Protein AF-A0A7M5WWV6-F1 (afdb_monomer)

Solvent-accessible surface area (backbone atoms only — not comparable to full-atom values): 35021 Å² total; per-residue (Å²): 128,92,24,83,86,43,61,49,23,25,84,90,34,73,85,38,80,78,62,91,88,61,49,51,35,57,64,75,38,77,75,55,74,52,78,69,98,72,77,63,69,67,46,69,34,88,59,62,87,47,38,65,58,56,29,60,53,27,50,18,64,27,61,27,50,45,48,45,69,26,86,64,45,69,59,34,36,75,70,65,75,43,84,78,70,82,45,93,48,58,76,64,16,57,69,39,68,42,97,92,35,59,23,42,70,40,80,43,74,41,77,43,94,49,60,39,51,60,46,72,49,77,67,52,50,73,77,46,86,39,37,16,84,92,80,40,65,66,82,78,92,77,79,84,71,99,66,71,35,81,83,40,74,50,75,51,75,47,76,51,44,71,88,89,57,65,74,83,44,38,54,89,35,33,36,46,87,99,79,42,76,35,75,56,72,47,17,65,76,72,75,40,54,64,70,56,15,57,75,29,27,49,55,52,37,67,44,32,55,28,38,89,44,93,43,65,61,88,94,42,55,51,16,82,72,45,67,44,70,46,96,40,60,35,81,74,44,42,69,39,66,48,79,48,75,47,78,49,64,43,70,80,77,60,86,92,52,62,90,86,60,56,68,46,68,40,34,64,47,60,41,71,19,48,67,79,73,30,51,94,59,41,49,55,36,41,36,61,38,69,40,77,48,31,54,73,27,29,41,29,48,36,42,70,44,40,76,79,45,62,66,86,41,50,79,55,50,53,74,20,42,41,62,77,38,46,37,42,18,24,61,73,91,64,87,74,85,79,74,86,83,75,72,87,71,63,59,69,35,30,24,86,94,40,91,48,65,37,58,75,93,73,51,70,58,60,54,55,55,72,66,58,54,48,23,37,53,62,37,49,88,34,44,69,86,57,62,66,93,48,46,60,41,38,52,41,58,47,72,75,54,74,42,76,30,42,80,74,22,46,21,38,41,21,32,28,19,78,47,49,42,83,37,102,89,43,66,21,44,33,35,40,37,28,34,88,49,56,63,38,75,45,80,37,28,39,71,27,49,76,50,66,68,49,99,52,31,34,39,38,39,50,65,67,57,31,91,54,76,38,70,39,33,38,30,54,48,65,65,91,81,51,73,73,94,68,61,77,47,80,36,35,68,38,38,34,30,40,52,55,40,69,75,33,92,97,40,64,29,42,38,34,37,50,34,75,60,85,86,51,47,38,33,38,18,57,78,61,72,60,75,42,77,60,75,81,68,47,76,53,95,56,25,37,38,35,72,37,43,47,37,20,42,34,38,32,18,32,57,62,66,65,54,51,51,52,51,51,51,52,52,51,52,51,51,50,51,52,50,52,52,49,50,51,56,47,41,72,74,36,66,69,59,49,57,56,53,50,54,53,54,54,50,51,59,57,61,66,71,76,71,129

Foldseek 3Di:
DPQVPDQQRDLQRNVSDDDDPDRNNVQLDPPDQADDPDQAAEAADQPLVCLVVNQCSGLQNDKHKFKAADPCPVVCVVVVVDPDDGDRDDVVSQVDDDPNDGIDIDIDHRPHPHGHHYYHHADADALQQQLHPPRDRDDDDGDDDPPFFQWDKDKDKDWRADPLFDQPQAPVQFDDPPPRARVGCQQVSVVHDPVVCVVQQSGHHAFTWGQPDCDDDPNDRVSVVDIDTDHDDRSNDHTDMDMDMDTGGRHDADPPADPPAAEAEKEKFFAFADPVQRPVTDHIAIVVLEAEEEAQHKYKYKYFWFQQAQQPGDFDDDGSTDDFAKFFFQADPDDDDDPDDDDPFPDATHDPLGLHGDDLVPHDALVDDSVLNVCRLQVPPQADPDDRPQSRRGHRIGTSDMDGRHPSRAGKTKIFTNRQCPDVPTTRIGIYHYDHWQKWKDWAAQCWAKTDSDPQWIKTGHHRQHHGTDIKMKIFDDCVLADDPDADDFFFTKIFIPPLFFPHDPDKIKTKGFGNDPPWWKWFDSPRPDIDTAPDWDDDDRMIIGIDRGTGIMTTHHHVPVVVVVVVVVVVVVVVVVVVVVVVVVCVVPVVVVVVVVVVVVVVVVVVVPDD

Nearest PDB structures (foldseek):
  3kbu-assembly2_C  TM=8.086E-01  e=2.634E-07  Homo sapiens
  3f59-assembly4_D  TM=7.974E-01  e=5.494E-07  Homo sapiens
  3kbu-assembly1_D  TM=8.178E-01  e=7.713E-07  Homo sapiens
  3f59-assembly1_A  TM=7.851E-01  e=4.637E-07  Homo sapiens
  3f59-assembly3_C  TM=7.942E-01  e=1.609E-06  Homo sapiens

pLDDT: mean 85.05, std 11.2, range [40.97, 97.81]

Sequence (612 aa):
MNNRNTAINTRQNPQGTRRGYECPEERDYYPYWSPSPWKDIAIMTNNISRCDYLKTESENVKSRFYCKPPPGYLRARQANAVRNNLPLDEEDCEKIVFAGSKAEWVEAPPLGGGAPECLETPKSRDNHNGNGPGGFPNTFNWTIPNDINDNCALRLRYNISTGEFPAETDSSMNANNNNNPTQLDIASLVGLSEAEAKQRGYVFEGNPTVQPLKATVGNVNIGAKLQLQLAINTAQYGRTFEDRSHSFQIRQKPENIPANAKIHNLNVRGKRGNIVQVYPAVEYDFVPNRLEMNVDDYIHIQWTGSNTNPENNDGQGLRGTDRSNIAVTREQNYPEGTPGMAVPIGEKFGHWGNNYPEHLNAANFLGLPRQDRLNLALVSPGQFKGELSELDDAGTYFDLGPRKITSNGTGTFHYMCTRNNNFSNRSQKGRIVVNSTPKVEKDVGFMGGEVTLNDMERITIPKGMLTERTKIEIAQCHKQDYEIGAGDSTESKYMCVKPFREFADGKKATIQMKVKSSGTEIYRSTDTEHWQKIEDVEYDDGVVKFQSEKGGVFVARSNYRTRNIIIGCVVALVVIAVLVGGVFAYCRRNPESWMSAKRNIDQIKLSTKNQI

InterPro domains:
  IPR053320 Protein DD3-3 O-glycosylation [PTHR35170] (3-605)

Mean predicted aligned error: 11.56 Å

Structure (mmCIF, N/CA/C/O backbone):
data_AF-A0A7M5WWV6-F1
#
_entry.id   AF-A0A7M5WWV6-F1
#
loop_
_atom_site.group_PDB
_atom_site.id
_atom_site.type_symbol
_atom_site.label_atom_id
_atom_site.label_alt_id
_atom_site.label_comp_id
_atom_site.label_asym_id
_atom_site.label_entity_id
_atom_site.label_seq_id
_atom_site.pdbx_PDB_ins_code
_atom_site.Cartn_x
_atom_site.Cartn_y
_atom_site.Cartn_z
_atom_site.occupancy
_atom_site.B_iso_or_equiv
_atom_site.auth_seq_id
_atom_site.auth_comp_id
_atom_site.auth_asym_id
_atom_site.auth_atom_id
_atom_site.pdbx_PDB_model_num
ATOM 1 N N . MET A 1 1 ? 12.511 13.374 -30.736 1.00 46.91 1 MET A N 1
ATOM 2 C CA . MET A 1 1 ? 13.221 12.488 -29.785 1.00 46.91 1 MET A CA 1
ATOM 3 C C . MET A 1 1 ? 14.034 11.478 -30.573 1.00 46.91 1 MET A C 1
ATOM 5 O O . MET A 1 1 ? 13.545 10.990 -31.578 1.00 46.91 1 MET A O 1
ATOM 9 N N . ASN A 1 2 ? 15.260 11.163 -30.156 1.00 49.81 2 ASN A N 1
ATOM 10 C CA . ASN A 1 2 ? 16.130 10.214 -30.865 1.00 49.81 2 ASN A CA 1
ATOM 11 C C . ASN A 1 2 ? 15.775 8.744 -30.507 1.00 49.81 2 ASN A C 1
ATOM 13 O O . ASN A 1 2 ? 16.650 7.938 -30.206 1.00 49.81 2 ASN A O 1
ATOM 17 N N . ASN A 1 3 ? 14.477 8.399 -30.488 1.00 56.84 3 ASN A N 1
ATOM 18 C CA . ASN A 1 3 ? 13.936 7.072 -30.125 1.00 56.84 3 ASN A CA 1
ATOM 19 C C . ASN A 1 3 ? 13.994 6.059 -31.288 1.00 56.84 3 ASN A C 1
ATOM 21 O O . ASN A 1 3 ? 13.383 4.991 -31.235 1.00 56.84 3 ASN A O 1
ATOM 25 N N . ARG A 1 4 ? 14.691 6.414 -32.378 1.00 63.16 4 ARG A N 1
ATOM 26 C CA . ARG A 1 4 ? 14.776 5.635 -33.625 1.00 63.16 4 ARG A CA 1
ATOM 27 C C . ARG A 1 4 ? 13.401 5.227 -34.185 1.00 63.16 4 ARG A C 1
ATOM 29 O O . ARG A 1 4 ? 13.320 4.254 -34.930 1.00 63.16 4 ARG A O 1
ATOM 36 N N . ASN A 1 5 ? 12.335 5.952 -33.827 1.00 67.88 5 ASN A N 1
ATOM 37 C CA . ASN A 1 5 ? 10.940 5.630 -34.135 1.00 67.88 5 ASN A CA 1
ATOM 38 C C . ASN A 1 5 ? 10.540 4.196 -33.723 1.00 67.88 5 ASN A C 1
ATOM 40 O O . ASN A 1 5 ? 9.864 3.501 -34.482 1.00 67.88 5 ASN A O 1
ATOM 44 N N . THR A 1 6 ? 10.991 3.723 -32.553 1.00 73.62 6 THR A N 1
ATOM 45 C CA . THR A 1 6 ? 10.613 2.414 -31.984 1.00 73.62 6 THR A CA 1
ATOM 46 C C . THR A 1 6 ? 10.197 2.537 -30.518 1.00 73.62 6 THR A C 1
ATOM 48 O O . THR A 1 6 ? 10.747 3.363 -29.799 1.00 73.62 6 THR A O 1
ATOM 51 N N . ALA A 1 7 ? 9.341 1.623 -30.044 1.00 76.94 7 ALA A N 1
ATOM 52 C CA . ALA A 1 7 ? 8.987 1.492 -28.622 1.00 76.94 7 ALA A CA 1
ATOM 53 C C . ALA A 1 7 ? 10.101 0.861 -27.751 1.00 76.94 7 ALA A C 1
ATOM 55 O O . ALA A 1 7 ? 9.980 0.736 -26.530 1.00 76.94 7 ALA A O 1
ATOM 56 N N . ILE A 1 8 ? 11.184 0.403 -28.387 1.00 77.81 8 ILE A N 1
ATOM 57 C CA . ILE A 1 8 ? 12.302 -0.290 -27.736 1.00 77.81 8 ILE A CA 1
ATOM 58 C C . ILE A 1 8 ? 13.327 0.725 -27.232 1.00 77.81 8 ILE A C 1
ATOM 60 O O . ILE A 1 8 ? 13.923 0.543 -26.173 1.00 77.81 8 ILE A O 1
ATOM 64 N N . ASN A 1 9 ? 13.547 1.793 -27.993 1.00 76.50 9 ASN A N 1
ATOM 65 C CA . ASN A 1 9 ? 14.513 2.816 -27.645 1.00 76.50 9 ASN A CA 1
ATOM 66 C C . ASN A 1 9 ? 13.798 4.001 -27.017 1.00 76.50 9 ASN A C 1
ATOM 68 O O . ASN A 1 9 ? 12.943 4.621 -27.633 1.00 76.50 9 ASN A O 1
ATOM 72 N N . THR A 1 10 ? 14.216 4.374 -25.818 1.00 74.50 10 THR A N 1
ATOM 73 C CA . THR A 1 10 ? 13.846 5.663 -25.233 1.00 74.50 10 THR A CA 1
ATOM 74 C C . THR A 1 10 ? 15.087 6.514 -25.051 1.00 74.50 10 THR A C 1
ATOM 76 O O . THR A 1 10 ? 16.212 6.034 -25.216 1.00 74.50 10 THR A O 1
ATOM 79 N N . ARG A 1 11 ? 14.896 7.781 -24.667 1.00 67.50 11 ARG A N 1
ATOM 80 C CA . ARG A 1 11 ? 15.998 8.664 -24.257 1.00 67.50 11 ARG A CA 1
ATOM 81 C C . ARG A 1 11 ? 16.914 7.980 -23.234 1.00 67.50 11 ARG A C 1
ATOM 83 O O . ARG A 1 11 ? 18.127 8.120 -23.307 1.00 67.50 11 ARG A O 1
ATOM 90 N N . GLN A 1 12 ? 16.327 7.232 -22.303 1.00 67.12 12 GLN A N 1
ATOM 91 C CA . GLN A 1 12 ? 17.033 6.616 -21.178 1.00 67.12 12 GLN A CA 1
ATOM 92 C C . GLN A 1 12 ? 17.543 5.212 -21.472 1.00 67.12 12 GLN A C 1
ATOM 94 O O . GLN A 1 12 ? 18.427 4.709 -20.786 1.00 67.12 12 GLN A O 1
ATOM 99 N N . ASN A 1 13 ? 16.989 4.579 -22.502 1.00 73.50 13 ASN A N 1
ATOM 100 C CA . ASN A 1 13 ? 17.409 3.274 -22.974 1.00 73.50 13 ASN A CA 1
ATOM 101 C C . ASN A 1 13 ? 17.789 3.333 -24.464 1.00 73.50 13 ASN A C 1
ATOM 103 O O . ASN A 1 13 ? 17.151 2.682 -25.300 1.00 73.50 13 ASN A O 1
ATOM 107 N N . PRO A 1 14 ? 18.834 4.102 -24.833 1.00 71.75 14 PRO A N 1
ATOM 108 C CA . PRO A 1 14 ? 19.222 4.281 -26.232 1.00 71.75 14 PRO A CA 1
ATOM 109 C C . PRO A 1 14 ? 19.728 2.981 -26.874 1.00 71.75 14 PRO A C 1
ATOM 111 O O . PRO A 1 14 ? 19.719 2.850 -28.097 1.00 71.75 14 PRO A O 1
ATOM 114 N N . GLN A 1 15 ? 20.155 2.008 -26.060 1.00 76.50 15 GLN A N 1
ATOM 115 C CA . GLN A 1 15 ? 20.567 0.675 -26.511 1.00 76.50 15 GLN A CA 1
ATOM 116 C C . GLN A 1 15 ? 19.387 -0.290 -26.681 1.00 76.50 15 GLN A C 1
ATOM 118 O O . GLN A 1 15 ? 19.542 -1.320 -27.331 1.00 76.50 15 GLN A O 1
ATOM 123 N N . GLY A 1 16 ? 18.207 0.042 -26.148 1.00 75.31 16 GLY A N 1
ATOM 124 C CA . GLY A 1 16 ? 17.016 -0.792 -26.289 1.00 75.31 16 GLY A CA 1
ATOM 125 C C . GLY A 1 16 ? 17.049 -2.076 -25.465 1.00 75.31 16 GLY A C 1
ATOM 126 O O . GLY A 1 16 ? 16.373 -3.050 -25.792 1.00 75.31 16 GLY A O 1
ATOM 127 N N . THR A 1 17 ? 17.865 -2.104 -24.413 1.00 80.19 17 THR A N 1
ATOM 128 C CA . THR A 1 17 ? 18.032 -3.272 -23.551 1.00 80.19 17 THR A CA 1
ATOM 129 C C . THR A 1 17 ? 16.738 -3.531 -22.794 1.00 80.19 17 THR A C 1
ATOM 131 O O . THR A 1 17 ? 16.293 -2.669 -22.046 1.00 80.19 17 THR A O 1
ATOM 134 N N . ARG A 1 18 ? 16.146 -4.714 -22.952 1.00 75.31 18 ARG A N 1
ATOM 135 C CA . ARG A 1 18 ? 14.913 -5.095 -22.253 1.00 75.31 18 ARG A CA 1
ATOM 136 C C . ARG A 1 18 ? 15.216 -5.955 -21.026 1.00 75.31 18 ARG A C 1
ATOM 138 O O . ARG A 1 18 ? 15.990 -6.909 -21.110 1.00 75.31 18 ARG A O 1
ATOM 145 N N . ARG A 1 19 ? 14.579 -5.654 -19.895 1.00 76.25 19 ARG A N 1
ATOM 146 C CA . ARG A 1 19 ? 14.648 -6.404 -18.634 1.00 76.25 19 ARG A CA 1
ATOM 147 C C . ARG A 1 19 ? 13.266 -6.942 -18.255 1.00 76.25 19 ARG A C 1
ATOM 149 O O . ARG A 1 19 ? 12.323 -6.188 -18.034 1.00 76.25 19 ARG A O 1
ATOM 156 N N . GLY A 1 20 ? 13.145 -8.265 -18.145 1.00 77.62 20 GLY A N 1
ATOM 157 C CA . GLY A 1 20 ? 11.888 -8.916 -17.765 1.00 77.62 20 GLY A CA 1
ATOM 158 C C . GLY A 1 20 ? 10.739 -8.581 -18.724 1.00 77.62 20 GLY A C 1
ATOM 159 O O . GLY A 1 20 ? 10.885 -8.706 -19.940 1.00 77.62 20 GLY A O 1
ATOM 160 N N . TYR A 1 21 ? 9.604 -8.149 -18.172 1.00 77.19 21 TYR A N 1
ATOM 161 C CA . TYR A 1 21 ? 8.395 -7.816 -18.932 1.00 77.19 21 TYR A CA 1
ATOM 162 C C . TYR A 1 21 ? 8.282 -6.330 -19.311 1.00 77.19 21 TYR A C 1
ATOM 164 O O . TYR A 1 21 ? 7.237 -5.921 -19.813 1.00 77.19 21 TYR A O 1
ATOM 172 N N . GLU A 1 22 ? 9.322 -5.515 -19.099 1.00 78.25 22 GLU A N 1
ATOM 173 C CA . GLU A 1 22 ? 9.246 -4.078 -19.388 1.00 78.25 22 GLU A CA 1
ATOM 174 C C . GLU A 1 22 ? 9.046 -3.799 -20.891 1.00 78.25 22 GLU A C 1
ATOM 176 O O . GLU A 1 22 ? 9.584 -4.506 -21.752 1.00 78.25 22 GLU A O 1
ATOM 181 N N . CYS A 1 23 ? 8.282 -2.751 -21.197 1.00 82.94 23 CYS A N 1
ATOM 182 C CA . CYS A 1 23 ? 8.293 -2.065 -22.484 1.00 82.94 23 CYS A CA 1
ATOM 183 C C . CYS A 1 23 ? 8.911 -0.679 -22.228 1.00 82.94 23 CYS A C 1
ATOM 185 O O . CYS A 1 23 ? 8.315 0.091 -21.471 1.00 82.94 23 CYS A O 1
ATOM 187 N N . PRO A 1 24 ? 10.107 -0.365 -22.768 1.00 82.69 24 PRO A N 1
ATOM 188 C CA . PRO A 1 24 ? 10.827 0.863 -22.425 1.00 82.69 24 PRO A CA 1
ATOM 189 C C . PRO A 1 24 ? 10.012 2.141 -22.637 1.00 82.69 24 PRO A C 1
ATOM 191 O O . PRO A 1 24 ? 10.017 3.023 -21.785 1.00 82.69 24 PRO A O 1
ATOM 194 N N . GLU A 1 25 ? 9.276 2.236 -23.742 1.00 82.06 25 GLU A N 1
ATOM 195 C CA . GLU A 1 25 ? 8.448 3.408 -24.022 1.00 82.06 25 GLU A CA 1
ATOM 196 C C . GLU A 1 25 ? 7.243 3.506 -23.086 1.00 82.06 25 GLU A C 1
ATOM 198 O O . GLU A 1 25 ? 7.017 4.552 -22.486 1.00 82.06 25 GLU A O 1
ATOM 203 N N . GLU A 1 26 ? 6.532 2.401 -22.864 1.00 86.12 26 GLU A N 1
ATOM 204 C CA . GLU A 1 26 ? 5.453 2.356 -21.875 1.00 86.12 26 GLU A CA 1
ATOM 205 C C . GLU A 1 26 ? 5.957 2.785 -20.488 1.00 86.12 26 GLU A C 1
ATOM 207 O O . GLU A 1 26 ? 5.223 3.418 -19.735 1.00 86.12 26 GLU A O 1
ATOM 212 N N . ARG A 1 27 ? 7.209 2.448 -20.143 1.00 84.44 27 ARG A N 1
ATOM 213 C CA . ARG A 1 27 ? 7.866 2.838 -18.890 1.00 84.44 27 ARG A CA 1
ATOM 214 C C . ARG A 1 27 ? 8.060 4.334 -18.752 1.00 84.44 27 ARG A C 1
ATOM 216 O O . ARG A 1 27 ? 7.705 4.894 -17.715 1.00 84.44 27 ARG A O 1
ATOM 223 N N . ASP A 1 28 ? 8.591 4.967 -19.781 1.00 79.69 28 ASP A N 1
ATOM 224 C CA . ASP A 1 28 ? 8.929 6.385 -19.716 1.00 79.69 28 ASP A CA 1
ATOM 225 C C . ASP A 1 28 ? 7.690 7.276 -19.946 1.00 79.69 28 ASP A C 1
ATOM 227 O O . ASP A 1 28 ? 7.637 8.407 -19.449 1.00 79.69 28 ASP A O 1
ATOM 231 N N . TYR A 1 29 ? 6.660 6.749 -20.623 1.00 81.00 29 TYR A N 1
ATOM 232 C CA . TYR A 1 29 ? 5.446 7.473 -20.995 1.00 81.00 29 TYR A CA 1
ATOM 233 C C . TYR A 1 29 ? 4.183 6.780 -20.473 1.00 81.00 29 TYR A C 1
ATOM 235 O O . TYR A 1 29 ? 3.714 5.780 -21.010 1.00 81.00 29 TYR A O 1
ATOM 243 N N . TYR A 1 30 ? 3.595 7.377 -19.436 1.00 85.12 30 TYR A N 1
ATOM 244 C CA . TYR A 1 30 ? 2.280 7.010 -18.921 1.00 85.12 30 TYR A CA 1
ATOM 245 C C . TYR A 1 30 ? 1.372 8.254 -18.862 1.00 85.12 30 TYR A C 1
ATOM 247 O O . TYR A 1 30 ? 1.825 9.289 -18.344 1.00 85.12 30 TYR A O 1
ATOM 255 N N . PRO A 1 31 ? 0.105 8.180 -19.313 1.00 89.75 31 PRO A N 1
ATOM 256 C CA . PRO A 1 31 ? -0.582 7.020 -19.907 1.00 89.75 31 PRO A CA 1
ATOM 257 C C . PRO A 1 31 ? 0.016 6.592 -21.256 1.00 89.75 31 PRO A C 1
ATOM 259 O O . PRO A 1 31 ? 0.439 7.443 -22.037 1.00 89.75 31 PRO A O 1
ATOM 262 N N . TYR A 1 32 ? 0.071 5.283 -21.519 1.00 89.12 32 TYR A N 1
ATOM 263 C CA . TYR A 1 32 ? 0.597 4.757 -22.783 1.00 89.12 32 TYR A CA 1
ATOM 264 C C . TYR A 1 32 ? -0.496 4.745 -23.859 1.00 89.12 32 TYR A C 1
ATOM 266 O O . TYR A 1 32 ? -1.654 4.444 -23.565 1.00 89.12 32 TYR A O 1
ATOM 274 N N . TRP A 1 33 ? -0.142 5.113 -25.092 1.00 86.81 33 TRP A N 1
ATOM 275 C CA . TRP A 1 33 ? -1.087 5.327 -26.201 1.00 86.81 33 TRP A CA 1
ATOM 276 C C . TRP A 1 33 ? -1.362 4.081 -27.050 1.00 86.81 33 TRP A C 1
ATOM 278 O O . TRP A 1 33 ? -2.306 4.089 -27.833 1.00 86.81 33 TRP A O 1
ATOM 288 N N . SER A 1 34 ? -0.551 3.029 -26.923 1.00 88.25 34 SER A N 1
ATOM 289 C CA . SER A 1 34 ? -0.790 1.736 -27.582 1.00 88.25 34 SER A CA 1
ATOM 290 C C . SER A 1 34 ? -1.348 0.726 -26.577 1.00 88.25 34 SER A C 1
ATOM 292 O O . SER A 1 34 ? -1.122 0.909 -25.379 1.00 88.25 34 SER A O 1
ATOM 294 N N . PRO A 1 35 ? -2.031 -0.340 -27.038 1.00 91.06 35 PRO A N 1
ATOM 295 C CA . PRO A 1 35 ? -2.584 -1.344 -26.146 1.00 91.06 35 PRO A CA 1
ATOM 296 C C . PRO A 1 35 ? -1.523 -1.999 -25.263 1.00 91.06 35 PRO A C 1
ATOM 298 O O . PRO A 1 35 ? -0.428 -2.345 -25.726 1.00 91.06 35 PRO A O 1
ATOM 301 N N . SER A 1 36 ? -1.874 -2.207 -24.003 1.00 88.44 36 SER A N 1
ATOM 302 C CA . SER A 1 36 ? -1.020 -2.766 -22.967 1.00 88.44 36 SER A CA 1
ATOM 303 C C . SER A 1 36 ? -1.696 -3.961 -22.289 1.00 88.44 36 SER A C 1
ATOM 305 O O . SER A 1 36 ? -2.903 -3.953 -22.063 1.00 88.44 36 SER A O 1
ATOM 307 N N . PRO A 1 37 ? -0.950 -5.016 -21.904 1.00 87.31 37 PRO A N 1
ATOM 308 C CA . PRO A 1 37 ? -1.523 -6.123 -21.138 1.00 87.31 37 PRO A CA 1
ATOM 309 C C . PRO A 1 37 ? -1.755 -5.772 -19.655 1.00 87.31 37 PRO A C 1
ATOM 311 O O . PRO A 1 37 ? -2.224 -6.619 -18.893 1.00 87.31 37 PRO A O 1
ATOM 314 N N . TRP A 1 38 ? -1.369 -4.571 -19.212 1.00 90.44 38 TRP A N 1
ATOM 315 C CA . TRP A 1 38 ? -1.362 -4.186 -17.805 1.00 90.44 38 TRP A CA 1
ATOM 316 C C . TRP A 1 38 ? -2.656 -3.468 -17.415 1.00 90.44 38 TRP A C 1
ATOM 318 O O . TRP A 1 38 ? -2.933 -2.374 -17.894 1.00 90.44 38 TRP A O 1
ATOM 328 N N . LYS A 1 39 ? -3.417 -4.062 -16.487 1.00 91.94 39 LYS A N 1
ATOM 329 C CA . LYS A 1 39 ? -4.541 -3.393 -15.816 1.00 91.94 39 LYS A CA 1
ATOM 330 C C . LYS A 1 39 ? -4.003 -2.459 -14.732 1.00 91.94 39 LYS A C 1
ATOM 332 O O . LYS A 1 39 ? -3.261 -2.898 -13.848 1.00 91.94 39 LYS A O 1
ATOM 337 N N . ASP A 1 40 ? -4.390 -1.190 -14.773 1.00 94.00 40 ASP A N 1
ATOM 338 C CA . ASP A 1 40 ? -3.936 -0.199 -13.801 1.00 94.00 40 ASP A CA 1
ATOM 339 C C . ASP A 1 40 ? -4.618 -0.426 -12.444 1.00 94.00 40 ASP A C 1
ATOM 341 O O . ASP A 1 40 ? -5.843 -0.407 -12.342 1.00 94.00 40 ASP A O 1
ATOM 345 N N . ILE A 1 41 ? -3.827 -0.627 -11.386 1.00 93.94 41 ILE A N 1
ATOM 346 C CA . ILE A 1 41 ? -4.337 -0.791 -10.013 1.00 93.94 41 ILE A CA 1
ATOM 347 C C . ILE A 1 41 ? -4.461 0.576 -9.334 1.00 93.94 41 ILE A C 1
ATOM 349 O O . ILE A 1 41 ? -5.531 0.970 -8.872 1.00 93.94 41 ILE A O 1
ATOM 353 N N . ALA A 1 42 ? -3.345 1.300 -9.268 1.00 94.12 42 ALA A N 1
ATOM 354 C CA . ALA A 1 42 ? -3.259 2.591 -8.612 1.00 94.12 42 ALA A CA 1
ATOM 355 C C . ALA A 1 42 ? -2.152 3.446 -9.228 1.00 94.12 42 ALA A C 1
ATOM 357 O O . ALA A 1 42 ? -1.121 2.939 -9.674 1.00 94.12 42 ALA A O 1
ATOM 358 N N . ILE A 1 43 ? -2.362 4.757 -9.193 1.00 93.75 43 ILE A N 1
ATOM 359 C CA . ILE A 1 43 ? -1.442 5.775 -9.675 1.00 93.75 43 ILE A CA 1
ATOM 360 C C . ILE A 1 43 ? -1.125 6.699 -8.507 1.00 93.75 43 ILE A C 1
ATOM 362 O O . ILE A 1 43 ? -1.997 7.374 -7.963 1.00 93.75 43 ILE A O 1
ATOM 366 N N . MET A 1 44 ? 0.146 6.733 -8.125 1.00 91.00 44 MET A N 1
ATOM 367 C CA . MET A 1 44 ? 0.638 7.629 -7.085 1.00 91.00 44 MET A CA 1
ATOM 368 C C . MET A 1 44 ? 1.395 8.770 -7.740 1.00 91.00 44 MET A C 1
ATOM 370 O O . MET A 1 44 ? 2.407 8.539 -8.408 1.00 91.00 44 MET A O 1
ATOM 374 N N . THR A 1 45 ? 0.907 9.997 -7.574 1.00 88.56 45 THR A N 1
ATOM 375 C CA . THR A 1 45 ? 1.542 11.181 -8.159 1.00 88.56 45 THR A CA 1
ATOM 376 C C . THR A 1 45 ? 1.736 12.296 -7.138 1.00 88.56 45 THR A C 1
ATOM 378 O O . THR A 1 45 ? 0.930 12.488 -6.233 1.00 88.56 45 THR A O 1
ATOM 381 N N . ASN A 1 46 ? 2.816 13.059 -7.305 1.00 85.50 46 ASN A N 1
ATOM 382 C CA . ASN A 1 46 ? 3.032 14.325 -6.611 1.00 85.50 46 ASN A CA 1
ATOM 383 C C . ASN A 1 46 ? 2.198 15.469 -7.219 1.00 85.50 46 ASN A C 1
ATOM 385 O O . ASN A 1 46 ? 1.976 16.476 -6.558 1.00 85.50 46 ASN A O 1
ATOM 389 N N . ASN A 1 47 ? 1.727 15.328 -8.464 1.00 86.50 47 ASN A N 1
ATOM 390 C CA . ASN A 1 47 ? 0.892 16.322 -9.130 1.00 86.50 47 ASN A CA 1
ATOM 391 C C . ASN A 1 47 ? -0.564 15.845 -9.213 1.00 86.50 47 ASN A C 1
ATOM 393 O O . ASN A 1 47 ? -1.020 15.327 -10.234 1.00 86.50 47 ASN A O 1
ATOM 397 N N . ILE A 1 48 ? -1.300 16.063 -8.125 1.00 88.00 48 ILE A N 1
ATOM 398 C CA . ILE A 1 48 ? -2.688 15.609 -7.956 1.00 88.00 48 ILE A CA 1
ATOM 399 C C . ILE A 1 48 ? -3.654 16.224 -8.970 1.00 88.00 48 ILE A C 1
ATOM 401 O O . ILE A 1 48 ? -4.656 15.600 -9.311 1.00 88.00 48 ILE A O 1
ATOM 405 N N . SER A 1 49 ? -3.340 17.401 -9.523 1.00 88.56 49 SER A N 1
ATOM 406 C CA . SER A 1 49 ? -4.159 18.010 -10.582 1.00 88.56 49 SER A CA 1
ATOM 407 C C . SER A 1 49 ? -4.270 17.118 -11.826 1.00 88.56 49 SER A C 1
ATOM 409 O O . SER A 1 49 ? -5.247 17.199 -12.565 1.00 88.56 49 SER A O 1
ATOM 411 N N . ARG A 1 50 ? -3.310 16.204 -12.028 1.00 89.75 50 ARG A N 1
ATOM 412 C CA . ARG A 1 50 ? -3.327 15.240 -13.130 1.00 89.75 50 ARG A CA 1
ATOM 413 C C . ARG A 1 50 ? -4.200 14.022 -12.863 1.00 89.75 50 ARG A C 1
ATOM 415 O O . ARG A 1 50 ? -4.401 13.253 -13.793 1.00 89.75 50 ARG A O 1
ATOM 422 N N . CYS A 1 51 ? -4.701 13.807 -11.645 1.00 91.62 51 CYS A N 1
ATOM 423 C CA . CYS A 1 51 ? -5.427 12.580 -11.323 1.00 91.62 51 CYS A CA 1
ATOM 424 C C . CYS A 1 51 ? -6.665 12.368 -12.192 1.00 91.62 51 CYS A C 1
ATOM 426 O O . CYS A 1 51 ? -6.896 11.244 -12.626 1.00 91.62 51 CYS A O 1
ATOM 428 N N . ASP A 1 52 ? -7.427 13.424 -12.485 1.00 92.19 52 ASP A N 1
ATOM 429 C CA . ASP A 1 52 ? -8.621 13.298 -13.324 1.00 92.19 52 ASP A CA 1
ATOM 430 C C . ASP A 1 52 ? -8.222 12.843 -14.742 1.00 92.19 52 ASP A C 1
ATOM 432 O O . ASP A 1 52 ? -8.724 11.826 -15.214 1.00 92.19 52 ASP A O 1
ATOM 436 N N . TYR A 1 53 ? -7.210 13.483 -15.343 1.00 94.81 53 TYR A N 1
ATOM 437 C CA . TYR A 1 53 ? -6.618 13.071 -16.624 1.00 94.81 53 TYR A CA 1
ATOM 438 C C . TYR A 1 53 ? -6.077 11.632 -16.597 1.00 94.81 53 TYR A C 1
ATOM 440 O O . TYR A 1 53 ? -6.391 10.829 -17.466 1.00 94.81 53 TYR A O 1
ATOM 448 N N . LEU A 1 54 ? -5.275 11.275 -15.592 1.00 94.69 54 LEU A N 1
ATOM 449 C CA . LEU A 1 54 ? -4.640 9.957 -15.487 1.00 94.69 54 LEU A CA 1
ATOM 450 C C . LEU A 1 54 ? -5.676 8.833 -15.363 1.00 94.69 54 LEU A C 1
ATOM 452 O O . LEU A 1 54 ? -5.496 7.760 -15.930 1.00 94.69 54 LEU A O 1
ATOM 456 N N . LYS A 1 55 ? -6.778 9.091 -14.654 1.00 94.88 55 LYS A N 1
ATOM 457 C CA . LYS A 1 55 ? -7.885 8.145 -14.508 1.00 94.88 55 LYS A CA 1
ATOM 458 C C . LYS A 1 55 ? -8.683 7.986 -15.796 1.00 94.88 55 LYS A C 1
ATOM 460 O O . LYS A 1 55 ? -9.011 6.858 -16.144 1.00 94.88 55 LYS A O 1
ATOM 465 N N . THR A 1 56 ? -8.997 9.082 -16.491 1.00 95.81 56 THR A N 1
ATOM 466 C CA . THR A 1 56 ? -9.767 9.034 -17.748 1.00 95.81 56 THR A CA 1
ATOM 467 C C . THR A 1 56 ? -8.959 8.475 -18.907 1.00 95.81 56 THR A C 1
ATOM 469 O O . THR A 1 56 ? -9.520 7.875 -19.815 1.00 95.81 56 THR A O 1
ATOM 472 N N . GLU A 1 57 ? -7.643 8.662 -18.882 1.00 95.75 57 GLU A N 1
ATOM 473 C CA . GLU A 1 57 ? -6.741 8.148 -19.904 1.00 95.75 57 GLU A CA 1
ATOM 474 C C . GLU A 1 57 ? -6.231 6.738 -19.605 1.00 95.75 57 GLU A C 1
ATOM 476 O O . GLU A 1 57 ? -5.527 6.183 -20.438 1.00 95.75 57 GLU A O 1
ATOM 481 N N . SER A 1 58 ? -6.558 6.126 -18.467 1.00 95.44 58 SER A N 1
ATOM 482 C CA . SER A 1 58 ? -6.186 4.732 -18.200 1.00 95.44 58 SER A CA 1
ATOM 483 C C . SER A 1 58 ? -6.822 3.785 -19.224 1.00 95.44 58 SER A C 1
ATOM 485 O O . SER A 1 58 ? -7.989 3.932 -19.598 1.00 95.44 58 SER A O 1
ATOM 487 N N . GLU A 1 59 ? -6.069 2.773 -19.653 1.00 95.06 59 GLU A N 1
ATOM 488 C CA . GLU A 1 59 ? -6.567 1.739 -20.570 1.00 95.06 59 GLU A CA 1
ATOM 489 C C . GLU A 1 59 ? -7.661 0.863 -19.936 1.00 95.06 59 GLU A C 1
ATOM 491 O O . GLU A 1 59 ? -8.437 0.215 -20.635 1.00 95.06 59 GLU A O 1
ATOM 496 N N . ASN A 1 60 ? -7.820 0.910 -18.609 1.00 94.88 60 ASN A N 1
ATOM 497 C CA . ASN A 1 60 ? -8.949 0.272 -17.935 1.00 94.88 60 ASN A CA 1
ATOM 498 C C . ASN A 1 60 ? -10.308 0.819 -18.410 1.00 94.88 60 ASN A C 1
ATOM 500 O O . ASN A 1 60 ? -11.301 0.091 -18.394 1.00 94.88 60 ASN A O 1
ATOM 504 N N . VAL A 1 61 ? -10.372 2.101 -18.796 1.00 96.12 61 VAL A N 1
ATOM 505 C CA . VAL A 1 61 ? -11.631 2.801 -19.123 1.00 96.12 61 VAL A CA 1
ATOM 506 C C . VAL A 1 61 ? -11.658 3.431 -20.510 1.00 96.12 61 VAL A C 1
ATOM 508 O O . VAL A 1 61 ? -12.735 3.779 -20.988 1.00 96.12 61 VAL A O 1
ATOM 511 N N . LYS A 1 62 ? -10.506 3.567 -21.170 1.00 96.38 62 LYS A N 1
ATOM 512 C CA . LYS A 1 62 ? -10.388 4.177 -22.494 1.00 96.38 62 LYS A CA 1
ATOM 513 C C . LYS A 1 62 ? -9.741 3.204 -23.472 1.00 96.38 62 LYS A C 1
ATOM 515 O O . LYS A 1 62 ? -8.686 2.656 -23.166 1.00 96.38 62 LYS A O 1
ATOM 520 N N . SER A 1 63 ? -10.353 3.019 -24.642 1.00 96.00 63 SER A N 1
ATOM 521 C CA . SER A 1 63 ? -9.827 2.139 -25.686 1.00 96.00 63 SER A CA 1
ATOM 522 C C . SER A 1 63 ? -8.483 2.630 -26.222 1.00 96.00 63 SER A C 1
ATOM 524 O O . SER A 1 63 ? -8.047 3.764 -25.973 1.00 96.00 63 SER A O 1
ATOM 526 N N . ARG A 1 64 ? -7.799 1.737 -26.933 1.00 95.06 64 ARG A N 1
ATOM 527 C CA . ARG A 1 64 ? -6.543 1.998 -27.637 1.00 95.06 64 ARG A CA 1
ATOM 528 C C . ARG A 1 64 ? -6.657 1.564 -29.076 1.00 95.06 64 ARG A C 1
ATOM 530 O O . ARG A 1 64 ? -7.516 0.765 -29.418 1.00 95.06 64 ARG A O 1
ATOM 537 N N . PHE A 1 65 ? -5.764 2.068 -29.910 1.00 94.81 65 PHE A N 1
ATOM 538 C CA . PHE A 1 65 ? -5.700 1.678 -31.307 1.00 94.81 65 PHE A CA 1
ATOM 539 C C . PHE A 1 65 ? -4.301 1.192 -31.640 1.00 94.81 65 PHE A C 1
ATOM 541 O O . PHE A 1 65 ? -3.315 1.643 -31.052 1.00 94.81 65 PHE A O 1
ATOM 548 N N . TYR A 1 66 ? -4.217 0.236 -32.556 1.00 93.50 66 TYR A N 1
ATOM 549 C CA . TYR A 1 66 ? -2.944 -0.270 -33.038 1.00 93.50 66 TYR A CA 1
ATOM 550 C C . TYR A 1 66 ? -3.048 -0.765 -34.473 1.00 93.50 66 TYR A C 1
ATOM 552 O O . TYR A 1 66 ? -4.093 -1.231 -34.927 1.00 93.50 66 TYR A O 1
ATOM 560 N N . CYS A 1 67 ? -1.913 -0.723 -35.169 1.00 93.50 67 CYS A N 1
ATOM 561 C CA . CYS A 1 67 ? -1.801 -1.314 -36.486 1.00 93.50 67 CYS A CA 1
ATOM 562 C C . CYS A 1 67 ? -1.591 -2.827 -36.371 1.00 93.50 67 CYS A C 1
ATOM 564 O O . CYS A 1 67 ? -0.533 -3.284 -35.924 1.00 93.50 67 CYS A O 1
ATOM 566 N N . LYS A 1 68 ? -2.582 -3.614 -36.789 1.00 95.00 68 LYS A N 1
ATOM 567 C CA . LYS A 1 68 ? -2.498 -5.072 -36.895 1.00 95.00 68 LYS A CA 1
ATOM 568 C C . LYS A 1 68 ? -1.932 -5.433 -38.270 1.00 95.00 68 LYS A C 1
ATOM 570 O O . LYS A 1 68 ? -2.629 -5.310 -39.278 1.00 95.00 68 LYS A O 1
ATOM 575 N N . PRO A 1 69 ? -0.673 -5.891 -38.354 1.00 93.75 69 PRO A N 1
ATOM 576 C CA . PRO A 1 69 ? -0.071 -6.159 -39.646 1.00 93.75 69 PRO A CA 1
ATOM 577 C C . PRO A 1 69 ? -0.574 -7.475 -40.259 1.00 93.75 69 PRO A C 1
ATOM 579 O O . PRO A 1 69 ? -1.034 -8.362 -39.530 1.00 93.75 69 PRO A O 1
ATOM 582 N N . PRO A 1 70 ? -0.403 -7.663 -41.580 1.00 94.88 70 PRO A N 1
ATOM 583 C CA . PRO A 1 70 ? -0.775 -8.901 -42.247 1.00 94.88 70 PRO A CA 1
ATOM 584 C C . PRO A 1 70 ? -0.032 -10.123 -41.683 1.00 94.88 70 PRO A C 1
ATOM 586 O O . PRO A 1 70 ? 1.097 -9.997 -41.183 1.00 94.88 70 PRO A O 1
ATOM 589 N N . PRO A 1 71 ? -0.600 -11.336 -41.818 1.00 93.75 71 PRO A N 1
ATOM 590 C CA . PRO A 1 71 ? 0.071 -12.568 -41.422 1.00 93.75 71 PRO A CA 1
ATOM 591 C C . PRO A 1 71 ? 1.485 -12.675 -42.009 1.00 93.75 71 PRO A C 1
ATOM 593 O O . PRO A 1 71 ? 1.719 -12.424 -43.187 1.00 93.75 71 PRO A O 1
ATOM 596 N N . GLY A 1 72 ? 2.454 -13.048 -41.173 1.00 91.75 72 GLY A N 1
ATOM 597 C CA . GLY A 1 72 ? 3.854 -13.196 -41.584 1.00 91.75 72 GLY A CA 1
ATOM 598 C C . GLY A 1 72 ? 4.675 -11.901 -41.601 1.00 91.75 72 GLY A C 1
ATOM 599 O O . GLY A 1 72 ? 5.898 -11.999 -41.536 1.00 91.75 72 GLY A O 1
ATOM 600 N N . TYR A 1 73 ? 4.058 -10.712 -41.564 1.00 92.75 73 TYR A N 1
ATOM 601 C CA . TYR A 1 73 ? 4.780 -9.430 -41.557 1.00 92.75 73 TYR A CA 1
ATOM 602 C C . TYR A 1 73 ? 5.750 -9.309 -40.373 1.00 92.75 73 TYR A C 1
ATOM 604 O O . TYR A 1 73 ? 6.917 -8.970 -40.551 1.00 92.75 73 TYR A O 1
ATOM 612 N N . LEU A 1 74 ? 5.303 -9.649 -39.156 1.00 89.62 74 LEU A N 1
ATOM 613 C CA . LEU A 1 74 ? 6.154 -9.601 -37.957 1.00 89.62 74 LEU A CA 1
ATOM 614 C C . LEU A 1 74 ? 7.320 -10.598 -38.018 1.00 89.62 74 LEU A C 1
ATOM 616 O O . LEU A 1 74 ? 8.419 -10.277 -37.571 1.00 89.62 74 LEU A O 1
ATOM 620 N N . ARG A 1 75 ? 7.114 -11.782 -38.610 1.00 90.50 75 ARG A N 1
ATOM 621 C CA . ARG A 1 75 ? 8.198 -12.754 -38.833 1.00 90.50 75 ARG A CA 1
ATOM 622 C C . ARG A 1 75 ? 9.187 -12.240 -39.877 1.00 90.50 75 ARG A C 1
ATOM 624 O O . ARG A 1 75 ? 10.390 -12.327 -39.664 1.00 90.50 75 ARG A O 1
ATOM 631 N N . ALA A 1 76 ? 8.693 -11.649 -40.965 1.00 90.19 76 ALA A N 1
ATOM 632 C CA . ALA A 1 76 ? 9.526 -11.028 -41.992 1.00 90.19 76 ALA A CA 1
ATOM 633 C C . ALA A 1 76 ? 10.339 -9.850 -41.430 1.00 90.19 76 ALA A C 1
ATOM 635 O O . ALA A 1 76 ? 11.513 -9.701 -41.756 1.00 90.19 76 ALA A O 1
ATOM 636 N N . ARG A 1 77 ? 9.753 -9.061 -40.524 1.00 87.38 77 ARG A N 1
ATOM 637 C CA . ARG A 1 77 ? 10.445 -8.016 -39.756 1.00 87.38 77 ARG A CA 1
ATOM 638 C C . ARG A 1 77 ? 11.556 -8.577 -38.878 1.00 87.38 77 ARG A C 1
ATOM 640 O O . ARG A 1 77 ? 12.674 -8.085 -38.944 1.00 87.38 77 ARG A O 1
ATOM 647 N N . GLN A 1 78 ? 11.274 -9.621 -38.095 1.00 85.00 78 GLN A N 1
ATOM 648 C CA . GLN A 1 78 ? 12.282 -10.290 -37.261 1.00 85.00 78 GLN A CA 1
ATOM 649 C C . GLN A 1 78 ? 13.430 -10.875 -38.096 1.00 85.00 78 GLN A C 1
ATOM 651 O O . GLN A 1 78 ? 14.583 -10.819 -37.681 1.00 85.00 78 GLN A O 1
ATOM 656 N N . ALA A 1 79 ? 13.127 -11.379 -39.293 1.00 89.38 79 ALA A N 1
ATOM 657 C CA . ALA A 1 79 ? 14.112 -11.862 -40.258 1.00 89.38 79 ALA A CA 1
ATOM 658 C C . ALA A 1 79 ? 14.800 -10.739 -41.065 1.00 89.38 79 ALA A C 1
ATOM 660 O O . ALA A 1 79 ? 15.565 -11.032 -41.980 1.00 89.38 79 ALA A O 1
ATOM 661 N N . ASN A 1 80 ? 14.531 -9.463 -40.763 1.00 84.88 80 ASN A N 1
ATOM 662 C CA . ASN A 1 80 ? 15.021 -8.284 -41.491 1.00 84.88 80 ASN A CA 1
ATOM 663 C C . ASN A 1 80 ? 14.637 -8.222 -42.988 1.00 84.88 80 ASN A C 1
ATOM 665 O O . ASN A 1 80 ? 15.216 -7.438 -43.740 1.00 84.88 80 ASN A O 1
ATOM 669 N N . ALA A 1 81 ? 13.642 -8.999 -43.426 1.00 87.44 81 ALA A N 1
ATOM 670 C CA . ALA A 1 81 ? 13.099 -8.971 -44.786 1.00 87.44 81 ALA A CA 1
ATOM 671 C C . ALA A 1 81 ? 12.171 -7.765 -45.036 1.00 87.44 81 ALA A C 1
ATOM 673 O O . ALA A 1 81 ? 11.942 -7.383 -46.180 1.00 87.44 81 ALA A O 1
ATOM 674 N N . VAL A 1 82 ? 11.662 -7.137 -43.971 1.00 85.62 82 VAL A N 1
ATOM 675 C CA . VAL A 1 82 ? 10.922 -5.867 -44.015 1.00 85.62 82 VAL A CA 1
ATOM 676 C C . VAL A 1 82 ? 11.511 -4.917 -42.976 1.00 85.62 82 VAL A C 1
ATOM 678 O O . VAL A 1 82 ? 11.699 -5.303 -41.824 1.00 85.62 82 VAL A O 1
ATOM 681 N N . ARG A 1 83 ? 11.786 -3.666 -43.367 1.00 80.19 83 ARG A N 1
ATOM 682 C CA . ARG A 1 83 ? 12.433 -2.667 -42.493 1.00 80.19 83 ARG A CA 1
ATOM 683 C C . ARG A 1 83 ? 11.455 -1.717 -41.790 1.00 80.19 83 ARG A C 1
ATOM 685 O O . ARG A 1 83 ? 11.801 -1.173 -40.747 1.00 80.19 83 ARG A O 1
ATOM 692 N N . ASN A 1 84 ? 10.231 -1.563 -42.292 1.00 83.12 84 ASN A N 1
ATOM 693 C CA . ASN A 1 84 ? 9.289 -0.541 -41.815 1.00 83.12 84 ASN A CA 1
ATOM 694 C C . ASN A 1 84 ? 8.671 -0.889 -40.458 1.00 83.12 84 ASN A C 1
ATOM 696 O O . ASN A 1 84 ? 8.153 -1.995 -40.281 1.00 83.12 84 ASN A O 1
ATOM 700 N N . ASN A 1 85 ? 8.712 0.053 -39.509 1.00 82.69 85 ASN A N 1
ATOM 701 C CA . ASN A 1 85 ? 8.021 -0.090 -38.226 1.00 82.69 85 ASN A CA 1
ATOM 702 C C . ASN A 1 85 ? 6.507 -0.136 -38.397 1.00 82.69 85 ASN A C 1
ATOM 704 O O . ASN A 1 85 ? 5.987 0.286 -39.425 1.00 82.69 85 ASN A O 1
ATOM 708 N N . LEU A 1 86 ? 5.820 -0.712 -37.407 1.00 87.31 86 LEU A N 1
ATOM 709 C CA . LEU A 1 86 ? 4.374 -0.552 -37.349 1.00 87.31 86 LEU A CA 1
ATOM 710 C C . LEU A 1 86 ? 4.085 0.913 -36.995 1.00 87.31 86 LEU A C 1
ATOM 712 O O . LEU A 1 86 ? 4.679 1.398 -36.027 1.00 87.31 86 LEU A O 1
ATOM 716 N N . PRO A 1 87 ? 3.251 1.607 -37.780 1.00 88.31 87 PRO A N 1
ATOM 717 C CA . PRO A 1 87 ? 2.876 2.988 -37.522 1.00 88.31 87 PRO A CA 1
ATOM 718 C C . PRO A 1 87 ? 1.908 3.090 -36.339 1.00 88.31 87 PRO A C 1
ATOM 720 O O . PRO A 1 87 ? 1.313 2.095 -35.909 1.00 88.31 87 PRO A O 1
ATOM 723 N N . LEU A 1 88 ? 1.787 4.309 -35.812 1.00 86.50 88 LEU A N 1
ATOM 724 C CA . LEU A 1 88 ? 0.926 4.664 -34.677 1.00 86.50 88 LEU A CA 1
ATOM 725 C C . LEU A 1 88 ? -0.316 5.457 -35.108 1.00 86.50 88 LEU A C 1
ATOM 727 O O . LEU A 1 88 ? -1.052 5.954 -34.259 1.00 86.50 88 LEU A O 1
ATOM 731 N N . ASP A 1 89 ? -0.538 5.572 -36.410 1.00 91.56 89 ASP A N 1
ATOM 732 C CA . ASP A 1 89 ? -1.672 6.236 -37.028 1.00 91.56 89 ASP A CA 1
ATOM 733 C C . ASP A 1 89 ? -2.315 5.323 -38.079 1.00 91.56 89 ASP A C 1
ATOM 735 O O . ASP A 1 89 ? -1.689 4.413 -38.636 1.00 91.56 89 ASP A O 1
ATOM 739 N N . GLU A 1 90 ? -3.600 5.566 -38.308 1.00 93.94 90 GLU A N 1
ATOM 740 C CA . GLU A 1 90 ? -4.439 4.804 -39.227 1.00 93.94 90 GLU A CA 1
ATOM 741 C C . GLU A 1 90 ? -3.951 4.923 -40.673 1.00 93.94 90 GLU A C 1
ATOM 743 O O . GLU A 1 90 ? -3.807 3.914 -41.363 1.00 93.94 90 GLU A O 1
ATOM 748 N N . GLU A 1 91 ? -3.614 6.141 -41.103 1.00 94.56 91 GLU A N 1
ATOM 749 C CA . GLU A 1 91 ? -3.256 6.441 -42.488 1.00 94.56 91 GLU A CA 1
ATOM 750 C C . GLU A 1 91 ? -2.038 5.631 -42.948 1.00 94.56 91 GLU A C 1
ATOM 752 O O . GLU A 1 91 ? -2.056 5.006 -44.013 1.00 94.56 91 GLU A O 1
ATOM 757 N N . ASP A 1 92 ? -0.974 5.604 -42.147 1.00 92.88 92 ASP A N 1
ATOM 758 C CA . ASP A 1 92 ? 0.218 4.832 -42.467 1.00 92.88 92 ASP A CA 1
ATOM 759 C C . ASP A 1 92 ? 0.014 3.332 -42.249 1.00 92.88 92 ASP A C 1
ATOM 761 O O . ASP A 1 92 ? 0.641 2.524 -42.945 1.00 92.88 92 ASP A O 1
ATOM 765 N N . CYS A 1 93 ? -0.871 2.931 -41.329 1.00 93.38 93 CYS A N 1
ATOM 766 C CA . CYS A 1 93 ? -1.194 1.521 -41.134 1.00 93.38 93 CYS A CA 1
ATOM 767 C C . CYS A 1 93 ? -1.820 0.927 -42.393 1.00 93.38 93 CYS A C 1
ATOM 769 O O . CYS A 1 93 ? -1.346 -0.086 -42.908 1.00 93.38 93 CYS A O 1
ATOM 771 N N . GLU A 1 94 ? -2.835 1.588 -42.942 1.00 93.06 94 GLU A N 1
ATOM 772 C CA . GLU A 1 94 ? -3.598 1.095 -44.089 1.00 93.06 94 GLU A CA 1
ATOM 773 C C . GLU A 1 94 ? -2.783 1.038 -45.394 1.00 93.06 94 GLU A C 1
ATOM 775 O O . GLU A 1 94 ? -3.147 0.321 -46.335 1.00 93.06 94 GLU A O 1
ATOM 780 N N . LYS A 1 95 ? -1.635 1.729 -45.449 1.00 93.88 95 LYS A N 1
ATOM 781 C CA . LYS A 1 95 ? -0.666 1.642 -46.556 1.00 93.88 95 LYS A CA 1
ATOM 782 C C . LYS A 1 95 ? 0.159 0.349 -46.531 1.00 93.88 95 LYS A C 1
ATOM 784 O O . LYS A 1 95 ? 0.773 0.003 -47.544 1.00 93.88 95 LYS A O 1
ATOM 789 N N . ILE A 1 96 ? 0.202 -0.383 -45.415 1.00 93.44 96 ILE A N 1
ATOM 790 C CA . ILE A 1 96 ? 0.974 -1.627 -45.312 1.00 93.44 96 ILE A CA 1
ATOM 791 C C . ILE A 1 96 ? 0.269 -2.751 -46.078 1.00 93.44 96 ILE A C 1
ATOM 793 O O . ILE A 1 96 ? -0.826 -3.188 -45.726 1.00 93.44 96 ILE A O 1
ATOM 797 N N . VAL A 1 97 ? 0.963 -3.293 -47.083 1.00 92.56 97 VAL A N 1
ATOM 798 C CA . VAL A 1 97 ? 0.562 -4.496 -47.822 1.00 92.56 97 VAL A CA 1
ATOM 799 C C . VAL A 1 97 ? 1.686 -5.522 -47.759 1.00 92.56 97 VAL A C 1
ATOM 801 O O . VAL A 1 97 ? 2.835 -5.220 -48.081 1.00 92.56 97 VAL A O 1
ATOM 804 N N . PHE A 1 98 ? 1.370 -6.751 -47.359 1.00 93.62 98 PHE A N 1
ATOM 805 C CA . PHE A 1 98 ? 2.336 -7.843 -47.287 1.00 93.62 98 PHE A CA 1
ATOM 806 C C . PHE A 1 98 ? 1.701 -9.158 -47.728 1.00 93.62 98 PHE A C 1
ATOM 808 O O . PHE A 1 98 ? 0.625 -9.524 -47.260 1.00 93.62 98 PHE A O 1
ATOM 815 N N . ALA A 1 99 ? 2.372 -9.853 -48.652 1.00 90.81 99 ALA A N 1
ATOM 816 C CA . ALA A 1 99 ? 1.895 -11.103 -49.250 1.00 90.81 99 ALA A CA 1
ATOM 817 C C . ALA A 1 99 ? 0.448 -11.024 -49.796 1.00 90.81 99 ALA A C 1
ATOM 819 O O . ALA A 1 99 ? -0.312 -11.980 -49.692 1.00 90.81 99 ALA A O 1
ATOM 820 N N . GLY A 1 100 ? 0.067 -9.874 -50.369 1.00 90.62 100 GLY A N 1
ATOM 821 C CA . GLY A 1 100 ? -1.267 -9.642 -50.942 1.00 90.62 100 GLY A CA 1
ATOM 822 C C . GLY A 1 100 ? -2.349 -9.216 -49.941 1.00 90.62 100 GLY A C 1
ATOM 823 O O . GLY A 1 100 ? -3.439 -8.849 -50.369 1.00 90.62 100 GLY A O 1
ATOM 824 N N . SER A 1 101 ? -2.048 -9.194 -48.640 1.00 93.75 101 SER A N 1
ATOM 825 C CA . SER A 1 101 ? -2.979 -8.783 -47.582 1.00 93.75 101 SER A CA 1
ATOM 826 C C . SER A 1 101 ? -2.634 -7.397 -47.036 1.00 93.75 101 SER A C 1
ATOM 828 O O . SER A 1 101 ? -1.456 -7.055 -46.907 1.00 93.75 101 SER A O 1
ATOM 830 N N . LYS A 1 102 ? -3.657 -6.602 -46.702 1.00 94.31 102 LYS A N 1
ATOM 831 C CA . LYS A 1 102 ? -3.511 -5.274 -46.083 1.00 94.31 102 LYS A CA 1
ATOM 832 C C . LYS A 1 102 ? -3.455 -5.369 -44.559 1.00 94.31 102 LYS A C 1
ATOM 834 O O . LYS A 1 102 ? -4.008 -6.308 -43.988 1.00 94.31 102 LYS A O 1
ATOM 839 N N . ALA A 1 103 ? -2.755 -4.435 -43.918 1.00 95.56 103 ALA A N 1
ATOM 840 C CA . ALA A 1 103 ? -2.858 -4.250 -42.474 1.00 95.56 103 ALA A CA 1
ATOM 841 C C . ALA A 1 103 ? -4.228 -3.664 -42.101 1.00 95.56 103 ALA A C 1
ATOM 843 O O . ALA A 1 103 ? -4.903 -3.065 -42.936 1.00 95.56 103 ALA A O 1
ATOM 844 N N . GLU A 1 104 ? -4.612 -3.839 -40.841 1.00 95.75 104 GLU A N 1
ATOM 845 C CA . GLU A 1 104 ? -5.873 -3.355 -40.282 1.00 95.75 104 GLU A CA 1
ATOM 846 C C . GLU A 1 104 ? -5.574 -2.380 -39.140 1.00 95.75 104 GLU A C 1
ATOM 848 O O . GLU A 1 104 ? -4.767 -2.690 -38.257 1.00 95.75 104 GLU A O 1
ATOM 853 N N . TRP A 1 105 ? -6.233 -1.222 -39.124 1.00 96.44 105 TRP A N 1
ATOM 854 C CA . TRP A 1 105 ? -6.257 -0.355 -37.951 1.00 96.44 105 TRP A CA 1
ATOM 855 C C . TRP A 1 105 ? -7.320 -0.868 -36.980 1.00 96.44 105 TRP A C 1
ATOM 857 O O . TRP A 1 105 ? -8.498 -0.955 -37.323 1.00 96.44 105 TRP A O 1
ATOM 867 N N . VAL A 1 106 ? -6.899 -1.302 -35.792 1.00 96.75 106 VAL A N 1
ATOM 868 C CA . VAL A 1 106 ? -7.763 -2.056 -34.876 1.00 96.75 106 VAL A CA 1
ATOM 869 C C . VAL A 1 106 ? -7.922 -1.317 -33.559 1.00 96.75 106 VAL A C 1
ATOM 871 O O . VAL A 1 106 ? -6.936 -0.969 -32.909 1.00 96.75 106 VAL A O 1
ATOM 874 N N . GLU A 1 107 ? -9.175 -1.153 -33.136 1.00 96.50 107 GLU A N 1
ATOM 875 C CA . GLU A 1 107 ? -9.516 -0.742 -31.777 1.00 96.50 107 GLU A CA 1
ATOM 876 C C . GLU A 1 107 ? -9.357 -1.926 -30.810 1.00 96.50 107 GLU A C 1
ATOM 878 O O . GLU A 1 107 ? -9.982 -2.979 -30.959 1.00 96.50 107 GLU A O 1
ATOM 883 N N . ALA A 1 108 ? -8.517 -1.749 -29.797 1.00 96.38 108 ALA A N 1
ATOM 884 C CA . ALA A 1 108 ? -8.491 -2.569 -28.600 1.00 96.38 108 ALA A CA 1
ATOM 885 C C . ALA A 1 108 ? -9.454 -1.952 -27.565 1.00 96.38 108 ALA A C 1
ATOM 887 O O . ALA A 1 108 ? -9.250 -0.801 -27.159 1.00 96.38 108 ALA A O 1
ATOM 888 N N . PRO A 1 109 ? -10.503 -2.677 -27.133 1.00 96.12 109 PRO A N 1
ATOM 889 C CA . PRO A 1 109 ? -11.449 -2.157 -26.151 1.00 96.12 109 PRO A CA 1
ATOM 890 C C . PRO A 1 109 ? -10.763 -1.910 -24.797 1.00 96.12 109 PRO A C 1
ATOM 892 O O . PRO A 1 109 ? -9.717 -2.507 -24.528 1.00 96.12 109 PRO A O 1
ATOM 895 N N . PRO A 1 110 ? -11.350 -1.077 -23.915 1.00 95.88 110 PRO A N 1
ATOM 896 C CA . PRO A 1 110 ? -10.832 -0.899 -22.563 1.00 95.88 110 PRO A CA 1
ATOM 897 C C . PRO A 1 110 ? -10.719 -2.237 -21.820 1.00 95.88 110 PRO A C 1
ATOM 899 O O . PRO A 1 110 ? -11.584 -3.105 -21.961 1.00 95.88 110 PRO A O 1
ATOM 902 N N . LEU A 1 111 ? -9.702 -2.384 -20.967 1.00 92.81 111 LEU A N 1
ATOM 903 C CA . LEU A 1 111 ? -9.468 -3.624 -20.208 1.00 92.81 111 LEU A CA 1
ATOM 904 C C . LEU A 1 111 ? -10.549 -3.910 -19.148 1.00 92.81 111 LEU A C 1
ATOM 906 O O . LEU A 1 111 ? -10.621 -5.024 -18.620 1.00 92.81 111 LEU A O 1
ATOM 910 N N . GLY A 1 112 ? -11.382 -2.918 -18.823 1.00 89.69 112 GLY A N 1
ATOM 911 C CA . GLY A 1 112 ? -12.396 -3.001 -17.780 1.00 89.69 112 GLY A CA 1
ATOM 912 C C . GLY A 1 112 ? -11.809 -2.863 -16.372 1.00 89.69 112 GLY A C 1
ATOM 913 O O . GLY A 1 112 ? -10.659 -2.478 -16.181 1.00 89.69 112 GLY A O 1
ATOM 914 N N . GLY A 1 113 ? -12.623 -3.149 -15.352 1.00 84.25 113 GLY A N 1
ATOM 915 C CA . GLY A 1 113 ? -12.222 -3.034 -13.940 1.00 84.25 113 GLY A CA 1
ATOM 916 C C . GLY A 1 113 ? -12.363 -1.631 -13.335 1.00 84.25 113 GLY A C 1
ATOM 917 O O . GLY A 1 113 ? -12.175 -1.469 -12.133 1.00 84.25 113 GLY A O 1
ATOM 918 N N . GLY A 1 114 ? -12.768 -0.641 -14.137 1.00 91.69 114 GLY A N 1
ATOM 919 C CA . GLY A 1 114 ? -12.968 0.738 -13.697 1.00 91.69 114 GLY A CA 1
ATOM 920 C C . GLY A 1 114 ? -11.674 1.553 -13.655 1.00 91.69 114 GLY A C 1
ATOM 921 O O . GLY A 1 114 ? -10.569 1.037 -13.825 1.00 91.69 114 GLY A O 1
ATOM 922 N N . ALA A 1 115 ? -11.817 2.864 -13.464 1.00 94.38 115 ALA A N 1
ATOM 923 C CA . ALA A 1 115 ? -10.666 3.757 -13.410 1.00 94.38 115 ALA A CA 1
ATOM 924 C C . ALA A 1 115 ? -9.783 3.425 -12.192 1.00 94.38 115 ALA A C 1
ATOM 926 O O . ALA A 1 115 ? -10.328 3.181 -11.111 1.00 94.38 115 ALA A O 1
ATOM 927 N N . PRO A 1 116 ? -8.446 3.472 -12.330 1.00 94.12 116 PRO A N 1
ATOM 928 C CA . PRO A 1 116 ? -7.539 3.190 -11.224 1.00 94.12 116 PRO A CA 1
ATOM 929 C C . PRO A 1 116 ? -7.715 4.192 -10.078 1.00 94.12 116 PRO A C 1
ATOM 931 O O . PRO A 1 116 ? -8.183 5.324 -10.266 1.00 94.12 116 PRO A O 1
ATOM 934 N N . GLU A 1 117 ? -7.293 3.805 -8.874 1.00 92.06 117 GLU A N 1
ATOM 935 C CA . GLU A 1 117 ? -7.166 4.771 -7.783 1.00 92.06 117 GLU A CA 1
ATOM 936 C C . GLU A 1 117 ? -6.059 5.772 -8.137 1.00 92.06 117 GLU A C 1
ATOM 938 O O . GLU A 1 117 ? -4.988 5.378 -8.590 1.00 92.06 117 GLU A O 1
ATOM 943 N N . CYS A 1 118 ? -6.297 7.069 -7.946 1.00 91.94 118 CYS A N 1
ATOM 944 C CA . CYS A 1 118 ? -5.249 8.077 -8.077 1.00 91.94 118 CYS A CA 1
ATOM 945 C C . CYS A 1 118 ? -5.118 8.832 -6.766 1.00 91.94 118 CYS A C 1
ATOM 947 O O . CYS A 1 118 ? -6.090 9.419 -6.286 1.00 91.94 118 CYS A O 1
ATOM 949 N N . LEU A 1 119 ? -3.925 8.775 -6.186 1.00 89.06 119 LEU A N 1
ATOM 950 C CA . LEU A 1 119 ? -3.644 9.291 -4.857 1.00 89.06 119 LEU A CA 1
ATOM 951 C C . LEU A 1 119 ? -2.290 9.994 -4.801 1.00 89.06 119 LEU A C 1
ATOM 953 O O . LEU A 1 119 ? -1.439 9.870 -5.684 1.00 89.06 119 LEU A O 1
ATOM 957 N N . GLU A 1 120 ? -2.110 10.750 -3.728 1.00 88.44 120 GLU A N 1
ATOM 958 C CA . GLU A 1 120 ? -0.867 11.451 -3.456 1.00 88.44 120 GLU A CA 1
ATOM 959 C C . GLU A 1 120 ? 0.245 10.491 -3.057 1.00 88.44 120 GLU A C 1
ATOM 961 O O . GLU A 1 120 ? 0.069 9.652 -2.168 1.00 88.44 120 GLU A O 1
ATOM 966 N N . THR A 1 121 ? 1.398 10.624 -3.716 1.00 86.94 121 THR A N 1
ATOM 967 C CA . THR A 1 121 ? 2.563 9.789 -3.427 1.00 86.94 121 THR A CA 1
ATOM 968 C C . THR A 1 121 ? 3.042 10.011 -1.990 1.00 86.94 121 THR A C 1
ATOM 970 O O . THR A 1 121 ? 3.250 11.156 -1.578 1.00 86.94 121 THR A O 1
ATOM 973 N N . PRO A 1 122 ? 3.282 8.941 -1.211 1.00 84.94 122 PRO A N 1
ATOM 974 C CA . PRO A 1 122 ? 3.945 9.066 0.078 1.00 84.94 122 PRO A CA 1
ATOM 975 C C . PRO A 1 122 ? 5.359 9.643 -0.077 1.00 84.94 122 PRO A C 1
ATOM 977 O O . PRO A 1 122 ? 6.074 9.317 -1.024 1.00 84.94 122 PRO A O 1
ATOM 980 N N . LYS A 1 123 ? 5.801 10.467 0.879 1.00 84.00 123 LYS A N 1
ATOM 981 C CA . LYS A 1 123 ? 7.177 10.986 0.887 1.00 84.00 123 LYS A CA 1
ATOM 982 C C . LYS A 1 123 ? 8.169 9.819 1.000 1.00 84.00 123 LYS A C 1
ATOM 984 O O . LYS A 1 123 ? 7.950 8.896 1.779 1.00 84.00 123 LYS A O 1
ATOM 989 N N . SER A 1 124 ? 9.268 9.861 0.256 1.00 84.00 124 SER A N 1
ATOM 990 C CA . SER A 1 124 ? 10.404 8.940 0.404 1.00 84.00 124 SER A CA 1
ATOM 991 C C . SER A 1 124 ? 11.702 9.633 0.053 1.00 84.00 124 SER A C 1
ATOM 993 O O . SER A 1 124 ? 11.696 10.628 -0.664 1.00 84.00 124 SER A O 1
ATOM 995 N N . ARG A 1 125 ? 12.818 9.062 0.504 1.00 82.19 125 ARG A N 1
ATOM 996 C CA . ARG A 1 125 ? 14.138 9.425 -0.006 1.00 82.19 125 ARG A CA 1
ATOM 997 C C . ARG A 1 125 ? 14.305 8.934 -1.450 1.00 82.19 125 ARG A C 1
ATOM 999 O O . ARG A 1 125 ? 14.087 7.750 -1.723 1.00 82.19 125 ARG A O 1
ATOM 1006 N N . ASP A 1 126 ? 14.743 9.826 -2.333 1.00 78.25 126 ASP A N 1
ATOM 1007 C CA . ASP A 1 126 ? 15.016 9.533 -3.746 1.00 78.25 126 ASP A CA 1
ATOM 1008 C C . ASP A 1 126 ? 15.992 8.362 -3.883 1.00 78.25 126 ASP A C 1
ATOM 1010 O O . ASP A 1 126 ? 16.985 8.309 -3.165 1.00 78.25 126 ASP A O 1
ATOM 1014 N N . ASN A 1 127 ? 15.715 7.415 -4.784 1.00 76.06 127 ASN A N 1
ATOM 1015 C CA . ASN A 1 127 ? 16.562 6.246 -5.067 1.00 76.06 127 ASN A CA 1
ATOM 1016 C C . ASN A 1 127 ? 16.887 5.332 -3.858 1.00 76.06 127 ASN A C 1
ATOM 1018 O O . ASN A 1 127 ? 17.974 4.766 -3.753 1.00 76.06 127 ASN A O 1
ATOM 1022 N N . HIS A 1 128 ? 15.955 5.178 -2.911 1.00 80.06 128 HIS A N 1
ATOM 1023 C CA . HIS A 1 128 ? 16.165 4.313 -1.740 1.00 80.06 128 HIS A CA 1
ATOM 1024 C C . HIS A 1 128 ? 14.978 3.401 -1.433 1.00 80.06 128 HIS A C 1
ATOM 1026 O O . HIS A 1 128 ? 14.542 3.302 -0.286 1.00 80.06 128 HIS A O 1
ATOM 1032 N N . ASN A 1 129 ? 14.464 2.725 -2.467 1.00 77.62 129 ASN A N 1
ATOM 1033 C CA . ASN A 1 129 ? 13.480 1.639 -2.357 1.00 77.62 129 ASN A CA 1
ATOM 1034 C C . ASN A 1 129 ? 12.258 1.982 -1.487 1.00 77.62 129 ASN A C 1
ATOM 1036 O O . ASN A 1 129 ? 11.777 1.160 -0.707 1.00 77.62 129 ASN A O 1
ATOM 1040 N N . GLY A 1 130 ? 11.776 3.223 -1.605 1.00 78.69 130 GLY A N 1
ATOM 1041 C CA . GLY A 1 130 ? 10.606 3.699 -0.876 1.00 78.69 130 GLY A CA 1
ATOM 1042 C C . GLY A 1 130 ? 10.837 3.923 0.617 1.00 78.69 130 GLY A C 1
ATOM 1043 O O . GLY A 1 130 ? 9.868 3.868 1.359 1.00 78.69 130 GLY A O 1
ATOM 1044 N N . ASN A 1 131 ? 12.069 4.162 1.081 1.00 81.94 131 ASN A N 1
ATOM 1045 C CA . ASN A 1 131 ? 12.333 4.539 2.474 1.00 81.94 131 ASN A CA 1
ATOM 1046 C C . ASN A 1 131 ? 11.606 5.851 2.822 1.00 81.94 131 ASN A C 1
ATOM 1048 O O . ASN A 1 131 ? 12.031 6.936 2.410 1.00 81.94 131 ASN A O 1
ATOM 1052 N N . GLY A 1 132 ? 10.483 5.718 3.521 1.00 84.12 132 GLY A N 1
ATOM 1053 C CA . GLY A 1 132 ? 9.602 6.797 3.928 1.00 84.12 132 GLY A CA 1
ATOM 1054 C C . GLY A 1 132 ? 9.922 7.337 5.325 1.00 84.12 132 GLY A C 1
ATOM 1055 O O . GLY A 1 132 ? 10.814 6.844 6.025 1.00 84.12 132 GLY A O 1
ATOM 1056 N N . PRO A 1 133 ? 9.189 8.374 5.764 1.00 78.12 133 PRO A N 1
ATOM 1057 C CA . PRO A 1 133 ? 9.312 8.921 7.108 1.00 78.12 133 PRO A C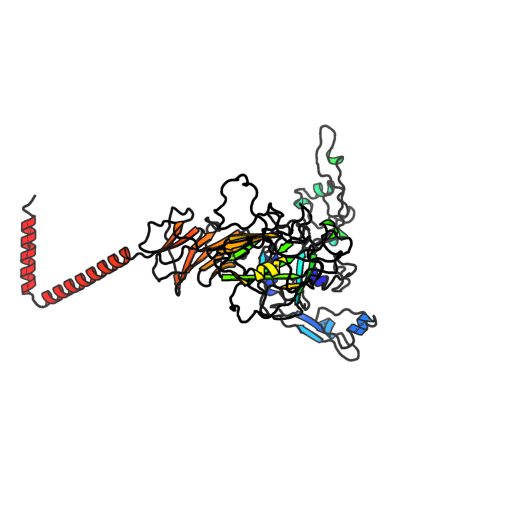A 1
ATOM 1058 C C . PRO A 1 133 ? 9.194 7.838 8.191 1.00 78.12 133 PRO A C 1
ATOM 1060 O O . PRO A 1 133 ? 8.326 6.970 8.136 1.00 78.12 133 PRO A O 1
ATOM 1063 N N . GLY A 1 134 ? 10.073 7.893 9.194 1.00 76.50 134 GLY A N 1
ATOM 1064 C CA . GLY A 1 134 ? 10.105 6.918 10.291 1.00 76.50 134 GLY A CA 1
ATOM 1065 C C . GLY A 1 134 ? 10.897 5.638 10.003 1.00 76.50 134 GLY A C 1
ATOM 1066 O O . GLY A 1 134 ? 10.922 4.758 10.859 1.00 76.50 134 GLY A O 1
ATOM 1067 N N . GLY A 1 135 ? 11.559 5.535 8.842 1.00 76.69 135 GLY A N 1
ATOM 1068 C CA . GLY A 1 135 ? 12.426 4.402 8.494 1.00 76.69 135 GLY A CA 1
ATOM 1069 C C . GLY A 1 135 ? 11.673 3.176 7.976 1.00 76.69 135 GLY A C 1
ATOM 1070 O O . GLY A 1 135 ? 12.241 2.086 7.918 1.00 76.69 135 GLY A O 1
ATOM 1071 N N . PHE A 1 136 ? 10.398 3.342 7.611 1.00 77.81 136 PHE A N 1
ATOM 1072 C CA . PHE A 1 136 ? 9.575 2.281 7.041 1.00 77.81 136 PHE A CA 1
ATOM 1073 C C . PHE A 1 136 ? 9.447 2.442 5.527 1.00 77.81 136 PHE A C 1
ATOM 1075 O O . PHE A 1 136 ? 9.437 3.564 5.021 1.00 77.81 136 PHE A O 1
ATOM 1082 N N . PRO A 1 137 ? 9.315 1.338 4.785 1.00 81.12 137 PRO A N 1
ATOM 1083 C CA . PRO A 1 137 ? 8.997 1.396 3.369 1.00 81.12 137 PRO A CA 1
ATOM 1084 C C . PRO A 1 137 ? 7.598 1.966 3.154 1.00 81.12 137 PRO A C 1
ATOM 1086 O O . PRO A 1 137 ? 6.658 1.625 3.874 1.00 81.12 137 PRO A O 1
ATOM 1089 N N . ASN A 1 138 ? 7.447 2.757 2.103 1.00 86.06 138 ASN A N 1
ATOM 1090 C CA . ASN A 1 138 ? 6.150 3.159 1.595 1.00 86.06 138 ASN A CA 1
ATOM 1091 C C . ASN A 1 138 ? 5.384 1.931 1.103 1.00 86.06 138 ASN A C 1
ATOM 1093 O O . ASN A 1 138 ? 5.937 1.050 0.443 1.00 86.06 138 ASN A O 1
ATOM 1097 N N . THR A 1 139 ? 4.100 1.879 1.437 1.00 85.69 139 THR A N 1
ATOM 1098 C CA . THR A 1 139 ? 3.219 0.755 1.119 1.00 85.69 139 THR A CA 1
ATOM 1099 C C . THR A 1 139 ? 1.920 1.252 0.505 1.00 85.69 139 THR A C 1
ATOM 1101 O O . THR A 1 139 ? 1.523 2.405 0.678 1.00 85.69 139 THR A O 1
ATOM 1104 N N . PHE A 1 140 ? 1.263 0.356 -0.224 1.00 87.88 140 PHE A N 1
ATOM 1105 C CA . PHE A 1 140 ? -0.075 0.547 -0.754 1.00 87.88 140 PHE A CA 1
ATOM 1106 C C . PHE A 1 140 ? -0.922 -0.661 -0.389 1.00 87.88 140 PHE A C 1
ATOM 1108 O O . PHE A 1 140 ? -0.534 -1.796 -0.672 1.00 87.88 140 PHE A O 1
ATOM 1115 N N . ASN A 1 141 ? -2.078 -0.415 0.218 1.00 87.75 141 ASN A N 1
ATOM 1116 C CA . ASN A 1 141 ? -3.019 -1.475 0.545 1.00 87.75 141 ASN A CA 1
ATOM 1117 C C . ASN A 1 141 ? -3.888 -1.764 -0.675 1.00 87.75 141 ASN A C 1
ATOM 1119 O O . ASN A 1 141 ? -4.888 -1.094 -0.918 1.00 87.75 141 ASN A O 1
ATOM 1123 N N . TRP A 1 142 ? -3.497 -2.782 -1.434 1.00 90.12 142 TRP A N 1
ATOM 1124 C CA . TRP A 1 142 ? -4.270 -3.263 -2.566 1.00 90.12 142 TRP A CA 1
ATOM 1125 C C . TRP A 1 142 ? -5.271 -4.335 -2.123 1.00 90.12 142 TRP A C 1
ATOM 1127 O O . TRP A 1 142 ? -4.894 -5.352 -1.540 1.00 90.12 142 TRP A O 1
ATOM 1137 N N . THR A 1 143 ? -6.554 -4.117 -2.419 1.00 89.19 143 THR A N 1
ATOM 1138 C CA . THR A 1 143 ? -7.575 -5.165 -2.294 1.00 89.19 143 THR A CA 1
ATOM 1139 C C . THR A 1 143 ? -7.540 -6.036 -3.542 1.00 89.19 143 THR A C 1
ATOM 1141 O O . THR A 1 143 ? -7.810 -5.550 -4.640 1.00 89.19 143 THR A O 1
ATOM 1144 N N . ILE A 1 144 ? -7.203 -7.316 -3.371 1.00 89.50 144 ILE A N 1
ATOM 1145 C CA . ILE A 1 144 ? -7.112 -8.274 -4.477 1.00 89.50 144 ILE A CA 1
ATOM 1146 C C . ILE A 1 144 ? -8.485 -8.399 -5.162 1.00 89.50 144 ILE A C 1
ATOM 1148 O O . ILE A 1 144 ? -9.474 -8.671 -4.472 1.00 89.50 144 ILE A O 1
ATOM 1152 N N . PRO A 1 145 ? -8.576 -8.189 -6.489 1.00 86.50 145 PRO A N 1
ATOM 1153 C CA . PRO A 1 145 ? -9.835 -8.303 -7.213 1.00 86.50 145 PRO A CA 1
ATOM 1154 C C . PRO A 1 145 ? -10.292 -9.763 -7.294 1.00 86.50 145 PRO A C 1
ATOM 1156 O O . PRO A 1 145 ? -9.481 -10.687 -7.252 1.00 86.50 145 PRO A O 1
ATOM 1159 N N . ASN A 1 146 ? -11.595 -9.973 -7.484 1.00 86.12 146 ASN A N 1
ATOM 1160 C CA . ASN A 1 146 ? -12.158 -11.295 -7.767 1.00 86.12 146 ASN A CA 1
ATOM 1161 C C . ASN A 1 146 ? -11.949 -11.688 -9.247 1.00 86.12 146 ASN A C 1
ATOM 1163 O O . ASN A 1 146 ? -12.909 -11.929 -9.972 1.00 86.12 146 ASN A O 1
ATOM 1167 N N . ASP A 1 147 ? -10.691 -11.678 -9.695 1.00 87.19 147 ASP A N 1
ATOM 1168 C CA . ASP A 1 147 ? -10.240 -12.029 -11.050 1.00 87.19 147 ASP A CA 1
ATOM 1169 C C . ASP A 1 147 ? -9.305 -13.245 -10.944 1.00 87.19 147 ASP A C 1
ATOM 1171 O O . ASP A 1 147 ? -8.081 -13.122 -10.945 1.00 87.19 147 ASP A O 1
ATOM 1175 N N . ILE A 1 148 ? -9.902 -14.415 -10.695 1.00 92.50 148 ILE A N 1
ATOM 1176 C CA . ILE A 1 148 ? -9.187 -15.654 -10.354 1.00 92.50 148 ILE A CA 1
ATOM 1177 C C . ILE A 1 148 ? -8.350 -16.111 -11.542 1.00 92.50 148 ILE A C 1
ATOM 1179 O O . ILE A 1 148 ? -8.877 -16.378 -12.622 1.00 92.50 148 ILE A O 1
ATOM 1183 N N . ASN A 1 149 ? -7.040 -16.216 -11.329 1.00 93.06 149 ASN A N 1
ATOM 1184 C CA . ASN A 1 149 ? -6.088 -16.560 -12.370 1.00 93.06 149 ASN A CA 1
ATOM 1185 C C . ASN A 1 149 ? -4.765 -17.047 -11.759 1.00 93.06 149 ASN A C 1
ATOM 1187 O O . ASN A 1 149 ? -4.202 -16.419 -10.860 1.00 93.06 149 ASN A O 1
ATOM 1191 N N . ASP A 1 150 ? -4.242 -18.152 -12.286 1.00 92.75 150 ASP A N 1
ATOM 1192 C CA . ASP A 1 150 ? -2.980 -18.751 -11.841 1.00 92.75 150 ASP A CA 1
ATOM 1193 C C . ASP A 1 150 ? -1.734 -18.124 -12.492 1.00 92.75 150 ASP A C 1
ATOM 1195 O O . ASP A 1 150 ? -0.609 -18.470 -12.131 1.00 92.75 150 ASP A O 1
ATOM 1199 N N . ASN A 1 151 ? -1.917 -17.211 -13.449 1.00 92.50 151 ASN A N 1
ATOM 1200 C CA . ASN A 1 151 ? -0.859 -16.593 -14.244 1.00 92.50 151 ASN A CA 1
ATOM 1201 C C . ASN A 1 151 ? -0.937 -15.062 -14.170 1.00 92.50 151 ASN A C 1
ATOM 1203 O O . ASN A 1 151 ? -1.101 -14.384 -15.187 1.00 92.50 151 ASN A O 1
ATOM 1207 N N . CYS A 1 152 ? -0.826 -14.500 -12.966 1.00 92.62 152 CYS A N 1
ATOM 1208 C CA . CYS A 1 152 ? -0.796 -13.053 -12.784 1.00 92.62 152 CYS A CA 1
ATOM 1209 C C . CYS A 1 152 ? 0.639 -12.521 -12.737 1.00 92.62 152 CYS A C 1
ATOM 1211 O O . CYS A 1 152 ? 1.539 -13.124 -12.146 1.00 92.62 152 CYS A O 1
ATOM 1213 N N . ALA A 1 153 ? 0.834 -11.329 -13.299 1.00 92.44 153 ALA A N 1
ATOM 1214 C CA . ALA A 1 153 ? 2.029 -10.525 -13.099 1.00 92.44 153 ALA A CA 1
ATOM 1215 C C . ALA A 1 153 ? 1.630 -9.186 -12.476 1.00 92.44 153 ALA A C 1
ATOM 1217 O O . ALA A 1 153 ? 0.754 -8.489 -12.981 1.00 92.44 153 ALA A O 1
ATOM 1218 N N . LEU A 1 154 ? 2.284 -8.820 -11.380 1.00 91.88 154 LEU A N 1
ATOM 1219 C CA . LEU A 1 154 ? 2.218 -7.489 -10.794 1.00 91.88 154 LEU A CA 1
ATOM 1220 C C . LEU A 1 154 ? 3.432 -6.705 -11.275 1.00 91.88 154 LEU A C 1
ATOM 1222 O O . LEU A 1 154 ? 4.550 -7.218 -11.223 1.00 91.88 154 LEU A O 1
ATOM 1226 N N . ARG A 1 155 ? 3.226 -5.458 -11.698 1.00 91.12 155 ARG A N 1
ATOM 1227 C CA . ARG A 1 155 ? 4.302 -4.529 -12.042 1.00 91.12 155 ARG A CA 1
ATOM 1228 C C . ARG A 1 155 ? 4.175 -3.258 -11.220 1.00 91.12 155 ARG A C 1
ATOM 1230 O O . ARG A 1 155 ? 3.128 -2.622 -11.220 1.00 91.12 155 ARG A O 1
ATOM 1237 N N . LEU A 1 156 ? 5.263 -2.881 -10.562 1.00 89.69 156 LEU A N 1
ATOM 1238 C CA . LEU A 1 156 ? 5.426 -1.579 -9.937 1.00 89.69 156 LEU A CA 1
ATOM 1239 C C . LEU A 1 156 ? 6.378 -0.762 -10.795 1.00 89.69 156 LEU A C 1
ATOM 1241 O O . LEU A 1 156 ? 7.482 -1.217 -11.089 1.00 89.69 156 LEU A O 1
ATOM 1245 N N . ARG A 1 157 ? 5.943 0.440 -11.152 1.00 88.81 157 ARG A N 1
ATOM 1246 C CA . ARG A 1 157 ? 6.727 1.427 -11.883 1.00 88.81 157 ARG A CA 1
ATOM 1247 C C . ARG A 1 157 ? 6.882 2.661 -11.028 1.00 88.81 157 ARG A C 1
ATOM 1249 O O . ARG A 1 157 ? 5.881 3.230 -10.595 1.00 88.81 157 ARG A O 1
ATOM 1256 N N . TYR A 1 158 ? 8.111 3.091 -10.798 1.00 85.38 158 TYR A N 1
ATOM 1257 C CA . TYR A 1 158 ? 8.369 4.261 -9.967 1.00 85.38 158 TYR A CA 1
ATOM 1258 C C . TYR A 1 158 ? 9.459 5.141 -10.564 1.00 85.38 158 TYR A C 1
ATOM 1260 O O . TYR A 1 158 ? 10.407 4.668 -11.185 1.00 85.38 158 TYR A O 1
ATOM 1268 N N . ASN A 1 159 ? 9.276 6.449 -10.391 1.00 82.94 159 ASN A N 1
ATOM 1269 C CA . ASN A 1 159 ? 10.228 7.471 -10.798 1.00 82.94 159 ASN A CA 1
ATOM 1270 C C . ASN A 1 159 ? 11.352 7.546 -9.754 1.00 82.94 159 ASN A C 1
ATOM 1272 O O . ASN A 1 159 ? 11.068 7.740 -8.574 1.00 82.94 159 ASN A O 1
ATOM 1276 N N . ILE A 1 160 ? 12.601 7.396 -10.186 1.00 81.25 160 ILE A N 1
ATOM 1277 C CA . ILE A 1 160 ? 13.807 7.495 -9.347 1.00 81.25 160 ILE A CA 1
ATOM 1278 C C . ILE A 1 160 ? 14.603 8.782 -9.599 1.00 81.25 160 ILE A C 1
ATOM 1280 O O . ILE A 1 160 ? 15.740 8.905 -9.153 1.00 81.25 160 ILE A O 1
ATOM 1284 N N . SER A 1 161 ? 14.028 9.728 -10.340 1.00 77.88 161 SER A N 1
ATOM 1285 C CA . SER A 1 161 ? 14.655 11.030 -10.601 1.00 77.88 161 SER A CA 1
ATOM 1286 C C . SER A 1 161 ? 14.613 11.918 -9.375 1.00 77.88 161 SER A C 1
ATOM 1288 O O . SER A 1 161 ? 13.666 11.843 -8.592 1.00 77.88 161 SER A O 1
ATOM 1290 N N . THR A 1 162 ? 15.582 12.822 -9.278 1.00 76.69 162 THR A N 1
ATOM 1291 C CA . THR A 1 162 ? 15.529 13.915 -8.311 1.00 76.69 162 THR A CA 1
ATOM 1292 C C . THR A 1 162 ? 14.454 14.927 -8.711 1.00 76.69 162 THR A C 1
ATOM 1294 O O . THR A 1 162 ? 14.132 15.095 -9.891 1.00 76.69 162 THR A O 1
ATOM 1297 N N . GLY A 1 163 ? 13.881 15.610 -7.720 1.00 75.38 163 GLY A N 1
ATOM 1298 C CA . GLY A 1 163 ? 12.921 16.703 -7.927 1.00 75.38 163 GLY A CA 1
ATOM 1299 C C . GLY A 1 163 ? 13.560 18.046 -8.300 1.00 75.38 163 GLY A C 1
ATOM 1300 O O . GLY A 1 163 ? 12.888 19.068 -8.221 1.00 75.38 163 GLY A O 1
ATOM 1301 N N . GLU A 1 164 ? 14.851 18.062 -8.645 1.00 75.62 164 GLU A N 1
ATOM 1302 C CA . GLU A 1 164 ? 15.629 19.284 -8.904 1.00 75.62 164 GLU A CA 1
ATOM 1303 C C . GLU A 1 164 ? 15.279 19.944 -10.243 1.00 75.62 164 GLU A C 1
ATOM 1305 O O . GLU A 1 164 ? 15.511 21.139 -10.419 1.00 75.62 164 GLU A O 1
ATOM 1310 N N . PHE A 1 165 ? 14.712 19.177 -11.179 1.00 77.06 165 PHE A N 1
ATOM 1311 C CA . PHE A 1 165 ? 14.418 19.629 -12.534 1.00 77.06 165 PHE A CA 1
ATOM 1312 C C . PHE A 1 165 ? 12.985 19.285 -12.955 1.00 77.06 165 PHE A C 1
ATOM 1314 O O . PHE A 1 165 ? 12.419 18.297 -12.471 1.00 77.06 165 PHE A O 1
ATOM 1321 N N . PRO A 1 166 ? 12.391 20.064 -13.878 1.00 75.50 166 PRO A N 1
ATOM 1322 C CA . PRO A 1 166 ? 11.131 19.707 -14.516 1.00 75.50 166 PRO A CA 1
ATOM 1323 C C . PRO A 1 166 ? 11.147 18.299 -15.136 1.00 75.50 166 PRO A C 1
ATOM 1325 O O . PRO A 1 166 ? 12.184 17.765 -15.534 1.00 75.50 166 PRO A O 1
ATOM 1328 N N . ALA A 1 167 ? 9.974 17.673 -15.243 1.00 73.62 167 ALA A N 1
ATOM 1329 C CA . ALA A 1 167 ? 9.852 16.284 -15.702 1.00 73.62 167 ALA A CA 1
ATOM 1330 C C . ALA A 1 167 ? 10.293 16.089 -17.168 1.00 73.62 167 ALA A C 1
ATOM 1332 O O . ALA A 1 167 ? 10.685 14.991 -17.573 1.00 73.62 167 ALA A O 1
ATOM 1333 N N . GLU A 1 168 ? 10.209 17.156 -17.952 1.00 75.00 168 GLU A N 1
ATOM 1334 C CA . GLU A 1 168 ? 10.565 17.266 -19.359 1.00 75.00 168 GLU A CA 1
ATOM 1335 C C . GLU A 1 168 ? 12.062 17.503 -19.600 1.00 75.00 168 GLU A C 1
ATOM 1337 O O . GLU A 1 168 ? 12.498 17.436 -20.746 1.00 75.00 168 GLU A O 1
ATOM 1342 N N . THR A 1 169 ? 12.865 17.734 -18.555 1.00 77.88 169 THR A N 1
ATOM 1343 C CA . THR A 1 169 ? 14.299 18.008 -18.705 1.00 77.88 169 THR A CA 1
ATOM 1344 C C . THR A 1 169 ? 15.032 16.860 -19.401 1.00 77.88 169 THR A C 1
ATOM 1346 O O . THR A 1 169 ? 14.871 15.685 -19.052 1.00 77.88 169 THR A O 1
ATOM 1349 N N . ASP A 1 170 ? 15.856 17.214 -20.389 1.00 74.12 170 ASP A N 1
ATOM 1350 C CA . ASP A 1 170 ? 16.769 16.314 -21.083 1.00 74.12 170 ASP A CA 1
ATOM 1351 C C . ASP A 1 170 ? 17.981 17.026 -21.683 1.00 74.12 170 ASP A C 1
ATOM 1353 O O . ASP A 1 170 ? 18.152 18.235 -21.544 1.00 74.12 170 ASP A O 1
ATOM 1357 N N . SER A 1 171 ? 18.818 16.254 -22.377 1.00 72.62 171 SER A N 1
ATOM 1358 C CA . SER A 1 171 ? 20.029 16.737 -23.029 1.00 72.62 171 SER A CA 1
ATOM 1359 C C . SER A 1 171 ? 19.800 17.777 -24.128 1.00 72.62 171 SER A C 1
ATOM 1361 O O . SER A 1 171 ? 20.753 18.459 -24.499 1.00 72.62 171 SER A O 1
ATOM 1363 N N . SER A 1 172 ? 18.580 17.940 -24.656 1.00 75.88 172 SER A N 1
ATOM 1364 C CA . SER A 1 172 ? 18.278 19.030 -25.597 1.00 75.88 172 SER A CA 1
ATOM 1365 C C . SER A 1 172 ? 18.234 20.397 -24.911 1.00 75.88 172 SER A C 1
ATOM 1367 O O . SER A 1 172 ? 18.428 21.416 -25.571 1.00 75.88 172 SER A O 1
ATOM 1369 N N . MET A 1 173 ? 18.068 20.410 -23.585 1.00 80.50 173 MET A N 1
ATOM 1370 C CA . MET A 1 173 ? 18.060 21.616 -22.757 1.00 80.50 173 MET A CA 1
ATOM 1371 C C . MET A 1 173 ? 19.471 22.064 -22.346 1.00 80.50 173 MET A C 1
ATOM 1373 O O . MET A 1 173 ? 19.606 23.093 -21.684 1.00 80.50 173 MET A O 1
ATOM 1377 N N . ASN A 1 174 ? 20.512 21.307 -22.713 1.00 78.00 174 ASN A N 1
ATOM 1378 C CA . ASN A 1 174 ? 21.899 21.578 -22.342 1.00 78.00 174 ASN A CA 1
ATOM 1379 C C . ASN A 1 174 ? 22.382 22.944 -22.828 1.00 78.00 174 ASN A C 1
ATOM 1381 O O . ASN A 1 174 ? 22.063 23.376 -23.938 1.00 78.00 174 ASN A O 1
ATOM 1385 N N . ALA A 1 175 ? 23.257 23.573 -22.044 1.00 73.62 175 ALA A N 1
ATOM 1386 C CA . ALA A 1 175 ? 24.117 24.612 -22.588 1.00 73.62 175 ALA A CA 1
ATOM 1387 C C . ALA A 1 175 ? 25.055 23.978 -23.634 1.00 73.62 175 ALA A C 1
ATOM 1389 O O . ALA A 1 175 ? 25.706 22.965 -23.374 1.00 73.62 175 ALA A O 1
ATOM 1390 N N . ASN A 1 176 ? 25.109 24.560 -24.834 1.00 65.50 176 ASN A N 1
ATOM 1391 C CA . ASN A 1 176 ? 26.130 24.212 -25.823 1.00 65.50 176 ASN A CA 1
ATOM 1392 C C . ASN A 1 176 ? 27.311 25.169 -25.634 1.00 65.50 176 ASN A C 1
ATOM 1394 O O . ASN A 1 176 ? 27.075 26.372 -25.511 1.00 65.50 176 ASN A O 1
ATOM 1398 N N . ASN A 1 177 ? 28.547 24.648 -25.664 1.00 60.06 177 ASN A N 1
ATOM 1399 C CA . ASN A 1 177 ? 29.819 25.382 -25.518 1.00 60.06 177 ASN A CA 1
ATOM 1400 C C . ASN A 1 177 ? 29.704 26.902 -25.734 1.00 60.06 177 ASN A C 1
ATOM 1402 O O . ASN A 1 177 ? 29.543 27.330 -26.876 1.00 60.06 177 ASN A O 1
ATOM 1406 N N . ASN A 1 178 ? 29.822 27.678 -24.647 1.00 54.28 178 ASN A N 1
ATOM 1407 C CA . ASN A 1 178 ? 29.966 29.143 -24.510 1.00 54.28 178 ASN A CA 1
ATOM 1408 C C . ASN A 1 178 ? 29.082 30.099 -25.346 1.00 54.28 178 ASN A C 1
ATOM 1410 O O . ASN A 1 178 ? 29.081 31.292 -25.051 1.00 54.28 178 ASN A O 1
ATOM 1414 N N . ASN A 1 179 ? 28.311 29.633 -26.329 1.00 57.34 179 ASN A N 1
ATOM 1415 C CA . ASN A 1 179 ? 27.575 30.481 -27.268 1.00 57.34 179 ASN A CA 1
ATOM 1416 C C . ASN A 1 179 ? 26.058 30.289 -27.215 1.00 57.34 179 ASN A C 1
ATOM 1418 O O . ASN A 1 179 ? 25.354 31.150 -27.732 1.00 57.34 179 ASN A O 1
ATOM 1422 N N . ASN A 1 180 ? 25.537 29.231 -26.580 1.00 64.88 180 ASN A N 1
ATOM 1423 C CA . ASN A 1 180 ? 24.096 29.093 -26.356 1.00 64.88 180 ASN A CA 1
ATOM 1424 C C . ASN A 1 180 ? 23.806 28.758 -24.888 1.00 64.88 180 ASN A C 1
ATOM 1426 O O . ASN A 1 180 ? 24.342 27.770 -24.377 1.00 64.88 180 ASN A O 1
ATOM 1430 N N . PRO A 1 181 ? 22.966 29.552 -24.200 1.00 65.38 181 PRO A N 1
ATOM 1431 C CA . PRO A 1 181 ? 22.574 29.248 -22.833 1.00 65.38 181 PRO A CA 1
ATOM 1432 C C . PRO A 1 181 ? 21.781 27.938 -22.774 1.00 65.38 181 PRO A C 1
ATOM 1434 O O . PRO A 1 181 ? 21.085 27.579 -23.722 1.00 65.38 181 PRO A O 1
ATOM 1437 N N . THR A 1 182 ? 21.870 27.254 -21.633 1.00 76.69 182 THR A N 1
ATOM 1438 C CA . THR A 1 182 ? 20.904 26.211 -21.261 1.00 76.69 182 THR A CA 1
ATOM 1439 C C . THR A 1 182 ? 19.480 26.757 -21.394 1.00 76.69 182 THR A C 1
ATOM 1441 O O . THR A 1 182 ? 19.226 27.905 -21.029 1.00 76.69 182 THR A O 1
ATOM 1444 N N . GLN A 1 183 ? 18.550 25.940 -21.894 1.00 78.75 183 GLN A N 1
ATOM 1445 C CA . GLN A 1 183 ? 17.119 26.283 -21.906 1.00 78.75 183 GLN A CA 1
ATOM 1446 C C . GLN A 1 183 ? 16.467 26.077 -20.534 1.00 78.75 183 GLN A C 1
ATOM 1448 O O . GLN A 1 183 ? 15.366 26.555 -20.278 1.00 78.75 183 GLN A O 1
ATOM 1453 N N . LEU A 1 184 ? 17.150 25.356 -19.647 1.00 84.25 184 LEU A N 1
ATOM 1454 C CA . LEU A 1 184 ? 16.744 25.170 -18.268 1.00 84.25 184 LEU A CA 1
ATOM 1455 C C . LEU A 1 184 ? 17.200 26.363 -17.414 1.00 84.25 184 LEU A C 1
ATOM 1457 O O . LEU A 1 184 ? 18.394 26.677 -17.373 1.00 84.25 184 LEU A O 1
ATOM 1461 N N . ASP A 1 185 ? 16.252 26.989 -16.714 1.00 85.12 185 ASP A N 1
ATOM 1462 C CA . ASP A 1 185 ? 16.488 28.131 -15.824 1.00 85.12 185 ASP A CA 1
ATOM 1463 C C . ASP A 1 185 ? 17.132 27.697 -14.496 1.00 85.12 185 ASP A C 1
ATOM 1465 O O . ASP A 1 185 ? 16.501 27.620 -13.442 1.00 85.12 185 ASP A O 1
ATOM 1469 N N . ILE A 1 186 ? 18.430 27.394 -14.555 1.00 86.50 186 ILE A N 1
ATOM 1470 C CA . ILE A 1 186 ? 19.232 27.090 -13.365 1.00 86.50 186 ILE A CA 1
ATOM 1471 C C . ILE A 1 186 ? 19.374 28.320 -12.462 1.00 86.50 186 ILE A C 1
ATOM 1473 O O . ILE A 1 186 ? 19.436 28.177 -11.244 1.00 86.50 186 ILE A O 1
ATOM 1477 N N . ALA A 1 187 ? 19.421 29.524 -13.039 1.00 88.06 187 ALA A N 1
ATOM 1478 C CA . ALA A 1 187 ? 19.701 30.755 -12.311 1.00 88.06 187 ALA A CA 1
ATOM 1479 C C . ALA A 1 187 ? 18.639 31.030 -11.238 1.00 88.06 187 ALA A C 1
ATOM 1481 O O . ALA A 1 187 ? 18.987 31.202 -10.067 1.00 88.06 187 ALA A O 1
ATOM 1482 N N . SER A 1 188 ? 17.356 30.969 -11.607 1.00 88.31 188 SER A N 1
ATOM 1483 C CA . SER A 1 188 ? 16.254 31.153 -10.658 1.00 88.31 188 SER A CA 1
ATOM 1484 C C . SER A 1 188 ? 16.214 30.061 -9.588 1.00 88.31 188 SER A C 1
ATOM 1486 O O . SER A 1 188 ? 15.948 30.366 -8.426 1.00 88.31 188 SER A O 1
ATOM 1488 N N . LEU A 1 189 ? 16.539 28.807 -9.940 1.00 85.38 189 LEU A N 1
ATOM 1489 C CA . LEU A 1 189 ? 16.556 27.683 -8.989 1.00 85.38 189 LEU A CA 1
ATOM 1490 C C . LEU A 1 189 ? 17.544 27.898 -7.838 1.00 85.38 189 LEU A C 1
ATOM 1492 O O . LEU A 1 189 ? 17.290 27.459 -6.718 1.00 85.38 189 LEU A O 1
ATOM 1496 N N . VAL A 1 190 ? 18.655 28.591 -8.096 1.00 87.00 190 VAL A N 1
ATOM 1497 C CA . VAL A 1 190 ? 19.674 28.898 -7.080 1.00 87.00 190 VAL A CA 1
ATOM 1498 C C . VAL A 1 190 ? 19.632 30.349 -6.591 1.00 87.00 190 VAL A C 1
ATOM 1500 O O . VAL A 1 190 ? 20.535 30.780 -5.873 1.00 87.00 190 VAL A O 1
ATOM 1503 N N . GLY A 1 191 ? 18.597 31.112 -6.958 1.00 90.06 191 GLY A N 1
ATOM 1504 C CA . GLY A 1 191 ? 18.415 32.500 -6.527 1.00 90.06 191 GLY A CA 1
ATOM 1505 C C . GLY A 1 191 ? 19.461 33.476 -7.079 1.00 90.06 191 GLY A C 1
ATOM 1506 O O . GLY A 1 191 ? 19.828 34.432 -6.395 1.00 90.06 191 GLY A O 1
ATOM 1507 N N . LEU A 1 192 ? 19.969 33.238 -8.292 1.00 90.69 192 LEU A N 1
ATOM 1508 C CA . LEU A 1 192 ? 20.947 34.088 -8.978 1.00 90.69 192 LEU A CA 1
ATOM 1509 C C . LEU A 1 192 ? 20.332 34.756 -10.213 1.00 90.69 192 LEU A C 1
ATOM 1511 O O . LEU A 1 192 ? 19.393 34.247 -10.816 1.00 90.69 192 LEU A O 1
ATOM 1515 N N . SER A 1 193 ? 20.905 35.885 -10.639 1.00 91.38 193 SER A N 1
ATOM 1516 C CA . SER A 1 193 ? 20.626 36.414 -11.981 1.00 91.38 193 SER A CA 1
ATOM 1517 C C . SER A 1 193 ? 21.258 35.515 -13.046 1.00 91.38 193 SER A C 1
ATOM 1519 O O . SER A 1 193 ? 22.298 34.908 -12.790 1.00 91.38 193 SER A O 1
ATOM 1521 N N . GLU A 1 194 ? 20.702 35.466 -14.260 1.00 87.12 194 GLU A N 1
ATOM 1522 C CA . GLU A 1 194 ? 21.287 34.667 -15.350 1.00 87.12 194 GLU A CA 1
ATOM 1523 C C . GLU A 1 194 ? 22.765 34.987 -15.609 1.00 87.12 194 GLU A C 1
ATOM 1525 O O . GLU A 1 194 ? 23.572 34.087 -15.843 1.00 87.12 194 GLU A O 1
ATOM 1530 N N . ALA A 1 195 ? 23.124 36.274 -15.575 1.00 87.56 195 ALA A N 1
ATOM 1531 C CA . ALA A 1 195 ? 24.495 36.721 -15.789 1.00 87.56 195 ALA A CA 1
ATOM 1532 C C . ALA A 1 195 ? 25.426 36.206 -14.684 1.00 87.56 195 ALA A C 1
ATOM 1534 O O . ALA A 1 195 ? 26.513 35.702 -14.969 1.00 87.56 195 ALA A O 1
ATOM 1535 N N . GLU A 1 196 ? 24.980 36.284 -13.428 1.00 88.88 196 GLU A N 1
ATOM 1536 C CA . GLU A 1 196 ? 25.742 35.777 -12.290 1.00 88.88 196 GLU A CA 1
ATOM 1537 C C . GLU A 1 196 ? 25.839 34.244 -12.303 1.00 88.88 196 GLU A C 1
ATOM 1539 O O . GLU A 1 196 ? 26.916 33.703 -12.055 1.00 88.88 196 GLU A O 1
ATOM 1544 N N . ALA A 1 197 ? 24.758 33.540 -12.641 1.00 89.50 197 ALA A N 1
ATOM 1545 C CA . ALA A 1 197 ? 24.739 32.085 -12.749 1.00 89.50 197 ALA A CA 1
ATOM 1546 C C . ALA A 1 197 ? 25.730 31.588 -13.811 1.00 89.50 197 ALA A C 1
ATOM 1548 O O . ALA A 1 197 ? 26.570 30.742 -13.508 1.00 89.50 197 ALA A O 1
ATOM 1549 N N . LYS A 1 198 ? 25.712 32.178 -15.016 1.00 86.75 198 LYS A N 1
ATOM 1550 C CA . LYS A 1 198 ? 26.664 31.863 -16.097 1.00 86.75 198 LYS A CA 1
ATOM 1551 C C . LYS A 1 198 ? 28.107 32.140 -15.679 1.00 86.75 198 LYS A C 1
ATOM 1553 O O . LYS A 1 198 ? 28.963 31.279 -15.848 1.00 86.75 198 LYS A O 1
ATOM 1558 N N . GLN A 1 199 ? 28.374 33.304 -15.080 1.00 87.00 199 GLN A N 1
ATOM 1559 C CA . GLN A 1 199 ? 29.717 33.660 -14.605 1.00 87.00 199 GLN A CA 1
ATOM 1560 C C . GLN A 1 199 ? 30.245 32.669 -13.560 1.00 87.00 199 GLN A C 1
ATOM 1562 O O . GLN A 1 199 ? 31.439 32.381 -13.521 1.00 87.00 199 GLN A O 1
ATOM 1567 N N . ARG A 1 200 ? 29.356 32.160 -12.707 1.00 88.12 200 ARG A N 1
ATOM 1568 C CA . ARG A 1 200 ? 29.684 31.251 -11.607 1.00 88.12 200 ARG A CA 1
ATOM 1569 C C . ARG A 1 200 ? 29.488 29.777 -11.974 1.00 88.12 200 ARG A C 1
ATOM 1571 O O . ARG A 1 200 ? 29.518 28.944 -11.074 1.00 88.12 200 ARG A O 1
ATOM 1578 N N . GLY A 1 201 ? 29.269 29.457 -13.251 1.00 88.06 201 GLY A N 1
ATOM 1579 C CA . GLY A 1 201 ? 29.139 28.090 -13.763 1.00 88.06 201 GLY A CA 1
ATOM 1580 C C . GLY A 1 201 ? 27.887 27.327 -13.325 1.00 88.06 201 GLY A C 1
ATOM 1581 O O . GLY A 1 201 ? 27.835 26.111 -13.469 1.00 88.06 201 GLY A O 1
ATOM 1582 N N . TYR A 1 202 ? 26.862 28.017 -12.817 1.00 89.00 202 TYR A N 1
ATOM 1583 C CA . TYR A 1 202 ? 25.535 27.452 -12.551 1.00 89.00 202 TYR A CA 1
ATOM 1584 C C . TYR A 1 202 ? 24.761 27.295 -13.866 1.00 89.00 202 TYR A C 1
ATOM 1586 O O . TYR A 1 202 ? 23.801 28.013 -14.146 1.00 89.00 202 TYR A O 1
ATOM 1594 N N . VAL A 1 203 ? 25.228 26.368 -14.699 1.00 86.56 203 VAL A N 1
ATOM 1595 C CA . VAL A 1 203 ? 24.670 26.034 -16.011 1.00 86.56 203 VAL A CA 1
ATOM 1596 C C . VAL A 1 203 ? 24.414 24.532 -16.100 1.00 86.56 203 VAL A C 1
ATOM 1598 O O . VAL A 1 203 ? 25.092 23.730 -15.459 1.00 86.56 203 VAL A O 1
ATOM 1601 N N . PHE A 1 204 ? 23.417 24.140 -16.890 1.00 84.75 204 PHE A N 1
ATOM 1602 C CA . PHE A 1 204 ? 23.100 22.735 -17.115 1.00 84.75 204 PHE A CA 1
ATOM 1603 C C . PHE A 1 204 ? 23.920 22.191 -18.289 1.00 84.75 204 PHE A C 1
ATOM 1605 O O . PHE A 1 204 ? 23.515 22.273 -19.448 1.00 84.75 204 PHE A O 1
ATOM 1612 N N . GLU A 1 205 ? 25.106 21.667 -17.994 1.00 84.56 205 GLU A N 1
ATOM 1613 C CA . GLU A 1 205 ? 25.991 21.027 -18.973 1.00 84.56 205 GLU A CA 1
ATOM 1614 C C . GLU A 1 205 ? 26.737 19.839 -18.359 1.00 84.56 205 GLU A C 1
ATOM 1616 O O . GLU A 1 205 ? 26.572 19.520 -17.182 1.00 84.56 205 GLU A O 1
ATOM 1621 N N . GLY A 1 206 ? 27.526 19.137 -19.172 1.00 84.62 206 GLY A N 1
ATOM 1622 C CA . GLY A 1 206 ? 28.354 18.037 -18.692 1.00 84.62 206 GLY A CA 1
ATOM 1623 C C . GLY A 1 206 ? 29.501 18.546 -17.819 1.00 84.62 206 GLY A C 1
ATOM 1624 O O . GLY A 1 206 ? 30.362 19.273 -18.299 1.00 84.62 20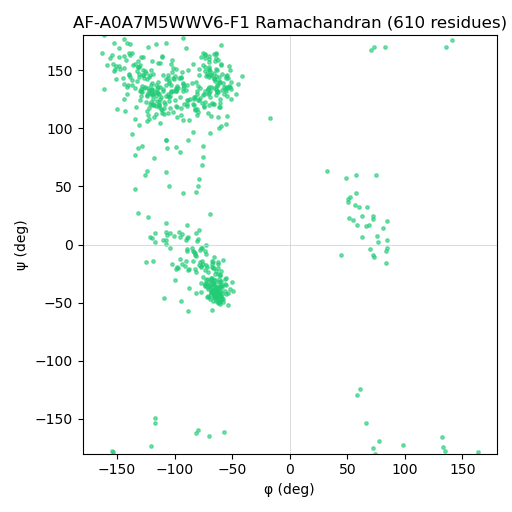6 GLY A O 1
ATOM 1625 N N . ASN A 1 207 ? 29.541 18.105 -16.564 1.00 88.75 207 ASN A N 1
ATOM 1626 C CA . ASN A 1 207 ? 30.570 18.420 -15.571 1.00 88.75 207 ASN A CA 1
ATOM 1627 C C . ASN A 1 207 ? 30.934 19.919 -15.420 1.00 88.75 207 ASN A C 1
ATOM 1629 O O . ASN A 1 207 ? 32.115 20.270 -15.561 1.00 88.75 207 ASN A O 1
ATOM 1633 N N . PRO A 1 208 ? 29.964 20.805 -15.116 1.00 89.25 208 PRO A N 1
ATOM 1634 C CA . PRO A 1 208 ? 30.212 22.235 -14.999 1.00 89.25 208 PRO A CA 1
ATOM 1635 C C . PRO A 1 208 ? 31.125 22.539 -13.810 1.00 89.25 208 PRO A C 1
ATOM 1637 O O . PRO A 1 208 ? 31.065 21.886 -12.762 1.00 89.25 208 PRO A O 1
ATOM 1640 N N . THR A 1 209 ? 31.932 23.587 -13.953 1.00 90.94 209 THR A N 1
ATOM 1641 C CA . THR A 1 209 ? 32.735 24.139 -12.857 1.00 90.94 209 THR A CA 1
ATOM 1642 C C . THR A 1 209 ? 31.955 25.251 -12.169 1.00 90.94 209 THR A C 1
ATOM 1644 O O . THR A 1 209 ? 31.832 26.343 -12.713 1.00 90.94 209 THR A O 1
ATOM 1647 N N . VAL A 1 210 ? 31.453 24.993 -10.962 1.00 90.94 210 VAL A N 1
ATOM 1648 C CA . VAL A 1 210 ? 30.661 25.944 -10.177 1.00 90.94 210 VAL A CA 1
ATOM 1649 C C . VAL A 1 210 ? 31.511 26.742 -9.191 1.00 90.94 210 VAL A C 1
ATOM 1651 O O . VAL A 1 210 ? 32.424 26.222 -8.547 1.00 90.94 210 VAL A O 1
ATOM 1654 N N . GLN A 1 211 ? 31.158 28.013 -9.014 1.00 91.31 211 GLN A N 1
ATOM 1655 C CA . GLN A 1 211 ? 31.719 28.911 -8.011 1.00 91.31 211 GLN A CA 1
ATOM 1656 C C . GLN A 1 211 ? 30.684 29.164 -6.893 1.00 91.31 211 GLN A C 1
ATOM 1658 O O . GLN A 1 211 ? 29.896 30.119 -6.973 1.00 91.31 211 GLN A O 1
ATOM 1663 N N . PRO A 1 212 ? 30.664 28.348 -5.821 1.00 87.81 212 PRO A N 1
ATOM 1664 C CA . PRO A 1 212 ? 29.622 28.407 -4.795 1.00 87.81 212 PRO A CA 1
ATOM 1665 C C . PRO A 1 212 ? 29.692 29.647 -3.904 1.00 87.81 212 PRO A C 1
ATOM 1667 O O . PRO A 1 212 ? 28.674 30.071 -3.361 1.00 87.81 212 PRO A O 1
ATOM 1670 N N . LEU A 1 213 ? 30.868 30.267 -3.782 1.00 84.12 213 LEU A N 1
ATOM 1671 C CA . LEU A 1 213 ? 31.070 31.440 -2.939 1.00 84.12 213 LEU A CA 1
ATOM 1672 C C . LEU A 1 213 ? 31.409 32.676 -3.767 1.00 84.12 213 LEU A C 1
ATOM 1674 O O . LEU A 1 213 ? 32.288 32.661 -4.629 1.00 84.12 213 LEU A O 1
ATOM 1678 N N . LYS A 1 214 ? 30.765 33.788 -3.419 1.00 75.81 214 LYS A N 1
ATOM 1679 C CA . LYS A 1 214 ? 31.131 35.140 -3.851 1.00 75.81 214 LYS A CA 1
ATOM 1680 C C . LYS A 1 214 ? 31.743 35.876 -2.660 1.00 75.81 214 LYS A C 1
ATOM 1682 O O . LYS A 1 214 ? 31.169 36.822 -2.136 1.00 75.81 214 LYS A O 1
ATOM 1687 N N . ALA A 1 215 ? 32.867 35.358 -2.167 1.00 73.94 215 ALA A N 1
ATOM 1688 C CA . ALA A 1 215 ? 33.522 35.871 -0.969 1.00 73.94 215 ALA A CA 1
ATOM 1689 C C . ALA A 1 215 ? 34.873 36.503 -1.310 1.00 73.94 215 ALA A C 1
ATOM 1691 O O . ALA A 1 215 ? 35.756 35.847 -1.867 1.00 73.94 215 ALA A O 1
ATOM 1692 N N . THR A 1 216 ? 35.033 37.760 -0.907 1.00 73.88 216 THR A N 1
ATOM 1693 C CA . THR A 1 216 ? 36.313 38.466 -0.901 1.00 73.88 216 THR A CA 1
ATOM 1694 C C . THR A 1 216 ? 36.662 38.777 0.548 1.00 73.88 216 THR A C 1
ATOM 1696 O O . THR A 1 216 ? 35.869 39.403 1.247 1.00 73.88 216 THR A O 1
ATOM 1699 N N . VAL A 1 217 ? 37.830 38.331 1.010 1.00 70.50 217 VAL A N 1
ATOM 1700 C CA . VAL A 1 217 ? 38.359 38.667 2.340 1.00 70.50 217 VAL A CA 1
ATOM 1701 C C . VAL A 1 217 ? 39.642 39.465 2.128 1.00 70.50 217 VAL A C 1
ATOM 1703 O O . VAL A 1 217 ? 40.623 38.949 1.587 1.00 70.50 217 VAL A O 1
ATOM 1706 N N . GLY A 1 218 ? 39.618 40.750 2.491 1.00 78.19 218 GLY A N 1
ATOM 1707 C CA . GLY A 1 218 ? 40.682 41.693 2.132 1.00 78.19 218 GLY A CA 1
ATOM 1708 C C . GLY A 1 218 ? 40.821 41.827 0.610 1.00 78.19 218 GLY A C 1
ATOM 1709 O O . GLY A 1 218 ? 39.841 42.093 -0.075 1.00 78.19 218 GLY A O 1
ATOM 1710 N N . ASN A 1 219 ? 42.023 41.585 0.076 1.00 74.69 219 ASN A N 1
ATOM 1711 C CA . ASN A 1 219 ? 42.306 41.609 -1.370 1.00 74.69 219 ASN A CA 1
ATOM 1712 C C . ASN A 1 219 ? 42.233 40.220 -2.034 1.00 74.69 219 ASN A C 1
ATOM 1714 O O . ASN A 1 219 ? 42.595 40.067 -3.201 1.00 74.69 219 ASN A O 1
ATOM 1718 N N . VAL A 1 220 ? 41.814 39.182 -1.304 1.00 72.88 220 VAL A N 1
ATOM 1719 C CA . VAL A 1 220 ? 41.751 37.813 -1.827 1.00 72.88 220 VAL A CA 1
ATOM 1720 C C . VAL A 1 220 ? 40.312 37.479 -2.187 1.00 72.88 220 VAL A C 1
ATOM 1722 O O . VAL A 1 220 ? 39.456 37.346 -1.312 1.00 72.88 220 VAL A O 1
ATOM 1725 N N . ASN A 1 221 ? 40.055 37.289 -3.481 1.00 77.56 221 ASN A N 1
ATOM 1726 C CA . ASN A 1 221 ? 38.806 36.709 -3.965 1.00 77.56 221 ASN A CA 1
ATOM 1727 C C . ASN A 1 221 ? 38.827 35.194 -3.699 1.00 77.56 221 ASN A C 1
ATOM 1729 O O . ASN A 1 221 ? 39.249 34.401 -4.542 1.00 77.56 221 ASN A O 1
ATOM 1733 N N . ILE A 1 222 ? 38.439 34.805 -2.481 1.00 76.50 222 ILE A N 1
ATOM 1734 C CA . ILE A 1 222 ? 38.322 33.402 -2.056 1.00 76.50 222 ILE A CA 1
ATOM 1735 C C . ILE A 1 222 ? 37.324 32.671 -2.954 1.00 76.50 222 ILE A C 1
ATOM 1737 O O . ILE A 1 222 ? 37.561 31.524 -3.319 1.00 76.50 222 ILE A O 1
ATOM 1741 N N . GLY A 1 223 ? 36.258 33.358 -3.370 1.00 75.44 223 GLY A N 1
ATOM 1742 C CA . GLY A 1 223 ? 35.280 32.837 -4.316 1.00 75.44 223 GLY A CA 1
ATOM 1743 C C . GLY A 1 223 ? 35.915 32.341 -5.613 1.00 75.44 223 GLY A C 1
ATOM 1744 O O . GLY A 1 223 ? 35.722 31.190 -5.977 1.00 75.44 223 GLY A O 1
ATOM 1745 N N . ALA A 1 224 ? 36.741 33.162 -6.264 1.00 75.88 224 ALA A N 1
ATOM 1746 C CA . ALA A 1 224 ? 37.419 32.789 -7.508 1.00 75.88 224 ALA A CA 1
ATOM 1747 C C . ALA A 1 224 ? 38.413 31.625 -7.337 1.00 75.88 224 ALA A C 1
ATOM 1749 O O . ALA A 1 224 ? 38.720 30.940 -8.309 1.00 75.88 224 ALA A O 1
ATOM 1750 N N . LYS A 1 225 ? 38.914 31.398 -6.115 1.00 78.62 225 LYS A N 1
ATOM 1751 C CA . LYS A 1 225 ? 39.809 30.277 -5.789 1.00 78.62 225 LYS A CA 1
ATOM 1752 C C . LYS A 1 225 ? 39.064 28.994 -5.412 1.00 78.62 225 LYS A C 1
ATOM 1754 O O . LYS A 1 225 ? 39.657 27.923 -5.495 1.00 78.62 225 LYS A O 1
ATOM 1759 N N . LEU A 1 226 ? 37.798 29.082 -4.999 1.00 85.06 226 LEU A N 1
ATOM 1760 C CA . LEU A 1 226 ? 36.959 27.930 -4.679 1.00 85.06 226 LEU A CA 1
ATOM 1761 C C . LEU A 1 226 ? 36.055 27.603 -5.871 1.00 85.06 226 LEU A C 1
ATOM 1763 O O . LEU A 1 226 ? 34.897 28.013 -5.924 1.00 85.06 226 LEU A O 1
ATOM 1767 N N . GLN A 1 227 ? 36.608 26.855 -6.819 1.00 87.62 227 GLN A N 1
ATOM 1768 C CA . GLN A 1 227 ? 35.882 26.286 -7.950 1.00 87.62 227 GLN A CA 1
ATOM 1769 C C . GLN A 1 227 ? 35.689 24.788 -7.715 1.00 87.62 227 GLN A C 1
ATOM 1771 O O . GLN A 1 227 ? 36.652 24.076 -7.433 1.00 87.62 227 GLN A O 1
ATOM 1776 N N . LEU A 1 228 ? 34.449 24.312 -7.805 1.00 91.44 228 LEU A N 1
ATOM 1777 C CA . LEU A 1 228 ? 34.107 22.900 -7.658 1.00 91.44 228 LEU A CA 1
ATOM 1778 C C . LEU A 1 228 ? 33.607 22.381 -8.999 1.00 91.44 228 LEU A C 1
ATOM 1780 O O . LEU A 1 228 ? 32.713 22.975 -9.588 1.00 91.44 228 LEU A O 1
ATOM 1784 N N . GLN A 1 229 ? 34.150 21.268 -9.477 1.00 92.56 229 GLN A N 1
ATOM 1785 C CA . GLN A 1 229 ? 33.588 20.599 -10.643 1.00 92.56 229 GLN A CA 1
ATOM 1786 C C . GLN A 1 229 ? 32.485 19.644 -10.193 1.00 92.56 229 GLN A C 1
ATOM 1788 O O . GLN A 1 229 ? 32.717 18.778 -9.347 1.00 92.56 229 GLN A O 1
ATOM 1793 N N . LEU A 1 230 ? 31.287 19.798 -10.751 1.00 89.44 230 LEU A N 1
ATOM 1794 C CA . LEU A 1 230 ? 30.211 18.838 -10.539 1.00 89.44 230 LEU A CA 1
ATOM 1795 C C . LEU A 1 230 ? 30.431 17.612 -11.433 1.00 89.44 230 LEU A C 1
ATOM 1797 O O . LEU A 1 230 ? 30.913 17.740 -12.553 1.00 89.44 230 LEU A O 1
ATOM 1801 N N . ALA A 1 231 ? 30.063 16.424 -10.954 1.00 87.12 231 ALA A N 1
ATOM 1802 C CA . ALA A 1 231 ? 30.089 15.190 -11.739 1.00 87.12 231 ALA A CA 1
ATOM 1803 C C . ALA A 1 231 ? 28.695 14.935 -12.337 1.00 87.12 231 ALA A C 1
ATOM 1805 O O . ALA A 1 231 ? 27.897 14.178 -11.789 1.00 87.12 231 ALA A O 1
ATOM 1806 N N . ILE A 1 232 ? 28.385 15.624 -13.434 1.00 79.94 232 ILE A N 1
ATOM 1807 C CA . ILE A 1 232 ? 27.064 15.651 -14.074 1.00 79.94 232 ILE A CA 1
ATOM 1808 C C . ILE A 1 232 ? 27.209 15.148 -15.507 1.00 79.94 232 ILE A C 1
ATOM 1810 O O . ILE A 1 232 ? 27.942 15.726 -16.305 1.00 79.94 232 ILE A O 1
ATOM 1814 N N . ASN A 1 233 ? 26.464 14.101 -15.865 1.00 77.31 233 ASN A N 1
ATOM 1815 C CA . ASN A 1 233 ? 26.342 13.646 -17.248 1.00 77.31 233 ASN A CA 1
ATOM 1816 C C . ASN A 1 233 ? 24.959 13.989 -17.798 1.00 77.31 233 ASN A C 1
ATOM 1818 O O . ASN A 1 233 ? 24.049 13.168 -17.719 1.00 77.31 233 ASN A O 1
ATOM 1822 N N . THR A 1 234 ? 24.798 15.166 -18.395 1.00 77.00 234 THR A N 1
ATOM 1823 C CA . THR A 1 234 ? 23.506 15.639 -18.916 1.00 77.00 234 THR A CA 1
ATOM 1824 C C . THR A 1 234 ? 22.907 14.778 -20.032 1.00 77.00 234 THR A C 1
ATOM 1826 O O . THR A 1 234 ? 21.707 14.858 -20.277 1.00 77.00 234 THR A O 1
ATOM 1829 N N . ALA A 1 235 ? 23.679 13.879 -20.659 1.00 68.44 235 ALA A N 1
ATOM 1830 C CA . ALA A 1 235 ? 23.120 12.856 -21.549 1.00 68.44 235 ALA A CA 1
ATOM 1831 C C . ALA A 1 235 ? 22.261 11.813 -20.804 1.00 68.44 235 ALA A C 1
ATOM 1833 O O . ALA A 1 235 ? 21.463 11.117 -21.426 1.00 68.44 235 ALA A O 1
ATOM 1834 N N . GLN A 1 236 ? 22.426 11.702 -19.484 1.00 65.50 236 GLN A N 1
ATOM 1835 C CA . GLN A 1 236 ? 21.681 10.810 -18.595 1.00 65.50 236 GLN A CA 1
ATOM 1836 C C . GLN A 1 236 ? 20.677 11.552 -17.701 1.00 65.50 236 GLN A C 1
ATOM 1838 O O . GLN A 1 236 ? 19.981 10.906 -16.920 1.00 65.50 236 GLN A O 1
ATOM 1843 N N . TYR A 1 237 ? 20.566 12.881 -17.812 1.00 70.44 237 TYR A N 1
ATOM 1844 C CA . TYR A 1 237 ? 19.576 13.636 -17.045 1.00 70.44 237 TYR A CA 1
ATOM 1845 C C . TYR A 1 237 ? 18.196 13.581 -17.697 1.00 70.44 237 TYR A C 1
ATOM 1847 O O . TYR A 1 237 ? 18.038 13.651 -18.918 1.00 70.44 237 TYR A O 1
ATOM 1855 N N . GLY A 1 238 ? 17.195 13.451 -16.834 1.00 68.19 238 GLY A N 1
ATOM 1856 C CA . GLY A 1 238 ? 15.785 13.418 -17.174 1.00 68.19 238 GLY A CA 1
ATOM 1857 C C . GLY A 1 238 ? 15.033 12.402 -16.328 1.00 68.19 238 GLY A C 1
ATOM 1858 O O . GLY A 1 238 ? 15.616 11.673 -15.526 1.00 68.19 238 GLY A O 1
ATOM 1859 N N . ARG A 1 239 ? 13.715 12.358 -16.519 1.00 76.38 239 ARG A N 1
ATOM 1860 C CA . ARG A 1 239 ? 12.819 11.487 -15.759 1.00 76.38 239 ARG A CA 1
ATOM 1861 C C . ARG A 1 239 ? 13.125 9.992 -15.932 1.00 76.38 239 ARG A C 1
ATOM 1863 O O . ARG A 1 239 ? 12.716 9.426 -16.937 1.00 76.38 239 ARG A O 1
ATOM 1870 N N . THR A 1 240 ? 13.809 9.388 -14.961 1.00 78.19 240 THR A N 1
ATOM 1871 C CA . THR A 1 240 ? 14.197 7.974 -14.850 1.00 78.19 240 THR A CA 1
ATOM 1872 C C . THR A 1 240 ? 13.198 7.136 -14.090 1.00 78.19 240 THR A C 1
ATOM 1874 O O . THR A 1 240 ? 12.795 7.484 -12.983 1.00 78.19 240 THR A O 1
ATOM 1877 N N . PHE A 1 241 ? 12.849 5.992 -14.668 1.00 81.56 241 PHE A N 1
ATOM 1878 C CA . PHE A 1 241 ? 11.957 5.020 -14.062 1.00 81.56 241 PHE A CA 1
ATOM 1879 C C . PHE A 1 241 ? 12.615 3.665 -13.887 1.00 81.56 241 PHE A C 1
ATOM 1881 O O . PHE A 1 241 ? 13.426 3.232 -14.705 1.00 81.56 241 PHE A O 1
ATOM 1888 N N . GLU A 1 242 ? 12.164 2.960 -12.862 1.00 79.75 242 GLU A N 1
ATOM 1889 C CA . GLU A 1 242 ? 12.437 1.546 -12.689 1.00 79.75 242 GLU A CA 1
ATOM 1890 C C . GLU A 1 242 ? 11.132 0.761 -12.638 1.00 79.75 242 GLU A C 1
ATOM 1892 O O . GLU A 1 242 ? 10.178 1.153 -11.960 1.00 79.75 242 GLU A O 1
ATOM 1897 N N . ASP A 1 243 ? 11.133 -0.380 -13.325 1.00 84.56 243 ASP A N 1
ATOM 1898 C CA . ASP A 1 243 ? 10.090 -1.387 -13.204 1.00 84.56 243 ASP A CA 1
ATOM 1899 C C . ASP A 1 243 ? 10.580 -2.519 -12.281 1.00 84.56 243 ASP A C 1
ATOM 1901 O O . ASP A 1 243 ? 11.748 -2.937 -12.281 1.00 84.56 243 ASP A O 1
ATOM 1905 N N . ARG A 1 244 ? 9.660 -3.034 -11.469 1.00 83.00 244 ARG A N 1
ATOM 1906 C CA . ARG A 1 244 ? 9.803 -4.282 -10.717 1.00 83.00 244 ARG A CA 1
ATOM 1907 C C . ARG A 1 244 ? 8.580 -5.133 -11.001 1.00 83.00 244 ARG A C 1
ATOM 1909 O O . ARG A 1 244 ? 7.463 -4.623 -10.996 1.00 83.00 244 ARG A O 1
ATOM 1916 N N . SER A 1 245 ? 8.786 -6.424 -11.237 1.00 86.19 245 SER A N 1
ATOM 1917 C CA . SER A 1 245 ? 7.693 -7.347 -11.534 1.00 86.19 245 SER A CA 1
ATOM 1918 C C . SER A 1 245 ? 7.732 -8.564 -10.626 1.00 86.19 245 SER A C 1
ATOM 1920 O O . SER A 1 245 ? 8.807 -9.042 -10.264 1.00 86.19 245 SER A O 1
ATOM 1922 N N . HIS A 1 246 ? 6.555 -9.071 -10.280 1.00 87.31 246 HIS A N 1
ATOM 1923 C CA . HIS A 1 246 ? 6.384 -10.275 -9.480 1.00 87.31 246 HIS A CA 1
ATOM 1924 C C . HIS A 1 246 ? 5.275 -11.136 -10.080 1.00 87.31 246 HIS A C 1
ATOM 1926 O O . HIS A 1 246 ? 4.247 -10.604 -10.491 1.00 87.31 246 HIS A O 1
ATOM 1932 N N . SER A 1 247 ? 5.489 -12.449 -10.147 1.00 89.19 247 SER A N 1
ATOM 1933 C CA . SER A 1 247 ? 4.437 -13.385 -10.554 1.00 89.19 247 SER A CA 1
ATOM 1934 C C . SER A 1 247 ? 3.716 -13.895 -9.319 1.00 89.19 247 SER A C 1
ATOM 1936 O O . SER A 1 247 ? 4.346 -14.141 -8.294 1.00 89.19 247 SER A O 1
ATOM 1938 N N . PHE A 1 248 ? 2.400 -14.006 -9.405 1.00 91.25 248 PHE A N 1
ATOM 1939 C CA . PHE A 1 248 ? 1.566 -14.475 -8.309 1.00 91.25 248 PHE A CA 1
ATOM 1940 C C . PHE A 1 248 ? 0.300 -15.124 -8.868 1.00 91.25 248 PHE A C 1
ATOM 1942 O O . PHE A 1 248 ? 0.051 -15.096 -10.074 1.00 91.25 248 PHE A O 1
ATOM 1949 N N . GLN A 1 249 ? -0.488 -15.720 -7.981 1.00 92.62 249 GLN A N 1
ATOM 1950 C CA . GLN A 1 249 ? -1.744 -16.377 -8.324 1.00 92.62 249 GLN A CA 1
ATOM 1951 C C . GLN A 1 249 ? -2.869 -15.740 -7.515 1.00 92.62 249 GLN A C 1
ATOM 1953 O O . GLN A 1 249 ? -2.727 -15.547 -6.305 1.00 92.62 249 GLN A O 1
ATOM 1958 N N . ILE A 1 250 ? -3.985 -15.434 -8.170 1.00 92.62 250 ILE A N 1
ATOM 1959 C CA . ILE A 1 250 ? -5.235 -15.068 -7.503 1.00 92.62 250 ILE A CA 1
ATOM 1960 C C . ILE A 1 250 ? -6.085 -16.327 -7.453 1.00 92.62 250 ILE A C 1
ATOM 1962 O O . ILE A 1 250 ? -6.571 -16.793 -8.480 1.00 92.62 250 ILE A O 1
ATOM 1966 N N . ARG A 1 251 ? -6.256 -16.884 -6.254 1.00 91.31 251 ARG A N 1
ATOM 1967 C CA . ARG A 1 251 ? -7.032 -18.108 -6.033 1.00 91.31 251 ARG A CA 1
ATOM 1968 C C . ARG A 1 251 ? -8.406 -17.800 -5.451 1.00 91.31 251 ARG A C 1
ATOM 1970 O O . ARG A 1 251 ? -8.598 -16.789 -4.775 1.00 91.31 251 ARG A O 1
ATOM 1977 N N . GLN A 1 252 ? -9.345 -18.712 -5.689 1.00 90.44 252 GLN A N 1
ATOM 1978 C CA . GLN A 1 252 ? -10.685 -18.664 -5.113 1.00 90.44 252 GLN A CA 1
ATOM 1979 C C . GLN A 1 252 ? -10.610 -18.589 -3.581 1.00 90.44 252 GLN A C 1
ATOM 1981 O O . GLN A 1 252 ? -9.910 -19.375 -2.937 1.00 90.44 252 GLN A O 1
ATOM 1986 N N . LYS A 1 253 ? -11.366 -17.656 -2.991 1.00 90.38 253 LYS A N 1
ATOM 1987 C CA . LYS A 1 253 ? -11.538 -17.585 -1.536 1.00 90.38 253 LYS A CA 1
ATOM 1988 C C . LYS A 1 253 ? -12.240 -18.867 -1.051 1.00 90.38 253 LYS A C 1
ATOM 1990 O O . LYS A 1 253 ? -13.267 -19.211 -1.642 1.00 90.38 253 LYS A O 1
ATOM 1995 N N . PRO A 1 254 ? -11.742 -19.542 0.005 1.00 91.69 254 PRO A N 1
ATOM 1996 C CA . PRO A 1 254 ? -12.408 -20.706 0.590 1.00 91.69 254 PRO A CA 1
ATOM 1997 C C . PRO A 1 254 ? -13.877 -20.430 0.943 1.00 91.69 254 PRO A C 1
ATOM 1999 O O . PRO A 1 254 ? -14.186 -19.387 1.519 1.00 91.69 254 PRO A O 1
ATOM 2002 N N . GLU A 1 255 ? -14.771 -21.374 0.634 1.00 91.44 255 GLU A N 1
ATOM 2003 C CA . GLU A 1 255 ? -16.232 -21.217 0.787 1.00 91.44 255 GLU A CA 1
ATOM 2004 C C . GLU A 1 255 ? -16.676 -20.949 2.233 1.00 91.44 255 GLU A C 1
ATOM 2006 O O . GLU A 1 255 ? -17.696 -20.310 2.475 1.00 91.44 255 GLU A O 1
ATOM 2011 N N . ASN A 1 256 ? -15.891 -21.404 3.211 1.00 92.94 256 ASN A N 1
ATOM 2012 C CA . ASN A 1 256 ? -16.159 -21.210 4.634 1.00 92.94 256 ASN A CA 1
ATOM 2013 C C . ASN A 1 256 ? -15.817 -19.798 5.143 1.00 92.94 256 ASN A C 1
ATOM 2015 O O . ASN A 1 256 ? -16.028 -19.510 6.322 1.00 92.94 256 ASN A O 1
ATOM 2019 N N . ILE A 1 257 ? -15.265 -18.927 4.293 1.00 94.06 257 ILE A N 1
ATOM 2020 C CA . ILE A 1 257 ? -14.925 -17.550 4.645 1.00 94.06 257 ILE A CA 1
ATOM 2021 C C . ILE A 1 257 ? -15.973 -16.608 4.043 1.00 94.06 257 ILE A C 1
ATOM 2023 O O . ILE A 1 257 ? -16.186 -16.635 2.830 1.00 94.06 257 ILE A O 1
ATOM 2027 N N . PRO A 1 258 ? -16.589 -15.717 4.845 1.00 92.25 258 PRO A N 1
ATOM 2028 C CA . PRO A 1 258 ? -17.571 -14.766 4.337 1.00 92.25 258 PRO A CA 1
ATOM 2029 C C . PRO A 1 258 ? -17.047 -13.932 3.160 1.00 92.25 258 PRO A C 1
ATOM 2031 O O . PRO A 1 258 ? -15.887 -13.505 3.132 1.00 92.25 258 PRO A O 1
ATOM 2034 N N . ALA A 1 259 ? -17.925 -13.641 2.197 1.00 87.56 259 ALA A N 1
ATOM 2035 C CA . ALA A 1 259 ? -17.571 -12.881 0.998 1.00 87.56 259 ALA A CA 1
ATOM 2036 C C . ALA A 1 259 ? -16.968 -11.504 1.336 1.00 87.56 259 ALA A C 1
ATOM 2038 O O . ALA A 1 259 ? -15.956 -11.120 0.748 1.00 87.56 259 ALA A O 1
ATOM 2039 N N . ASN A 1 260 ? -17.518 -10.826 2.347 1.00 87.19 260 ASN A N 1
ATOM 2040 C CA . ASN A 1 260 ? -17.073 -9.525 2.854 1.00 87.19 260 ASN A CA 1
ATOM 2041 C C . ASN A 1 260 ? -15.998 -9.608 3.958 1.00 87.19 260 ASN A C 1
ATOM 2043 O O . ASN A 1 260 ? -15.638 -8.579 4.526 1.00 87.19 260 ASN A O 1
ATOM 2047 N N . ALA A 1 261 ? -15.481 -10.799 4.284 1.00 90.94 261 ALA A N 1
ATOM 2048 C CA . ALA A 1 261 ? -14.441 -10.933 5.299 1.00 90.94 261 ALA A CA 1
ATOM 2049 C C . ALA A 1 261 ? -13.162 -10.201 4.875 1.00 90.94 261 ALA A C 1
ATOM 2051 O O . ALA A 1 261 ? -12.657 -10.397 3.762 1.00 90.94 261 ALA A O 1
ATOM 2052 N N . LYS A 1 262 ? -12.612 -9.411 5.800 1.00 92.19 262 LYS A N 1
ATOM 2053 C CA . LYS A 1 262 ? -11.319 -8.751 5.646 1.00 92.19 262 LYS A CA 1
ATOM 2054 C C . LYS A 1 262 ? -10.202 -9.746 5.949 1.00 92.19 262 LYS A C 1
ATOM 2056 O O . LYS A 1 262 ? -10.095 -10.241 7.068 1.00 92.19 262 LYS A O 1
ATOM 2061 N N . ILE A 1 263 ? -9.382 -10.042 4.942 1.00 94.88 263 ILE A N 1
ATOM 2062 C CA . ILE A 1 263 ? -8.238 -10.952 5.054 1.00 94.88 263 ILE A CA 1
ATOM 2063 C C . ILE A 1 263 ? -6.958 -10.130 4.912 1.00 94.88 263 ILE A C 1
ATOM 2065 O O . ILE A 1 263 ? -6.705 -9.536 3.866 1.00 94.88 263 ILE A O 1
ATOM 2069 N N . HIS A 1 264 ? -6.148 -10.102 5.964 1.00 95.38 264 HIS A N 1
ATOM 2070 C CA . HIS A 1 264 ? -4.839 -9.463 5.964 1.00 95.38 264 HIS A CA 1
ATOM 2071 C C . HIS A 1 264 ? -3.781 -10.466 5.515 1.00 95.38 264 HIS A C 1
ATOM 2073 O O . HIS A 1 264 ? -3.600 -11.505 6.148 1.00 95.38 264 HIS A O 1
ATOM 2079 N N . ASN A 1 265 ? -3.076 -10.156 4.431 1.00 94.75 265 ASN A N 1
ATOM 2080 C CA . ASN A 1 265 ? -1.978 -10.983 3.943 1.00 94.75 265 ASN A CA 1
ATOM 2081 C C . ASN A 1 265 ? -0.685 -10.639 4.690 1.00 94.75 265 ASN A C 1
ATOM 2083 O O . ASN A 1 265 ? -0.217 -9.501 4.618 1.00 94.75 265 ASN A O 1
ATOM 2087 N N . LEU A 1 266 ? -0.093 -11.626 5.360 1.00 95.81 266 LEU A N 1
ATOM 2088 C CA . LEU A 1 266 ? 1.242 -11.527 5.941 1.00 95.81 266 LEU A CA 1
ATOM 2089 C C . LEU A 1 266 ? 2.214 -12.345 5.091 1.00 95.81 266 LEU A C 1
ATOM 2091 O O . LEU A 1 266 ? 2.120 -13.570 5.057 1.00 95.81 266 LEU A O 1
ATOM 2095 N N . ASN A 1 267 ? 3.137 -11.645 4.433 1.00 94.00 267 ASN A N 1
ATOM 2096 C CA . ASN A 1 267 ? 4.125 -12.197 3.512 1.00 94.00 267 ASN A CA 1
ATOM 2097 C C . ASN A 1 267 ? 5.561 -11.907 3.962 1.00 94.00 267 ASN A C 1
ATOM 2099 O O . ASN A 1 267 ? 5.816 -11.353 5.033 1.00 94.00 267 ASN A O 1
ATOM 2103 N N . VAL A 1 268 ? 6.504 -12.265 3.095 1.00 92.06 268 VAL A N 1
ATOM 2104 C CA . VAL A 1 268 ? 7.920 -11.915 3.180 1.00 92.06 268 VAL A CA 1
ATOM 2105 C C . VAL A 1 268 ? 8.314 -11.147 1.921 1.00 92.06 268 VAL A C 1
ATOM 2107 O O . VAL A 1 268 ? 7.809 -11.415 0.831 1.00 92.06 268 VAL A O 1
ATOM 2110 N N . ARG A 1 269 ? 9.232 -10.193 2.063 1.00 88.12 269 ARG A N 1
ATOM 2111 C CA . ARG A 1 269 ? 9.940 -9.557 0.943 1.00 88.12 269 ARG A CA 1
ATOM 2112 C C . ARG A 1 269 ? 11.440 -9.723 1.112 1.00 88.12 269 ARG A C 1
ATOM 2114 O O . ARG A 1 269 ? 11.902 -10.022 2.205 1.00 88.12 269 ARG A O 1
ATOM 2121 N N . GLY A 1 270 ? 12.181 -9.374 0.068 1.00 86.56 270 GLY A N 1
ATOM 2122 C CA . GLY A 1 270 ? 13.638 -9.291 0.106 1.00 86.56 270 GLY A CA 1
ATOM 2123 C C . GLY A 1 270 ? 14.316 -10.535 -0.454 1.00 86.56 270 GLY A C 1
ATOM 2124 O O . GLY A 1 270 ? 13.669 -11.376 -1.081 1.00 86.56 270 GLY A O 1
ATOM 2125 N N . LYS A 1 271 ? 15.640 -10.594 -0.302 1.00 86.62 271 LYS A N 1
ATOM 2126 C CA . LYS A 1 271 ? 16.494 -11.689 -0.781 1.00 86.62 271 LYS A CA 1
ATOM 2127 C C . LYS A 1 271 ? 17.569 -12.047 0.240 1.00 86.62 271 LYS A C 1
ATOM 2129 O O . LYS A 1 271 ? 17.890 -11.249 1.120 1.00 86.62 271 LYS A O 1
ATOM 2134 N N . ARG A 1 272 ? 18.161 -13.235 0.068 1.00 88.88 272 ARG A N 1
ATOM 2135 C CA . ARG A 1 272 ? 19.282 -13.715 0.883 1.00 88.88 272 ARG A CA 1
ATOM 2136 C C . ARG A 1 272 ? 20.503 -12.886 0.549 1.00 88.88 272 ARG A C 1
ATOM 2138 O O . ARG A 1 272 ? 20.835 -12.764 -0.628 1.00 88.88 272 ARG A O 1
ATOM 2145 N N . GLY A 1 273 ? 21.193 -12.401 1.567 1.00 87.94 273 GLY A N 1
ATOM 2146 C CA . GLY A 1 273 ? 22.434 -11.652 1.441 1.00 87.94 273 GLY A CA 1
ATOM 2147 C C . GLY A 1 273 ? 22.440 -10.433 2.346 1.00 87.94 273 GLY A C 1
ATOM 2148 O O . GLY A 1 273 ? 21.423 -10.060 2.928 1.00 87.94 273 GLY A O 1
ATOM 2149 N N . ASN A 1 274 ? 23.604 -9.808 2.455 1.00 86.06 274 ASN A N 1
ATOM 2150 C CA . ASN A 1 274 ? 23.729 -8.490 3.052 1.00 86.06 274 ASN A CA 1
ATOM 2151 C C . ASN A 1 274 ? 23.219 -7.387 2.115 1.00 86.06 274 ASN A C 1
ATOM 2153 O O . ASN A 1 274 ? 23.094 -7.596 0.907 1.00 86.06 274 ASN A O 1
ATOM 2157 N N . ILE A 1 275 ? 23.001 -6.187 2.660 1.00 81.56 275 ILE A N 1
ATOM 2158 C CA . ILE A 1 275 ? 22.525 -5.021 1.900 1.00 81.56 275 ILE A CA 1
ATOM 2159 C C . ILE A 1 275 ? 23.317 -4.728 0.612 1.00 81.56 275 ILE A C 1
ATOM 2161 O O . ILE A 1 275 ? 22.726 -4.287 -0.369 1.00 81.56 275 ILE A O 1
ATOM 2165 N N . VAL A 1 276 ? 24.626 -5.005 0.577 1.00 87.50 276 VAL A N 1
ATOM 2166 C CA . VAL A 1 276 ? 25.468 -4.795 -0.614 1.00 87.50 276 VAL A CA 1
ATOM 2167 C C . VAL A 1 276 ? 25.239 -5.900 -1.649 1.00 87.50 276 VAL A C 1
ATOM 2169 O O . VAL A 1 276 ? 25.140 -5.614 -2.837 1.00 87.50 276 VAL A O 1
ATOM 2172 N N . GLN A 1 277 ? 25.111 -7.153 -1.210 1.00 89.31 277 GLN A N 1
ATOM 2173 C CA . GLN A 1 277 ? 24.888 -8.323 -2.067 1.00 89.31 277 GLN A CA 1
ATOM 2174 C C . GLN A 1 277 ? 23.501 -8.331 -2.714 1.00 89.31 277 GLN A C 1
ATOM 2176 O O . GLN A 1 277 ? 23.342 -8.841 -3.822 1.00 89.31 277 GLN A O 1
ATOM 2181 N N . VAL A 1 278 ? 22.485 -7.810 -2.019 1.00 86.25 278 VAL A N 1
ATOM 2182 C CA . VAL A 1 278 ? 21.096 -7.851 -2.506 1.00 86.25 278 VAL A CA 1
ATOM 2183 C C . VAL A 1 278 ? 20.673 -6.588 -3.243 1.00 86.25 278 VAL A C 1
ATOM 2185 O O . VAL A 1 278 ? 19.630 -6.613 -3.896 1.00 86.25 278 VAL A O 1
ATOM 2188 N N . TYR A 1 279 ? 21.450 -5.501 -3.178 1.00 84.00 279 TYR A N 1
ATOM 2189 C CA . TYR A 1 279 ? 21.146 -4.259 -3.888 1.00 84.00 279 TYR A CA 1
ATOM 2190 C C . TYR A 1 279 ? 20.978 -4.514 -5.402 1.00 84.00 279 TYR A C 1
ATOM 2192 O O . TYR A 1 279 ? 21.776 -5.245 -5.992 1.00 84.00 279 TYR A O 1
ATOM 2200 N N . PRO A 1 280 ? 19.951 -3.941 -6.064 1.00 77.50 280 PRO A N 1
ATOM 2201 C CA . PRO A 1 280 ? 19.018 -2.910 -5.591 1.00 77.50 280 PRO A CA 1
ATOM 2202 C C . PRO A 1 280 ? 17.751 -3.433 -4.891 1.00 77.50 280 PRO A C 1
ATOM 2204 O O . PRO A 1 280 ? 16.780 -2.693 -4.761 1.00 77.50 280 PRO A O 1
ATOM 2207 N N . ALA A 1 281 ? 17.702 -4.693 -4.455 1.00 80.88 281 ALA A N 1
ATOM 2208 C CA . ALA A 1 281 ? 16.641 -5.192 -3.578 1.00 80.88 281 ALA A CA 1
ATOM 2209 C C . ALA A 1 281 ? 16.916 -4.828 -2.100 1.00 80.88 281 ALA A C 1
ATOM 2211 O O . ALA A 1 281 ? 17.692 -3.922 -1.797 1.00 80.88 281 ALA A O 1
ATOM 2212 N N . VAL A 1 282 ? 16.241 -5.514 -1.176 1.00 82.75 282 VAL A N 1
ATOM 2213 C CA . VAL A 1 282 ? 16.419 -5.370 0.276 1.00 82.75 282 VAL A CA 1
ATOM 2214 C C . VAL A 1 282 ? 16.624 -6.739 0.920 1.00 82.75 282 VAL A C 1
ATOM 2216 O O . VAL A 1 282 ? 16.298 -7.767 0.320 1.00 82.75 282 VAL A O 1
ATOM 2219 N N . GLU A 1 283 ? 17.169 -6.740 2.132 1.00 84.81 283 GLU A N 1
ATOM 2220 C CA . GLU A 1 283 ? 17.281 -7.929 2.983 1.00 84.81 283 GLU A CA 1
ATOM 2221 C C . GLU A 1 283 ? 15.882 -8.451 3.365 1.00 84.81 283 GLU A C 1
ATOM 2223 O O . GLU A 1 283 ? 14.877 -7.750 3.196 1.00 84.81 283 GLU A O 1
ATOM 2228 N N . TYR A 1 284 ? 15.802 -9.694 3.847 1.00 86.69 284 TYR A N 1
ATOM 2229 C CA . TYR A 1 284 ? 14.522 -10.305 4.199 1.00 86.69 284 TYR A CA 1
ATOM 2230 C C . TYR A 1 284 ? 13.796 -9.587 5.330 1.00 86.69 284 TYR A C 1
ATOM 2232 O O . TYR A 1 284 ? 14.378 -9.257 6.361 1.00 86.69 284 TYR A O 1
ATOM 2240 N N . ASP A 1 285 ? 12.492 -9.409 5.143 1.00 88.50 285 ASP A N 1
ATOM 2241 C CA . ASP A 1 285 ? 11.621 -8.760 6.114 1.00 88.50 285 ASP A CA 1
ATOM 2242 C C . ASP A 1 285 ? 10.188 -9.292 5.990 1.00 88.50 285 ASP A C 1
ATOM 2244 O O . ASP A 1 285 ? 9.752 -9.681 4.899 1.00 88.50 285 ASP A O 1
ATOM 2248 N N . PHE A 1 286 ? 9.439 -9.285 7.092 1.00 92.62 286 PHE A N 1
ATOM 2249 C CA . PHE A 1 286 ? 8.001 -9.547 7.038 1.00 92.62 286 PHE A CA 1
ATOM 2250 C C . PHE A 1 286 ? 7.279 -8.350 6.421 1.00 92.62 286 PHE A C 1
ATOM 2252 O O . PHE A 1 286 ? 7.663 -7.198 6.623 1.00 92.62 286 PHE A O 1
ATOM 2259 N N . VAL A 1 287 ? 6.212 -8.609 5.666 1.00 91.25 287 VAL A N 1
ATOM 2260 C CA . VAL A 1 287 ? 5.400 -7.553 5.056 1.00 91.25 287 VAL A CA 1
ATOM 2261 C C . VAL A 1 287 ? 3.915 -7.828 5.268 1.00 91.25 287 VAL A C 1
ATOM 2263 O O . VAL A 1 287 ? 3.411 -8.823 4.746 1.00 91.25 28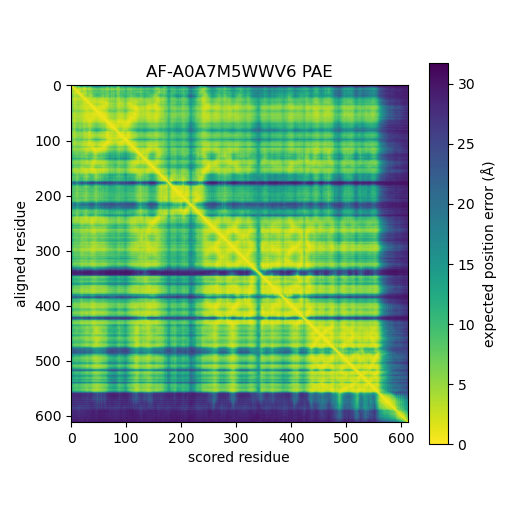7 VAL A O 1
ATOM 2266 N N . PRO A 1 288 ? 3.205 -6.934 5.973 1.00 91.00 288 PRO A N 1
ATOM 2267 C CA . PRO A 1 288 ? 3.751 -5.782 6.695 1.00 91.00 288 PRO A CA 1
ATOM 2268 C C . PRO A 1 288 ? 4.556 -6.217 7.934 1.00 91.00 288 PRO A C 1
ATOM 2270 O O . PRO A 1 288 ? 4.178 -7.148 8.641 1.00 91.00 288 PRO A O 1
ATOM 2273 N N . ASN A 1 289 ? 5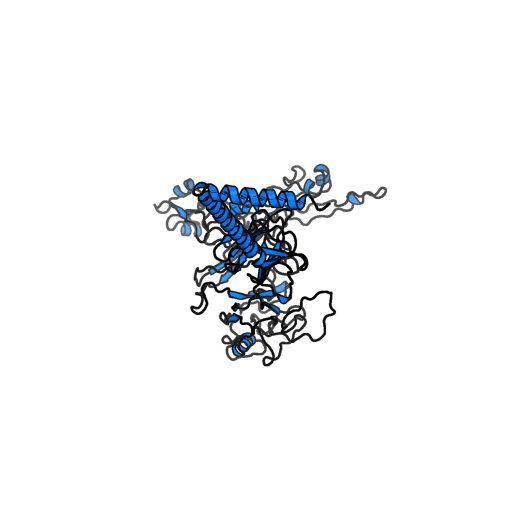.646 -5.507 8.242 1.00 89.00 289 ASN A N 1
ATOM 2274 C CA . ASN A 1 289 ? 6.419 -5.743 9.470 1.00 89.00 289 ASN A CA 1
ATOM 2275 C C . ASN A 1 289 ? 5.687 -5.244 10.732 1.00 89.00 289 ASN A C 1
ATOM 2277 O O . ASN A 1 289 ? 6.017 -5.631 11.853 1.00 89.00 289 ASN A O 1
ATOM 2281 N N . ARG A 1 290 ? 4.684 -4.380 10.548 1.00 90.06 290 ARG A N 1
ATOM 2282 C CA . ARG A 1 290 ? 3.742 -3.907 11.559 1.00 90.06 290 ARG A CA 1
ATOM 2283 C C . ARG A 1 290 ? 2.336 -4.054 11.004 1.00 90.06 290 ARG A C 1
ATOM 2285 O O . ARG A 1 290 ? 1.913 -3.255 10.175 1.00 90.06 290 ARG A O 1
ATOM 2292 N N . LEU A 1 291 ? 1.637 -5.083 11.454 1.00 92.88 291 LEU A N 1
ATOM 2293 C CA . LEU A 1 291 ? 0.246 -5.319 11.102 1.00 92.88 291 LEU A CA 1
ATOM 2294 C C . LEU A 1 291 ? -0.645 -4.868 12.256 1.00 92.88 291 LEU A C 1
ATOM 2296 O O . LEU A 1 291 ? -0.404 -5.241 13.402 1.00 92.88 291 LEU A O 1
ATOM 2300 N N . GLU A 1 292 ? -1.681 -4.100 11.955 1.00 92.50 292 GLU A N 1
ATOM 2301 C CA . GLU A 1 292 ? -2.753 -3.798 12.899 1.00 92.50 292 GLU A CA 1
ATOM 2302 C C . GLU A 1 292 ? -4.060 -4.367 12.348 1.00 92.50 292 GLU A C 1
ATOM 2304 O O . GLU A 1 292 ? -4.381 -4.190 11.170 1.00 92.50 292 GLU A O 1
ATOM 2309 N N . MET A 1 293 ? -4.790 -5.090 13.189 1.00 93.56 293 MET A N 1
ATOM 2310 C CA . MET A 1 293 ? -6.017 -5.780 12.813 1.00 93.56 293 MET A CA 1
ATOM 2311 C C . MET A 1 293 ? -7.002 -5.837 13.975 1.00 93.56 293 MET A C 1
ATOM 2313 O O . MET A 1 293 ? -6.657 -5.514 15.111 1.00 93.56 293 MET A O 1
ATOM 2317 N N . ASN A 1 294 ? -8.234 -6.245 13.692 1.00 94.06 294 ASN A N 1
ATOM 2318 C CA . ASN A 1 294 ? -9.291 -6.341 14.693 1.00 94.06 294 ASN A CA 1
ATOM 2319 C C . ASN A 1 294 ? -9.665 -7.800 14.970 1.00 94.06 294 ASN A C 1
ATOM 2321 O O . ASN A 1 294 ? -9.406 -8.690 14.158 1.00 94.06 294 ASN A O 1
ATOM 2325 N N . VAL A 1 295 ? -10.322 -8.046 16.104 1.00 93.44 295 VAL A N 1
ATOM 2326 C CA . VAL A 1 295 ? -11.090 -9.287 16.293 1.00 93.44 295 VAL A CA 1
ATOM 2327 C C . VAL A 1 295 ? -12.093 -9.445 15.141 1.00 93.44 295 VAL A C 1
ATOM 2329 O O . VAL A 1 295 ? -12.604 -8.458 14.620 1.00 93.44 295 VAL A O 1
ATOM 2332 N N . ASP A 1 296 ? -12.345 -10.691 14.738 1.00 93.56 296 ASP A N 1
ATOM 2333 C CA . ASP A 1 296 ? -13.165 -11.105 13.593 1.00 93.56 296 ASP A CA 1
ATOM 2334 C C . ASP A 1 296 ? -12.565 -10.887 12.193 1.00 93.56 296 ASP A C 1
ATOM 2336 O O . ASP A 1 296 ? -13.068 -11.490 11.237 1.00 93.56 296 ASP A O 1
ATOM 2340 N N . ASP A 1 297 ? -11.456 -10.148 12.064 1.00 95.25 297 ASP A N 1
ATOM 2341 C CA . ASP A 1 297 ? -10.646 -10.160 10.842 1.00 95.25 297 ASP A CA 1
ATOM 2342 C C . ASP A 1 297 ? -10.001 -11.544 10.631 1.00 95.25 297 ASP A C 1
ATOM 2344 O O . ASP A 1 297 ? -9.894 -12.371 11.541 1.00 95.25 297 ASP A O 1
ATOM 2348 N N . TYR A 1 298 ? -9.521 -11.800 9.415 1.00 97.06 298 TYR A N 1
ATOM 2349 C CA . TYR A 1 298 ? -8.733 -12.984 9.084 1.00 97.06 298 TYR A CA 1
ATOM 2350 C C . TYR A 1 298 ? -7.285 -12.593 8.802 1.00 97.06 298 TYR A C 1
ATOM 2352 O O . TYR A 1 298 ? -7.021 -11.549 8.207 1.00 97.06 298 TYR A O 1
ATOM 2360 N N . ILE A 1 299 ? -6.345 -13.461 9.165 1.00 97.19 299 ILE A N 1
ATOM 2361 C CA . ILE A 1 299 ? -4.955 -13.389 8.710 1.00 97.19 299 ILE A CA 1
ATOM 2362 C C . ILE A 1 299 ? -4.669 -14.543 7.754 1.00 97.19 299 ILE A C 1
ATOM 2364 O O . ILE A 1 299 ? -5.021 -15.685 8.040 1.00 97.19 299 ILE A O 1
ATOM 2368 N N . HIS A 1 300 ? -4.023 -14.263 6.628 1.00 96.56 300 HIS A N 1
ATOM 2369 C CA . HIS A 1 300 ? -3.475 -15.276 5.733 1.00 96.56 300 HIS A CA 1
ATOM 2370 C C . HIS A 1 300 ? -1.957 -15.173 5.769 1.00 96.56 300 HIS A C 1
ATOM 2372 O O . HIS A 1 300 ? -1.370 -14.234 5.233 1.00 96.56 300 HIS A O 1
ATOM 2378 N N . ILE A 1 301 ? -1.340 -16.124 6.465 1.00 97.44 301 ILE A N 1
ATOM 2379 C CA . ILE A 1 301 ? 0.109 -16.205 6.604 1.00 97.44 301 ILE A CA 1
ATOM 2380 C C . ILE A 1 301 ? 0.638 -17.144 5.523 1.00 97.44 301 ILE A C 1
ATOM 2382 O O . ILE A 1 301 ? 0.385 -18.349 5.573 1.00 97.44 301 ILE A O 1
ATOM 2386 N N . GLN A 1 302 ? 1.357 -16.583 4.557 1.00 94.56 302 GLN A N 1
ATOM 2387 C CA . GLN A 1 302 ? 1.967 -17.332 3.465 1.00 94.56 302 GLN A CA 1
ATOM 2388 C C . GLN A 1 302 ? 3.199 -16.603 2.934 1.00 94.56 302 GLN A C 1
ATOM 2390 O O . GLN A 1 302 ? 3.314 -15.390 3.068 1.00 94.56 302 GLN A O 1
ATOM 2395 N N . TRP A 1 303 ? 4.127 -17.324 2.319 1.00 93.31 303 TRP A N 1
ATOM 2396 C CA . TRP A 1 303 ? 5.268 -16.718 1.635 1.00 93.31 303 TRP A CA 1
ATOM 2397 C C . TRP A 1 303 ? 5.931 -17.713 0.695 1.00 93.31 303 TRP A C 1
ATOM 2399 O O . TRP A 1 303 ? 5.742 -18.926 0.792 1.00 93.31 303 TRP A O 1
ATOM 2409 N N . THR A 1 304 ? 6.769 -17.180 -0.191 1.00 91.19 304 THR A N 1
ATOM 2410 C CA . THR A 1 304 ? 7.685 -17.975 -1.006 1.00 91.19 304 THR A CA 1
ATOM 2411 C C . THR A 1 304 ? 9.124 -17.572 -0.692 1.00 91.19 304 THR A C 1
ATOM 2413 O O . THR A 1 304 ? 9.490 -16.411 -0.852 1.00 91.19 304 THR A O 1
ATOM 2416 N N . GLY A 1 305 ? 9.927 -18.529 -0.234 1.00 90.06 305 GLY A N 1
ATOM 2417 C CA . GLY A 1 305 ? 11.384 -18.463 -0.189 1.00 90.06 305 GLY A CA 1
ATOM 2418 C C . GLY A 1 305 ? 12.004 -18.756 -1.558 1.00 90.06 305 GLY A C 1
ATOM 2419 O O . GLY A 1 305 ? 11.349 -18.664 -2.596 1.00 90.06 305 GLY A O 1
ATOM 2420 N N . SER A 1 306 ? 13.282 -19.131 -1.589 1.00 89.88 306 SER A N 1
ATOM 2421 C CA . SER A 1 306 ? 14.006 -19.351 -2.850 1.00 89.88 306 SER A CA 1
ATOM 2422 C C . SER A 1 306 ? 15.078 -20.433 -2.733 1.00 89.88 306 SER A C 1
ATOM 2424 O O . SER A 1 306 ? 15.614 -20.658 -1.653 1.00 89.88 306 SER A O 1
ATOM 2426 N N . ASN A 1 307 ? 15.395 -21.087 -3.853 1.00 91.81 307 ASN A N 1
ATOM 2427 C CA . ASN A 1 307 ? 16.542 -21.997 -4.018 1.00 91.81 307 ASN A CA 1
ATOM 2428 C C . ASN A 1 307 ? 17.539 -21.486 -5.071 1.00 91.81 307 ASN A C 1
ATOM 2430 O O . ASN A 1 307 ? 18.405 -22.226 -5.520 1.00 91.81 307 ASN A O 1
ATOM 2434 N N . THR A 1 308 ? 17.375 -20.245 -5.527 1.00 91.00 308 THR A N 1
ATOM 2435 C CA . THR A 1 308 ? 18.135 -19.681 -6.650 1.00 91.00 308 THR A CA 1
ATOM 2436 C C . THR A 1 308 ? 18.877 -18.410 -6.248 1.00 91.00 308 THR A C 1
ATOM 2438 O O . THR A 1 308 ? 19.130 -17.547 -7.091 1.00 91.00 308 THR A O 1
ATOM 2441 N N . ASN A 1 309 ? 19.165 -18.232 -4.956 1.00 90.12 309 ASN A N 1
ATOM 2442 C CA . ASN A 1 309 ? 20.041 -17.147 -4.531 1.00 90.12 309 ASN A CA 1
ATOM 2443 C C . ASN A 1 309 ? 21.497 -17.490 -4.902 1.00 90.12 309 ASN A C 1
ATOM 2445 O O . ASN A 1 309 ? 21.860 -18.667 -4.896 1.00 90.12 309 ASN A O 1
ATOM 2449 N N . PRO A 1 310 ? 22.348 -16.492 -5.193 1.00 92.00 310 PRO A N 1
ATOM 2450 C CA . PRO A 1 310 ? 23.781 -16.717 -5.347 1.00 92.00 310 PRO A CA 1
ATOM 2451 C C . PRO A 1 310 ? 24.376 -17.440 -4.129 1.00 92.00 310 PRO A C 1
ATOM 2453 O O . PRO A 1 310 ? 24.088 -17.090 -2.983 1.00 92.00 310 PRO A O 1
ATOM 2456 N N . GLU A 1 311 ? 25.221 -18.445 -4.362 1.00 92.75 311 GLU A N 1
ATOM 2457 C CA . GLU A 1 311 ? 25.785 -19.279 -3.289 1.00 92.75 311 GLU A CA 1
ATOM 2458 C C . GLU A 1 311 ? 26.739 -18.524 -2.353 1.00 92.75 311 GLU A C 1
ATOM 2460 O O . GLU A 1 311 ? 26.993 -18.967 -1.233 1.00 92.75 311 GLU A O 1
ATOM 2465 N N . ASN A 1 312 ? 27.270 -17.390 -2.810 1.00 92.19 312 ASN A N 1
ATOM 2466 C CA . ASN A 1 312 ? 28.153 -16.513 -2.050 1.00 92.19 312 ASN A CA 1
ATOM 2467 C C . ASN A 1 312 ? 27.401 -15.432 -1.254 1.00 92.19 312 ASN A C 1
ATOM 2469 O O . ASN A 1 312 ? 28.057 -14.588 -0.645 1.00 92.19 312 ASN A O 1
ATOM 2473 N N . ASN A 1 313 ? 26.063 -15.437 -1.257 1.00 89.75 313 ASN A N 1
ATOM 2474 C CA . ASN A 1 313 ? 25.279 -14.509 -0.449 1.00 89.75 313 ASN A CA 1
ATOM 2475 C C . ASN A 1 313 ? 25.228 -14.942 1.021 1.00 89.75 313 ASN A C 1
ATOM 2477 O O . ASN A 1 313 ? 24.930 -16.098 1.348 1.00 89.75 313 ASN A O 1
ATOM 2481 N N . ASP A 1 314 ? 25.440 -13.968 1.904 1.00 88.00 314 ASP A N 1
ATOM 2482 C CA . ASP A 1 314 ? 25.405 -14.140 3.353 1.00 88.00 314 ASP A CA 1
ATOM 2483 C C . ASP A 1 314 ? 24.020 -14.620 3.821 1.00 88.00 314 ASP A C 1
ATOM 2485 O O . ASP A 1 314 ? 22.984 -14.137 3.365 1.00 88.00 314 ASP A O 1
ATOM 2489 N N . GLY A 1 315 ? 23.980 -15.546 4.777 1.00 86.50 315 GLY A N 1
ATOM 2490 C CA . GLY A 1 315 ? 22.743 -16.053 5.381 1.00 86.50 315 GLY A CA 1
ATOM 2491 C C . GLY A 1 315 ? 22.980 -17.362 6.131 1.00 86.50 315 GLY A C 1
ATOM 2492 O O . GLY A 1 315 ? 24.115 -17.834 6.158 1.00 86.50 315 GLY A O 1
ATOM 2493 N N . GLN A 1 316 ? 21.920 -17.948 6.698 1.00 86.56 316 GLN A N 1
ATOM 2494 C CA . GLN A 1 316 ? 21.976 -19.245 7.397 1.00 86.56 316 GLN A CA 1
ATOM 2495 C C . GLN A 1 316 ? 21.248 -20.367 6.669 1.00 86.56 316 GLN A C 1
ATOM 2497 O O . GLN A 1 316 ? 20.438 -20.112 5.765 1.00 86.56 316 GLN A O 1
ATOM 2502 N N . GLY A 1 317 ? 21.564 -21.605 7.037 1.00 88.50 317 GLY A N 1
ATOM 2503 C CA . GLY A 1 317 ? 21.166 -22.783 6.282 1.00 88.50 317 GLY A CA 1
ATOM 2504 C C . GLY A 1 317 ? 21.922 -22.945 4.968 1.00 88.50 317 GLY A C 1
ATOM 2505 O O . GLY A 1 317 ? 22.796 -22.144 4.601 1.00 88.50 317 GLY A O 1
ATOM 2506 N N . LEU A 1 318 ? 21.505 -23.957 4.219 1.00 89.62 318 LEU A N 1
ATOM 2507 C CA . LEU A 1 318 ? 22.036 -24.387 2.936 1.00 89.62 318 LEU A CA 1
ATOM 2508 C C . LEU A 1 318 ? 22.239 -23.210 1.972 1.00 89.62 318 LEU A C 1
ATOM 2510 O O . LEU A 1 318 ? 21.339 -22.395 1.726 1.00 89.62 318 LEU A O 1
ATOM 2514 N N . ARG A 1 319 ? 23.442 -23.134 1.393 1.00 91.00 319 ARG A N 1
ATOM 2515 C CA . ARG A 1 319 ? 23.829 -22.082 0.442 1.00 91.00 319 ARG A CA 1
ATOM 2516 C C . ARG A 1 319 ? 22.859 -22.005 -0.735 1.00 91.00 319 ARG A C 1
ATOM 2518 O O . ARG A 1 319 ? 22.337 -23.011 -1.198 1.00 91.00 319 ARG A O 1
ATOM 2525 N N . GLY A 1 320 ? 22.598 -20.783 -1.195 1.00 90.00 320 GLY A N 1
ATOM 2526 C CA . GLY A 1 320 ? 21.652 -20.507 -2.280 1.00 90.00 320 GLY A CA 1
ATOM 2527 C C . GLY A 1 320 ? 20.169 -20.667 -1.911 1.00 90.00 320 GLY A C 1
ATOM 2528 O O . GLY A 1 320 ? 19.303 -20.219 -2.669 1.00 90.00 320 GLY A O 1
ATOM 2529 N N . THR A 1 321 ? 19.859 -21.210 -0.728 1.00 89.94 321 THR A N 1
ATOM 2530 C CA . THR A 1 321 ? 18.484 -21.373 -0.246 1.00 89.94 321 THR A CA 1
ATOM 2531 C C . THR A 1 321 ? 18.086 -20.311 0.774 1.00 89.94 321 THR A C 1
ATOM 2533 O O . THR A 1 321 ? 18.913 -19.750 1.499 1.00 89.94 321 THR A O 1
ATOM 2536 N N . ASP A 1 322 ? 16.793 -20.020 0.811 1.00 88.19 322 ASP A N 1
ATOM 2537 C CA . ASP A 1 322 ? 16.164 -19.159 1.801 1.00 88.19 322 ASP A CA 1
ATOM 2538 C C . ASP A 1 322 ? 14.807 -19.716 2.227 1.00 88.19 322 ASP A C 1
ATOM 2540 O O . ASP A 1 322 ? 14.011 -20.146 1.383 1.00 88.19 322 ASP A O 1
ATOM 2544 N N . ARG A 1 323 ? 14.551 -19.666 3.536 1.00 91.06 323 ARG A N 1
ATOM 2545 C CA . ARG A 1 323 ? 13.305 -20.073 4.181 1.00 91.06 323 ARG A CA 1
ATOM 2546 C C . ARG A 1 323 ? 12.964 -19.088 5.282 1.00 91.06 323 ARG A C 1
ATOM 2548 O O . ARG A 1 323 ? 13.842 -18.587 5.974 1.00 91.06 323 ARG A O 1
ATOM 2555 N N . SER A 1 324 ? 11.671 -18.873 5.482 1.00 92.94 324 SER A N 1
ATOM 2556 C CA . SER A 1 324 ? 11.143 -18.099 6.601 1.00 92.94 324 SER A CA 1
ATOM 2557 C C . SER A 1 324 ? 10.244 -18.972 7.467 1.00 92.94 324 SER A C 1
ATOM 2559 O O . SER A 1 324 ? 9.556 -19.861 6.964 1.00 92.94 324 SER A O 1
ATOM 2561 N N . ASN A 1 325 ? 10.248 -18.698 8.765 1.00 94.25 325 ASN A N 1
ATOM 2562 C CA . ASN A 1 325 ? 9.348 -19.280 9.755 1.00 94.25 325 ASN A CA 1
ATOM 2563 C C . ASN A 1 325 ? 8.895 -18.191 10.736 1.00 94.25 325 ASN A C 1
ATOM 2565 O O . ASN A 1 325 ? 9.394 -17.066 10.693 1.00 94.25 325 ASN A O 1
ATOM 2569 N N . ILE A 1 326 ? 7.953 -18.516 11.619 1.00 95.38 326 ILE A N 1
ATOM 2570 C CA . ILE A 1 326 ? 7.487 -17.598 12.664 1.00 95.38 326 ILE A CA 1
ATOM 2571 C C . ILE A 1 326 ? 7.636 -18.259 14.031 1.00 95.38 326 ILE A C 1
ATOM 2573 O O . ILE A 1 326 ? 7.044 -19.302 14.304 1.00 95.38 326 ILE A O 1
ATOM 2577 N N . ALA A 1 327 ? 8.381 -17.595 14.912 1.00 94.50 327 ALA A N 1
ATOM 2578 C CA . ALA A 1 327 ? 8.444 -17.887 16.335 1.00 94.50 327 ALA A CA 1
ATOM 2579 C C . ALA A 1 327 ? 8.208 -16.603 17.140 1.00 94.50 327 ALA A C 1
ATOM 2581 O O . ALA A 1 327 ? 8.796 -15.561 16.845 1.00 94.50 327 ALA A O 1
ATOM 2582 N N . VAL A 1 328 ? 7.356 -16.675 18.164 1.00 94.94 328 VAL A N 1
ATOM 2583 C CA . VAL A 1 328 ? 7.143 -15.562 19.105 1.00 94.94 328 VAL A CA 1
ATOM 2584 C C . VAL A 1 328 ? 8.445 -15.307 19.849 1.00 94.94 328 VAL A C 1
ATOM 2586 O O . VAL A 1 328 ? 9.085 -16.260 20.290 1.00 94.94 328 VAL A O 1
ATOM 2589 N N . THR A 1 329 ? 8.862 -14.049 19.970 1.00 93.12 329 THR A N 1
ATOM 2590 C CA . THR A 1 329 ? 10.072 -13.725 20.734 1.00 93.12 329 THR A CA 1
ATOM 2591 C C . THR A 1 329 ? 9.798 -13.814 22.230 1.00 93.12 329 THR A C 1
ATOM 2593 O O . THR A 1 329 ? 8.666 -13.647 22.674 1.00 93.12 329 THR A O 1
ATOM 2596 N N . ARG A 1 330 ? 10.835 -14.065 23.029 1.00 91.88 330 ARG A N 1
ATOM 2597 C CA . ARG A 1 330 ? 10.732 -13.996 24.489 1.00 91.88 330 ARG A CA 1
ATOM 2598 C C . ARG A 1 330 ? 10.327 -12.605 24.953 1.00 91.88 330 ARG A C 1
ATOM 2600 O O . ARG A 1 330 ? 10.598 -11.596 24.288 1.00 91.88 330 ARG A O 1
ATOM 2607 N N . GLU A 1 331 ? 9.717 -12.571 26.129 1.00 87.25 331 GLU A N 1
ATOM 2608 C CA . GLU A 1 331 ? 9.357 -11.335 26.810 1.00 87.25 331 GLU A CA 1
ATOM 2609 C C . GLU A 1 331 ? 10.571 -10.437 27.108 1.00 87.25 331 GLU A C 1
ATOM 2611 O O . GLU A 1 331 ? 11.744 -10.761 26.879 1.00 87.25 331 GLU A O 1
ATOM 2616 N N . GLN A 1 332 ? 10.255 -9.233 27.565 1.00 84.06 332 GLN A N 1
ATOM 2617 C CA . GLN A 1 332 ? 11.215 -8.193 27.879 1.00 84.06 332 GLN A CA 1
ATOM 2618 C C . GLN A 1 332 ? 12.075 -8.590 29.090 1.00 84.06 332 GLN A C 1
ATOM 2620 O O . GLN A 1 332 ? 11.552 -8.813 30.174 1.00 84.06 332 GLN A O 1
ATOM 2625 N N . ASN A 1 333 ? 13.401 -8.642 28.916 1.00 78.56 333 ASN A N 1
ATOM 2626 C CA . ASN A 1 333 ? 14.324 -9.029 29.996 1.00 78.56 333 ASN A CA 1
ATOM 2627 C C . ASN A 1 333 ? 14.488 -7.936 31.067 1.00 78.56 333 ASN A C 1
ATOM 2629 O O . ASN A 1 333 ? 14.690 -8.246 32.237 1.00 78.56 333 ASN A O 1
ATOM 2633 N N . TYR A 1 334 ? 14.434 -6.664 30.660 1.00 74.88 334 TYR A N 1
ATOM 2634 C CA . TYR A 1 334 ? 14.635 -5.507 31.532 1.00 74.88 334 TYR A CA 1
ATOM 2635 C C . TYR A 1 334 ? 13.604 -4.422 31.215 1.00 74.88 334 TYR A C 1
ATOM 2637 O O . TYR A 1 334 ? 13.333 -4.196 30.030 1.00 74.88 334 TYR A O 1
ATOM 2645 N N . PRO A 1 335 ? 13.065 -3.720 32.226 1.00 69.75 335 PRO A N 1
ATOM 2646 C CA . PRO A 1 335 ? 12.214 -2.559 31.996 1.00 69.75 335 PRO A CA 1
ATOM 2647 C C . PRO A 1 335 ? 12.928 -1.534 31.105 1.00 69.75 335 PRO A C 1
ATOM 2649 O O . PRO A 1 335 ? 14.068 -1.157 31.371 1.00 69.75 335 PRO A O 1
ATOM 2652 N N . GLU A 1 336 ? 12.274 -1.099 30.031 1.00 67.31 336 GLU A N 1
ATOM 2653 C CA . GLU A 1 336 ? 12.746 0.038 29.239 1.00 67.31 336 GLU A CA 1
ATOM 2654 C C . GLU A 1 336 ? 12.542 1.313 30.064 1.00 67.31 336 GLU A C 1
ATOM 2656 O O . GLU A 1 336 ? 11.485 1.497 30.669 1.00 67.31 336 GLU A O 1
ATOM 266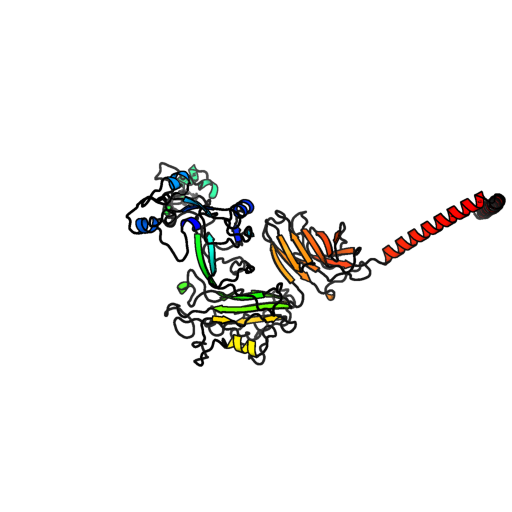1 N N . GLY A 1 337 ? 13.553 2.185 30.123 1.00 55.81 337 GLY A N 1
ATOM 2662 C CA . GLY A 1 337 ? 13.417 3.476 30.794 1.00 55.81 337 GLY A CA 1
ATOM 2663 C C . GLY A 1 337 ? 12.339 4.294 30.094 1.00 55.81 337 GLY A C 1
ATOM 2664 O O . GLY A 1 337 ? 12.473 4.555 28.906 1.00 55.81 337 GLY A O 1
ATOM 2665 N N . THR A 1 338 ? 11.269 4.650 30.801 1.00 54.12 338 THR A N 1
ATOM 2666 C CA . THR A 1 338 ? 10.052 5.243 30.235 1.00 54.12 338 THR A CA 1
ATOM 2667 C C . THR A 1 338 ? 10.308 6.658 29.698 1.00 54.12 338 THR A C 1
ATOM 2669 O O . THR A 1 338 ? 10.456 7.579 30.505 1.00 54.12 338 THR A O 1
ATOM 2672 N N . PRO A 1 339 ? 10.284 6.925 28.378 1.00 44.91 339 PRO A N 1
ATOM 2673 C CA . PRO A 1 339 ? 9.971 8.261 27.897 1.00 44.91 339 PRO A CA 1
ATOM 2674 C C . PRO A 1 339 ? 8.442 8.378 27.958 1.00 44.91 339 PRO A C 1
ATOM 2676 O O . PRO A 1 339 ? 7.731 7.510 27.455 1.00 44.91 339 PRO A O 1
ATOM 2679 N N . GLY A 1 340 ? 7.944 9.393 28.662 1.00 43.72 340 GLY A N 1
ATOM 2680 C CA . GLY A 1 340 ? 6.547 9.532 29.076 1.00 43.72 340 GLY A CA 1
ATOM 2681 C C . GLY A 1 340 ? 5.479 9.144 28.041 1.00 43.72 340 GLY A C 1
ATOM 2682 O O . GLY A 1 340 ? 5.604 9.420 26.851 1.00 43.72 340 GLY A O 1
ATOM 2683 N N . MET A 1 341 ? 4.386 8.580 28.570 1.00 40.97 341 MET A N 1
ATOM 2684 C CA . MET A 1 341 ? 3.108 8.291 27.900 1.00 40.97 341 MET A CA 1
ATOM 2685 C C . MET A 1 341 ? 3.117 7.088 26.938 1.00 40.97 341 MET A C 1
ATOM 2687 O O . MET A 1 341 ? 2.771 7.204 25.764 1.00 40.97 341 MET A O 1
ATOM 2691 N N . ALA A 1 342 ? 3.430 5.893 27.447 1.00 42.56 342 ALA A N 1
ATOM 2692 C CA . ALA A 1 342 ? 2.993 4.665 26.788 1.00 42.56 342 ALA A CA 1
ATOM 2693 C C . ALA A 1 342 ? 1.521 4.408 27.151 1.00 42.56 342 ALA A C 1
ATOM 2695 O O . ALA A 1 342 ? 1.195 4.170 28.313 1.00 42.56 342 ALA A O 1
ATOM 2696 N N . VAL A 1 343 ? 0.638 4.475 26.149 1.00 42.62 343 VAL A N 1
ATOM 2697 C CA . VAL A 1 343 ? -0.736 3.945 26.210 1.00 42.62 343 VAL A CA 1
ATOM 2698 C C . VAL A 1 343 ? -0.681 2.546 26.840 1.00 42.62 343 VAL A C 1
ATOM 2700 O O . VAL A 1 343 ? 0.229 1.798 26.471 1.00 42.62 343 VAL A O 1
ATOM 2703 N N . PRO A 1 344 ? -1.599 2.165 27.751 1.00 45.78 344 PRO A N 1
ATOM 2704 C CA . PRO A 1 344 ? -1.670 0.799 28.251 1.00 45.78 344 PRO A CA 1
ATOM 2705 C C . PRO A 1 344 ? -1.813 -0.136 27.051 1.00 45.78 344 PRO A C 1
ATOM 2707 O O . PRO A 1 344 ? -2.852 -0.192 26.394 1.00 45.78 344 PRO A O 1
ATOM 2710 N N . ILE A 1 345 ? -0.723 -0.806 26.693 1.00 52.34 345 ILE A N 1
ATOM 2711 C CA . ILE A 1 345 ? -0.762 -1.860 25.693 1.00 52.34 345 ILE A CA 1
ATOM 2712 C C . ILE A 1 345 ? -1.563 -2.973 26.371 1.00 52.34 345 ILE A C 1
ATOM 2714 O O . ILE A 1 345 ? -1.346 -3.235 27.555 1.00 52.34 345 ILE A O 1
ATOM 2718 N N . GLY A 1 346 ? -2.504 -3.599 25.662 1.00 60.09 346 GLY A N 1
ATOM 2719 C CA . GLY A 1 346 ? -3.118 -4.840 26.138 1.00 60.09 346 GLY A CA 1
ATOM 2720 C C . GLY A 1 346 ? -2.066 -5.930 26.400 1.00 60.09 346 GLY A C 1
ATOM 2721 O O . GLY A 1 346 ? -0.868 -5.663 26.499 1.00 60.09 346 GLY A O 1
ATOM 2722 N N . GLU A 1 347 ? -2.480 -7.193 26.459 1.00 80.25 347 GLU A N 1
ATOM 2723 C CA . GLU A 1 347 ? -1.526 -8.300 26.617 1.00 80.25 347 GLU A CA 1
ATOM 2724 C C . GLU A 1 347 ? -0.388 -8.215 25.578 1.00 80.25 347 GLU A C 1
ATOM 2726 O O . GLU A 1 347 ? -0.620 -8.085 24.371 1.00 80.25 347 GLU A O 1
ATOM 2731 N N . LYS A 1 348 ? 0.861 -8.209 26.055 1.00 87.88 348 LYS A N 1
ATOM 2732 C CA . LYS A 1 348 ? 2.073 -8.092 25.235 1.00 87.88 348 LYS A CA 1
ATOM 2733 C C . LYS A 1 348 ? 2.779 -9.440 25.229 1.00 87.88 348 LYS A C 1
ATOM 2735 O O . LYS A 1 348 ? 3.206 -9.915 26.271 1.00 87.88 348 LYS A O 1
ATOM 2740 N N . PHE A 1 349 ? 2.957 -10.006 24.043 1.00 91.50 349 PHE A N 1
ATOM 2741 C CA . PHE A 1 349 ? 3.661 -11.260 23.817 1.00 91.50 349 PHE A CA 1
ATOM 2742 C C . PHE A 1 349 ? 4.968 -10.967 23.081 1.00 91.50 349 PHE A C 1
ATOM 2744 O O . PHE A 1 349 ? 4.970 -10.466 21.952 1.00 91.50 349 PHE A O 1
ATOM 2751 N N . GLY A 1 350 ? 6.088 -11.246 23.741 1.00 91.06 350 GLY A N 1
ATOM 2752 C CA . GLY A 1 350 ? 7.422 -11.013 23.201 1.00 91.06 350 GLY A CA 1
ATOM 2753 C C . GLY A 1 350 ? 7.876 -9.552 23.154 1.00 91.06 350 GLY A C 1
ATOM 2754 O O . GLY A 1 350 ? 7.175 -8.617 23.558 1.00 91.06 350 GLY A O 1
ATOM 2755 N N . HIS A 1 351 ? 9.097 -9.353 22.657 1.00 89.38 351 HIS A N 1
ATOM 2756 C CA . HIS A 1 351 ? 9.772 -8.059 22.618 1.00 89.38 351 HIS A CA 1
ATOM 2757 C C . HIS A 1 351 ? 10.655 -7.859 21.375 1.00 89.38 351 HIS A C 1
ATOM 2759 O O . HIS A 1 351 ? 11.357 -8.782 20.960 1.00 89.38 351 HIS A O 1
ATOM 2765 N N . TRP A 1 352 ? 10.705 -6.634 20.825 1.00 86.12 352 TRP A N 1
ATOM 2766 C CA . TRP A 1 352 ? 11.613 -6.278 19.714 1.00 86.12 352 TRP A CA 1
ATOM 2767 C C . TRP A 1 352 ? 13.092 -6.431 20.081 1.00 86.12 352 TRP A C 1
ATOM 2769 O O . TRP A 1 352 ? 13.893 -6.905 19.275 1.00 86.12 352 TRP A O 1
ATOM 2779 N N . GLY A 1 353 ? 13.443 -6.062 21.314 1.00 83.50 353 GLY A N 1
ATOM 2780 C CA . GLY A 1 353 ? 14.805 -6.157 21.845 1.00 83.50 353 GLY A CA 1
ATOM 2781 C C . GLY A 1 353 ? 15.285 -7.580 22.157 1.00 83.50 353 GLY A C 1
ATOM 2782 O O . GLY A 1 353 ? 16.414 -7.737 22.608 1.00 83.50 353 GLY A O 1
ATOM 2783 N N . ASN A 1 354 ? 14.460 -8.614 21.946 1.00 85.62 354 ASN A N 1
ATOM 2784 C CA . ASN A 1 354 ? 14.840 -10.005 22.198 1.00 85.62 354 ASN A CA 1
ATOM 2785 C C . ASN A 1 354 ? 15.107 -10.761 20.884 1.00 85.62 354 ASN A C 1
ATOM 2787 O O . ASN A 1 354 ? 14.476 -10.483 19.865 1.00 85.62 354 ASN A O 1
ATOM 2791 N N . ASN A 1 355 ? 16.058 -11.696 20.909 1.00 86.38 355 ASN A N 1
ATOM 2792 C CA . ASN A 1 355 ? 16.471 -12.542 19.777 1.00 86.38 355 ASN A CA 1
ATOM 2793 C C . ASN A 1 355 ? 16.314 -14.039 20.066 1.00 86.38 355 ASN A C 1
ATOM 2795 O O . ASN A 1 355 ? 16.749 -14.862 19.268 1.00 86.38 355 ASN A O 1
ATOM 2799 N N . TYR A 1 356 ? 15.713 -14.393 21.201 1.00 88.19 356 TYR A N 1
ATOM 2800 C CA . TYR A 1 356 ? 15.400 -15.772 21.543 1.00 88.19 356 TYR A CA 1
ATOM 2801 C C . TYR A 1 356 ? 13.902 -16.022 21.362 1.00 88.19 356 TYR A C 1
ATOM 2803 O O . TYR A 1 356 ? 13.102 -15.156 21.735 1.00 88.19 356 TYR A O 1
ATOM 2811 N N . PRO A 1 357 ? 13.506 -17.180 20.809 1.00 91.31 357 PRO A N 1
ATOM 2812 C CA . PRO A 1 357 ? 12.106 -17.559 20.743 1.00 91.31 357 PRO A CA 1
ATOM 2813 C C . PRO A 1 357 ? 11.586 -17.928 22.137 1.00 91.31 357 PRO A C 1
ATOM 2815 O O . PRO A 1 357 ? 12.319 -18.469 22.968 1.00 91.31 357 PRO A O 1
ATOM 2818 N N . GLU A 1 358 ? 10.315 -17.639 22.388 1.00 92.00 358 GLU A N 1
ATOM 2819 C CA . GLU A 1 358 ? 9.601 -18.119 23.566 1.00 92.00 358 GLU A CA 1
ATOM 2820 C C . GLU A 1 358 ? 9.371 -19.630 23.473 1.00 92.00 358 GLU A C 1
ATOM 2822 O O . GLU A 1 358 ? 9.214 -20.196 22.386 1.00 92.00 358 GLU A O 1
ATOM 2827 N N . HIS A 1 359 ? 9.339 -20.306 24.621 1.00 89.69 359 HIS A N 1
ATOM 2828 C CA . HIS A 1 359 ? 9.085 -21.737 24.650 1.00 89.69 359 HIS A CA 1
ATOM 2829 C C . HIS A 1 359 ? 7.679 -22.032 24.114 1.00 89.69 359 HIS A C 1
ATOM 2831 O O . HIS A 1 359 ? 6.698 -21.457 24.577 1.00 89.69 359 HIS A O 1
ATOM 2837 N N . LEU A 1 360 ? 7.533 -22.981 23.185 1.00 84.31 360 LEU A N 1
ATOM 2838 C CA . LEU A 1 360 ? 6.264 -23.210 22.479 1.00 84.31 360 LEU A CA 1
ATOM 2839 C C . LEU A 1 360 ? 5.082 -23.586 23.401 1.00 84.31 360 LEU A C 1
ATOM 2841 O O . LEU A 1 360 ? 3.922 -23.338 23.065 1.00 84.31 360 LEU A O 1
ATOM 2845 N N . ASN A 1 361 ? 5.360 -24.174 24.571 1.00 84.50 361 ASN A N 1
ATOM 2846 C CA . ASN A 1 361 ? 4.323 -24.436 25.581 1.00 84.50 361 ASN A CA 1
ATOM 2847 C C . ASN A 1 361 ? 3.757 -23.148 26.209 1.00 84.50 361 ASN A C 1
ATOM 2849 O O . ASN A 1 361 ? 2.603 -23.163 26.618 1.00 84.50 361 ASN A O 1
ATOM 2853 N N . ALA A 1 362 ? 4.546 -22.073 26.276 1.00 83.44 362 ALA A N 1
ATOM 2854 C CA . ALA A 1 362 ? 4.159 -20.779 26.838 1.00 83.44 362 ALA A CA 1
ATOM 2855 C C . ALA A 1 362 ? 3.768 -19.757 25.755 1.00 83.44 362 ALA A C 1
ATOM 2857 O O . ALA A 1 362 ? 2.907 -18.915 25.977 1.00 83.44 362 ALA A O 1
ATOM 2858 N N . ALA A 1 363 ? 4.370 -19.849 24.567 1.00 85.00 363 ALA A N 1
ATOM 2859 C CA . ALA A 1 363 ? 4.182 -18.895 23.483 1.00 85.00 363 ALA A CA 1
ATOM 2860 C C . ALA A 1 363 ? 2.726 -18.854 22.987 1.00 85.00 363 ALA A C 1
ATOM 2862 O O . ALA A 1 363 ? 2.280 -19.773 22.299 1.00 85.00 363 ALA A O 1
ATOM 2863 N N . ASN A 1 364 ? 1.998 -17.771 23.248 1.00 90.00 364 ASN A N 1
ATOM 2864 C CA . ASN A 1 364 ? 0.737 -17.484 22.565 1.00 90.00 364 ASN A CA 1
ATOM 2865 C C . ASN A 1 364 ? 1.009 -16.649 21.305 1.00 90.00 364 ASN A C 1
ATOM 2867 O O . ASN A 1 364 ? 1.741 -15.664 21.352 1.00 90.00 364 ASN A O 1
ATOM 2871 N N . PHE A 1 365 ? 0.409 -17.031 20.179 1.00 94.88 365 PHE A N 1
ATOM 2872 C CA . PHE A 1 365 ? 0.487 -16.267 18.936 1.00 94.88 365 PHE A CA 1
ATOM 2873 C C . PHE A 1 365 ? -0.900 -16.166 18.321 1.00 94.88 365 PHE A C 1
ATOM 2875 O O . PHE A 1 365 ? -1.422 -17.167 17.832 1.00 94.88 365 PHE A O 1
ATOM 2882 N N . LEU A 1 366 ? -1.496 -14.971 18.378 1.00 95.69 366 LEU A N 1
ATOM 2883 C CA . LEU A 1 366 ? -2.812 -14.657 17.809 1.00 95.69 366 LEU A CA 1
ATOM 2884 C C . LEU A 1 366 ? -3.952 -15.578 18.294 1.00 95.69 366 LEU A C 1
ATOM 2886 O O . LEU A 1 366 ? -4.973 -15.706 17.621 1.00 95.69 366 LEU A O 1
ATOM 2890 N N . GLY A 1 367 ? -3.785 -16.255 19.437 1.00 94.31 367 GLY A N 1
ATOM 2891 C CA . GLY A 1 367 ? -4.737 -17.257 19.920 1.00 94.31 367 GLY A CA 1
ATOM 2892 C C . GLY A 1 367 ? -4.823 -18.510 19.037 1.00 94.31 367 GLY A C 1
ATOM 2893 O O . GLY A 1 367 ? -5.787 -19.267 19.146 1.00 94.31 367 GLY A O 1
ATOM 2894 N N . LEU A 1 368 ? -3.848 -18.735 18.147 1.00 95.75 368 LEU A N 1
ATOM 2895 C CA . LEU A 1 368 ? -3.861 -19.863 17.221 1.00 95.75 368 LEU A CA 1
ATOM 2896 C C . LEU A 1 368 ? -3.688 -21.207 17.949 1.00 95.75 368 LEU A C 1
ATOM 2898 O O . LEU A 1 368 ? -2.913 -21.309 18.917 1.00 95.75 368 LEU A O 1
ATOM 2902 N N . PRO A 1 369 ? -4.335 -22.278 17.445 1.00 94.62 369 PRO A N 1
ATOM 2903 C CA . PRO A 1 369 ? -4.126 -23.628 17.945 1.00 94.62 369 PRO A CA 1
ATOM 2904 C C . PRO A 1 369 ? -2.642 -24.003 17.972 1.00 94.62 369 PRO A C 1
ATOM 2906 O O . PRO A 1 369 ? -1.850 -23.579 17.128 1.00 94.62 369 PRO A O 1
ATOM 2909 N N . ARG A 1 370 ? -2.258 -24.868 18.918 1.00 93.25 370 ARG A N 1
ATOM 2910 C CA . ARG A 1 370 ? -0.872 -25.354 19.044 1.00 93.25 370 ARG A CA 1
ATOM 2911 C C . ARG A 1 370 ? -0.323 -25.903 17.723 1.00 93.25 370 ARG A C 1
ATOM 2913 O O . ARG A 1 370 ? 0.843 -25.672 17.424 1.00 93.25 370 ARG A O 1
ATOM 2920 N N . GLN A 1 371 ? -1.152 -26.596 16.942 1.00 94.50 371 GLN A N 1
ATOM 2921 C CA . GLN A 1 371 ? -0.736 -27.164 15.661 1.00 94.50 371 GLN A CA 1
ATOM 2922 C C . GLN A 1 371 ? -0.376 -26.092 14.626 1.00 94.50 371 GLN A C 1
ATOM 2924 O O . GLN A 1 371 ? 0.628 -26.238 13.942 1.00 94.50 371 GLN A O 1
ATOM 2929 N N . ASP A 1 372 ? -1.126 -24.992 14.543 1.00 95.81 372 ASP A N 1
ATOM 2930 C CA . ASP A 1 372 ? -0.795 -23.894 13.628 1.00 95.81 372 ASP A CA 1
ATOM 2931 C C . ASP A 1 372 ? 0.511 -23.206 14.049 1.00 95.81 372 ASP A C 1
ATOM 2933 O O . ASP A 1 372 ? 1.354 -22.904 13.208 1.00 95.81 372 ASP A O 1
ATOM 2937 N N . ARG A 1 373 ? 0.735 -23.034 15.360 1.00 94.94 373 ARG A N 1
ATOM 2938 C CA . ARG A 1 373 ? 2.006 -22.510 15.891 1.00 94.94 373 ARG A CA 1
ATOM 2939 C C . ARG A 1 373 ? 3.187 -23.439 15.586 1.00 94.94 373 ARG A C 1
ATOM 2941 O O . ARG A 1 373 ? 4.260 -22.957 15.237 1.00 94.94 373 ARG A O 1
ATOM 2948 N N . LEU A 1 374 ? 2.988 -24.757 15.666 1.00 92.88 374 LEU A N 1
ATOM 2949 C CA . LEU A 1 374 ? 3.975 -25.752 15.225 1.00 92.88 374 LEU A CA 1
ATOM 2950 C C . LEU A 1 374 ? 4.247 -25.643 13.722 1.00 92.88 374 LEU A C 1
ATOM 2952 O O . LEU A 1 374 ? 5.405 -25.624 13.315 1.00 92.88 374 LEU A O 1
ATOM 2956 N N . ASN A 1 375 ? 3.196 -25.535 12.908 1.00 94.62 375 ASN A N 1
ATOM 2957 C CA . ASN A 1 375 ? 3.317 -25.414 11.458 1.00 94.62 375 ASN A CA 1
ATOM 2958 C C . ASN A 1 375 ? 4.101 -24.159 11.063 1.00 94.62 375 ASN A C 1
ATOM 2960 O O . ASN A 1 375 ? 4.979 -24.240 10.211 1.00 94.62 375 ASN A O 1
ATOM 2964 N N . LEU A 1 376 ? 3.842 -23.034 11.728 1.00 95.38 376 LEU A N 1
ATOM 2965 C CA . LEU A 1 376 ? 4.557 -21.774 11.534 1.00 95.38 376 LEU A CA 1
ATOM 2966 C C . LEU A 1 376 ? 6.028 -21.840 11.956 1.00 95.38 376 LEU A C 1
ATOM 2968 O O . LEU A 1 376 ? 6.881 -21.291 11.261 1.00 95.38 376 LEU A O 1
ATOM 2972 N N . ALA A 1 377 ? 6.333 -22.500 13.076 1.00 93.00 377 ALA A N 1
ATOM 2973 C CA . ALA A 1 377 ? 7.699 -22.613 13.582 1.00 93.00 377 ALA A CA 1
ATOM 2974 C C . ALA A 1 377 ? 8.557 -23.579 12.748 1.00 93.00 377 ALA A C 1
ATOM 2976 O O . ALA A 1 377 ? 9.746 -23.328 12.556 1.00 93.00 377 ALA A O 1
ATOM 2977 N N . LEU A 1 378 ? 7.952 -24.663 12.250 1.00 91.06 378 LEU A N 1
ATOM 2978 C CA . LEU A 1 378 ? 8.634 -25.763 11.557 1.00 91.06 378 LEU A CA 1
ATOM 2979 C C . LEU A 1 378 ? 8.458 -25.745 10.032 1.00 91.06 378 LEU A C 1
ATOM 2981 O O . LEU A 1 378 ? 9.011 -26.607 9.355 1.00 91.06 378 LEU A O 1
ATOM 2985 N N . VAL A 1 379 ? 7.680 -24.799 9.496 1.00 92.00 379 VAL A N 1
ATOM 2986 C CA . VAL A 1 379 ? 7.330 -24.704 8.066 1.00 92.00 379 VAL A CA 1
ATOM 2987 C C . VAL A 1 379 ? 6.632 -25.984 7.561 1.00 92.00 379 VAL A C 1
ATOM 2989 O O . VAL A 1 379 ? 6.937 -26.521 6.504 1.00 92.00 379 VAL A O 1
ATOM 2992 N N . SER A 1 380 ? 5.675 -26.505 8.336 1.00 88.81 380 SER A N 1
ATOM 2993 C CA . SER A 1 380 ? 4.925 -27.744 8.036 1.00 88.81 380 SER A CA 1
ATOM 2994 C C . SER A 1 380 ? 3.569 -27.447 7.363 1.00 88.81 380 SER A C 1
ATOM 2996 O O . SER A 1 380 ? 2.936 -26.463 7.750 1.00 88.81 380 SER A O 1
ATOM 2998 N N . PRO A 1 381 ? 3.079 -28.254 6.389 1.00 80.12 381 PRO A N 1
ATOM 2999 C CA . PRO A 1 381 ? 3.596 -29.549 5.917 1.00 80.12 381 PRO A CA 1
ATOM 3000 C C . PRO A 1 381 ? 4.763 -29.453 4.929 1.00 80.12 381 PRO A C 1
ATOM 3002 O O . PRO A 1 381 ? 5.236 -30.480 4.453 1.00 80.12 381 PRO A O 1
ATOM 3005 N N . GLY A 1 382 ? 5.245 -28.249 4.622 1.00 79.69 382 GLY A N 1
ATOM 3006 C CA . GLY A 1 382 ? 6.359 -28.014 3.705 1.00 79.69 382 GLY A CA 1
ATOM 3007 C C . GLY A 1 382 ? 7.723 -28.469 4.224 1.00 79.69 382 GLY A C 1
ATOM 3008 O O . GLY A 1 382 ? 8.711 -27.897 3.801 1.00 79.69 382 GLY A O 1
ATOM 3009 N N . GLN A 1 383 ? 7.804 -29.450 5.123 1.00 79.75 383 GLN A N 1
ATOM 3010 C CA . GLN A 1 383 ? 9.049 -29.953 5.695 1.00 79.75 383 GLN A CA 1
ATOM 3011 C C . GLN A 1 383 ? 9.265 -31.417 5.289 1.00 79.75 383 GLN A C 1
ATOM 3013 O O . GLN A 1 383 ? 8.456 -32.285 5.629 1.00 79.75 383 GLN A O 1
ATOM 3018 N N . PHE A 1 3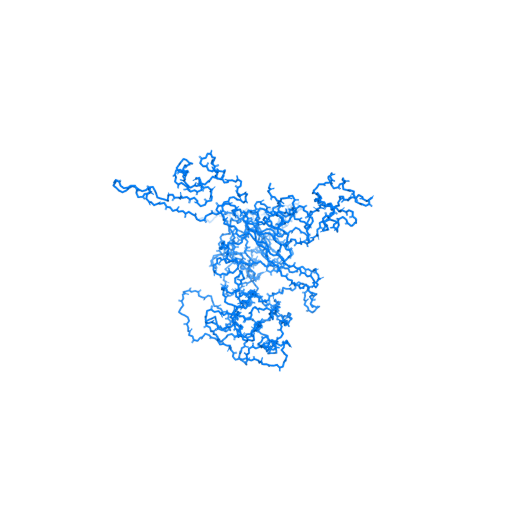84 ? 10.358 -31.715 4.579 1.00 77.75 384 PHE A N 1
ATOM 3019 C CA . PHE A 1 384 ? 10.567 -32.996 3.891 1.00 77.75 384 PHE A CA 1
ATOM 3020 C C . PHE A 1 384 ? 11.562 -33.939 4.594 1.00 77.75 384 PHE A C 1
ATOM 3022 O O . PHE A 1 384 ? 12.424 -34.541 3.961 1.00 77.75 384 PHE A O 1
ATOM 3029 N N . LYS A 1 385 ? 11.361 -34.160 5.904 1.00 63.31 385 LYS A N 1
ATOM 3030 C CA . LYS A 1 385 ? 12.031 -35.193 6.736 1.00 63.31 385 LYS A CA 1
ATOM 3031 C C . LYS A 1 385 ? 13.560 -35.083 6.895 1.00 63.31 385 LYS A C 1
ATOM 3033 O O . LYS A 1 385 ? 14.191 -36.095 7.198 1.00 63.31 385 LYS A O 1
ATOM 3038 N N . GLY A 1 386 ? 14.148 -33.900 6.748 1.00 66.75 386 GLY A N 1
ATOM 3039 C CA . GLY A 1 386 ? 15.585 -33.721 6.959 1.00 66.75 386 GLY A CA 1
ATOM 3040 C C . GLY A 1 386 ? 15.967 -32.784 8.114 1.00 66.75 386 GLY A C 1
ATOM 3041 O O . GLY A 1 386 ? 15.285 -32.749 9.140 1.00 66.75 386 GLY A O 1
ATOM 3042 N N . GLU A 1 387 ? 17.106 -32.110 7.973 1.00 74.25 387 GLU A N 1
ATOM 3043 C CA . GLU A 1 387 ? 17.762 -31.246 8.956 1.00 74.25 387 GLU A CA 1
ATOM 3044 C C . GLU A 1 387 ? 16.849 -30.062 9.336 1.00 74.25 387 GLU A C 1
ATOM 3046 O O . GLU A 1 387 ? 16.375 -29.294 8.493 1.00 74.25 387 GLU A O 1
ATOM 3051 N N . LEU A 1 388 ? 16.547 -29.950 10.634 1.00 81.62 388 LEU A N 1
ATOM 3052 C CA . LEU A 1 388 ? 15.576 -28.993 11.171 1.00 81.62 388 LEU A CA 1
ATOM 3053 C C . LEU A 1 388 ? 16.208 -27.764 11.822 1.00 81.62 388 LEU A C 1
ATOM 3055 O O . LEU A 1 388 ? 15.480 -26.797 12.058 1.00 81.62 388 LEU A O 1
ATOM 3059 N N . SER A 1 389 ? 17.500 -27.787 12.159 1.00 83.94 389 SER A N 1
ATOM 3060 C CA . SER A 1 389 ? 18.123 -26.671 12.876 1.00 83.94 389 SER A CA 1
ATOM 3061 C C . SER A 1 389 ? 18.163 -25.403 12.026 1.00 83.94 389 SER A C 1
ATOM 3063 O O . SER A 1 389 ? 17.983 -24.315 12.575 1.00 83.94 389 SER A O 1
ATOM 3065 N N . GLU A 1 390 ? 18.264 -25.540 10.698 1.00 87.12 390 GLU A N 1
ATOM 3066 C CA . GLU A 1 390 ? 18.265 -24.408 9.762 1.00 87.12 390 GLU A CA 1
ATOM 3067 C C . GLU A 1 390 ? 17.113 -24.438 8.740 1.00 87.12 390 GLU A C 1
ATOM 3069 O O . GLU A 1 390 ? 17.006 -23.556 7.882 1.00 87.12 390 GLU A O 1
ATOM 3074 N N . LEU A 1 391 ? 16.181 -25.391 8.875 1.00 89.19 391 LEU A N 1
ATOM 3075 C CA . LEU A 1 391 ? 15.030 -25.581 7.976 1.00 89.19 391 LEU A CA 1
ATOM 3076 C C . LEU A 1 391 ? 15.450 -25.854 6.521 1.00 89.19 391 LEU A C 1
ATOM 3078 O O . LEU A 1 391 ? 14.770 -25.426 5.588 1.00 89.19 391 LEU A O 1
ATOM 3082 N N . ASP A 1 392 ? 16.582 -26.518 6.312 1.00 88.50 392 ASP A N 1
ATOM 3083 C CA . ASP A 1 392 ? 17.166 -26.693 4.978 1.00 88.50 392 ASP A CA 1
ATOM 3084 C C . ASP A 1 392 ? 16.324 -27.568 4.057 1.00 88.50 392 ASP A C 1
ATOM 3086 O O . ASP A 1 392 ? 16.200 -27.278 2.866 1.00 88.50 392 ASP A O 1
ATOM 3090 N N . ASP A 1 393 ? 15.646 -28.555 4.634 1.00 86.31 393 ASP A N 1
ATOM 3091 C CA . ASP A 1 393 ? 14.777 -29.474 3.901 1.00 86.31 393 ASP A CA 1
ATOM 3092 C C . ASP A 1 393 ? 13.331 -28.982 3.765 1.00 86.31 393 ASP A C 1
ATOM 3094 O O . ASP A 1 393 ? 12.467 -29.693 3.240 1.00 86.31 393 ASP A O 1
ATOM 3098 N N . ALA A 1 394 ? 13.046 -27.748 4.193 1.00 90.25 394 ALA A N 1
ATOM 3099 C CA . ALA A 1 394 ? 11.751 -27.144 3.936 1.00 90.25 394 ALA A CA 1
ATOM 3100 C C . ALA A 1 394 ? 11.588 -26.813 2.438 1.00 90.25 394 ALA A C 1
ATOM 3102 O O . ALA A 1 394 ? 12.547 -26.484 1.736 1.00 90.25 394 ALA A O 1
ATOM 3103 N N . GLY A 1 395 ? 10.360 -26.837 1.932 1.00 89.88 395 GLY A N 1
ATOM 3104 C CA . GLY A 1 395 ? 9.983 -26.309 0.626 1.00 89.88 395 GLY A CA 1
ATOM 3105 C C . GLY A 1 395 ? 10.044 -24.782 0.594 1.00 89.88 395 GLY A C 1
ATOM 3106 O O . GLY A 1 395 ? 10.061 -24.115 1.625 1.00 89.88 395 GLY A O 1
ATOM 3107 N N . THR A 1 396 ? 10.077 -24.207 -0.607 1.00 90.62 396 THR A N 1
ATOM 3108 C CA . THR A 1 396 ? 10.117 -22.747 -0.772 1.00 90.62 396 THR A CA 1
ATOM 3109 C C . THR A 1 396 ? 8.778 -22.091 -0.452 1.00 90.62 396 THR A C 1
ATOM 3111 O O . THR A 1 396 ? 8.772 -20.973 0.044 1.00 90.62 396 THR A O 1
ATOM 3114 N N . TYR A 1 397 ? 7.651 -22.749 -0.712 1.00 92.56 397 TYR A N 1
ATOM 3115 C CA . TYR A 1 397 ? 6.324 -22.185 -0.471 1.00 92.56 397 TYR A CA 1
ATOM 3116 C C . TYR A 1 397 ? 5.736 -22.675 0.853 1.00 92.56 397 TYR A C 1
ATOM 3118 O O . TYR A 1 397 ? 5.724 -23.876 1.126 1.00 92.56 397 TYR A O 1
ATOM 3126 N N . PHE A 1 398 ? 5.218 -21.740 1.645 1.00 94.56 398 PHE A N 1
ATOM 3127 C CA . PHE A 1 398 ? 4.458 -22.015 2.859 1.00 94.56 398 PHE A CA 1
ATOM 3128 C C . PHE A 1 398 ? 3.105 -21.313 2.787 1.00 94.56 398 PHE A C 1
ATOM 3130 O O . PHE A 1 398 ? 3.037 -20.132 2.445 1.00 94.56 398 PHE A O 1
ATOM 3137 N N . ASP A 1 399 ? 2.051 -22.032 3.165 1.00 94.56 399 ASP A N 1
ATOM 3138 C CA . ASP A 1 399 ? 0.689 -21.517 3.246 1.00 94.56 399 ASP A CA 1
ATOM 3139 C C . ASP A 1 399 ? -0.034 -22.139 4.448 1.00 94.56 399 ASP A C 1
ATOM 3141 O O . ASP A 1 399 ? -0.272 -23.348 4.489 1.00 94.56 399 ASP A O 1
ATOM 3145 N N . LEU A 1 400 ? -0.384 -21.314 5.439 1.00 95.75 400 LEU A N 1
ATOM 3146 C CA . LEU A 1 400 ? -1.189 -21.746 6.587 1.00 95.75 400 LEU A CA 1
ATOM 3147 C C . LEU A 1 400 ? -2.692 -21.836 6.246 1.00 95.75 400 LEU A C 1
ATOM 3149 O O . LEU A 1 400 ? -3.479 -22.457 6.971 1.00 95.75 400 LEU A O 1
ATOM 3153 N N . GLY A 1 401 ? -3.103 -21.195 5.155 1.00 94.69 401 GLY A N 1
ATOM 3154 C CA . GLY A 1 401 ? -4.472 -20.802 4.867 1.00 94.69 401 GLY A CA 1
ATOM 3155 C C . GLY A 1 401 ? -4.948 -19.652 5.769 1.00 94.69 401 GLY A C 1
ATOM 3156 O O . GLY A 1 401 ? -4.313 -19.329 6.780 1.00 94.69 401 GLY A O 1
ATOM 3157 N N . PRO A 1 402 ? -6.090 -19.022 5.449 1.00 96.00 402 PRO A N 1
ATOM 3158 C CA . PRO A 1 402 ? -6.645 -17.976 6.295 1.00 96.00 402 PRO A CA 1
ATOM 3159 C C . PRO A 1 402 ? -7.077 -18.510 7.670 1.00 96.00 402 PRO A C 1
ATOM 3161 O O . PRO A 1 402 ? -7.630 -19.608 7.794 1.00 96.00 402 PRO A O 1
ATOM 3164 N N . ARG A 1 403 ? -6.860 -17.712 8.717 1.00 96.94 403 ARG A N 1
ATOM 3165 C CA . ARG A 1 403 ? -7.304 -17.975 10.092 1.00 96.94 403 ARG A CA 1
ATOM 3166 C C . ARG A 1 403 ? -8.064 -16.779 10.636 1.00 96.94 403 ARG A C 1
ATOM 3168 O O . ARG A 1 403 ? -7.585 -15.653 10.536 1.00 96.94 403 ARG A O 1
ATOM 3175 N N . LYS A 1 404 ? -9.242 -17.030 11.212 1.00 96.62 404 LYS A N 1
ATOM 3176 C CA . LYS A 1 404 ? -10.048 -15.999 11.870 1.00 96.62 404 LYS A CA 1
ATOM 3177 C C . LYS A 1 404 ? -9.413 -15.625 13.207 1.00 96.62 404 LYS A C 1
ATOM 3179 O O . LYS A 1 404 ? -9.096 -16.507 14.004 1.00 96.62 404 LYS A O 1
ATOM 3184 N N . ILE A 1 405 ? -9.281 -14.332 13.466 1.00 96.19 405 ILE A N 1
ATOM 3185 C CA . ILE A 1 405 ? -8.811 -13.808 14.742 1.00 96.19 405 ILE A CA 1
ATOM 3186 C C . ILE A 1 405 ? -9.980 -13.759 15.724 1.00 96.19 405 ILE A C 1
ATOM 3188 O O . ILE A 1 405 ? -11.043 -13.210 15.432 1.00 96.19 405 ILE A O 1
ATOM 3192 N N . THR A 1 406 ? -9.786 -14.359 16.894 1.00 94.62 406 THR A N 1
ATOM 3193 C CA . THR A 1 406 ? -10.784 -14.395 17.973 1.00 94.62 406 THR A CA 1
ATOM 3194 C C . THR A 1 406 ? -10.367 -13.476 19.116 1.00 94.62 406 THR A C 1
ATOM 3196 O O . THR A 1 406 ? -9.251 -12.958 19.130 1.00 94.62 406 THR A O 1
ATOM 3199 N N . SER A 1 407 ? -11.234 -13.305 20.114 1.00 91.44 407 SER A N 1
ATOM 3200 C CA . SER A 1 407 ? -10.910 -12.553 21.333 1.00 91.44 407 SER A CA 1
ATOM 3201 C C . SER A 1 407 ? -9.671 -13.086 22.061 1.00 91.44 407 SER A C 1
ATOM 3203 O O . SER A 1 407 ? -8.941 -12.308 22.653 1.00 91.44 407 SER A O 1
ATOM 3205 N N . ASN A 1 408 ? -9.370 -14.386 21.966 1.00 90.75 408 ASN A N 1
ATOM 3206 C CA . ASN A 1 408 ? -8.166 -14.978 22.574 1.00 90.75 408 ASN A CA 1
ATOM 3207 C C . ASN A 1 408 ? -6.868 -14.602 21.835 1.00 90.75 408 ASN A C 1
ATOM 3209 O O . ASN A 1 408 ? -5.771 -14.947 22.274 1.00 90.75 408 ASN A O 1
ATOM 3213 N N . GLY A 1 409 ? -6.996 -13.947 20.680 1.00 92.00 409 GLY A N 1
ATOM 3214 C CA . GLY A 1 409 ? -5.896 -13.423 19.888 1.00 92.00 409 GLY A CA 1
ATOM 3215 C C . GLY A 1 409 ? -5.672 -11.927 20.055 1.00 92.00 409 GLY A C 1
ATOM 3216 O O . GLY A 1 409 ? -4.871 -11.387 19.303 1.00 92.00 409 GLY A O 1
ATOM 3217 N N . THR A 1 410 ? -6.354 -11.245 20.983 1.00 93.25 410 THR A N 1
ATOM 3218 C CA . THR A 1 410 ? -6.108 -9.820 21.254 1.00 93.25 410 THR A CA 1
ATOM 3219 C C . THR A 1 410 ? -4.743 -9.600 21.896 1.00 93.25 410 THR A C 1
ATOM 3221 O O . THR A 1 410 ? -4.300 -10.422 22.692 1.00 93.25 410 THR A O 1
ATOM 3224 N N . GLY A 1 411 ? -4.094 -8.477 21.589 1.00 91.12 411 GLY A N 1
ATOM 3225 C CA . GLY A 1 411 ? -2.803 -8.123 22.178 1.00 91.12 411 GLY A CA 1
ATOM 3226 C C . GLY A 1 411 ? -1.775 -7.648 21.158 1.00 91.12 411 GLY A C 1
ATOM 3227 O O . GLY A 1 411 ? -2.067 -7.452 19.978 1.00 91.12 411 GLY A O 1
ATOM 3228 N N . THR A 1 412 ? -0.548 -7.435 21.626 1.00 93.25 412 THR A N 1
ATOM 3229 C CA . THR A 1 412 ? 0.607 -7.100 20.787 1.00 93.25 412 THR A CA 1
ATOM 3230 C C . THR A 1 412 ? 1.575 -8.275 20.740 1.00 93.25 412 THR A C 1
ATOM 3232 O O . THR A 1 412 ? 2.173 -8.616 21.754 1.00 93.25 412 THR A O 1
ATOM 3235 N N . PHE A 1 413 ? 1.791 -8.836 19.556 1.00 94.75 413 PHE A N 1
ATOM 3236 C CA . PHE A 1 413 ? 2.642 -10.001 19.328 1.00 94.75 413 PHE A CA 1
ATOM 3237 C C . PHE A 1 413 ? 3.914 -9.594 18.599 1.00 94.75 413 PHE A C 1
ATOM 3239 O O . PHE A 1 413 ? 3.845 -9.059 17.493 1.00 94.75 413 PHE A O 1
ATOM 3246 N N . HIS A 1 414 ? 5.066 -9.885 19.191 1.00 95.06 414 HIS A N 1
ATOM 3247 C CA . HIS A 1 414 ? 6.374 -9.765 18.559 1.00 95.06 414 HIS A CA 1
ATOM 3248 C C . HIS A 1 414 ? 6.873 -11.147 18.164 1.00 95.06 414 HIS A C 1
ATOM 3250 O O . HIS A 1 414 ? 6.832 -12.094 18.949 1.00 95.06 414 HIS A O 1
ATOM 3256 N N . TYR A 1 415 ? 7.345 -11.262 16.933 1.00 95.44 415 TYR A N 1
ATOM 3257 C CA . TYR A 1 415 ? 7.781 -12.530 16.374 1.00 95.44 415 TYR A CA 1
ATOM 3258 C C . TYR A 1 415 ? 8.986 -12.327 15.467 1.00 95.44 415 TYR A C 1
ATOM 3260 O O . TYR A 1 415 ? 9.294 -11.212 15.043 1.00 95.44 415 TYR A O 1
ATOM 3268 N N . MET A 1 416 ? 9.684 -13.419 15.196 1.00 94.25 416 MET A N 1
ATOM 3269 C CA . MET A 1 416 ? 10.881 -13.437 14.374 1.00 94.25 416 MET A CA 1
ATOM 3270 C C . MET A 1 416 ? 10.926 -14.686 13.502 1.00 94.25 416 MET A C 1
ATOM 3272 O O . MET A 1 416 ? 10.317 -15.705 13.835 1.00 94.25 416 MET A O 1
ATOM 3276 N N . CYS A 1 417 ? 11.697 -14.615 12.423 1.00 93.12 417 CYS A N 1
ATOM 3277 C CA . CYS A 1 417 ? 12.208 -15.808 11.766 1.00 93.12 417 CYS A CA 1
ATOM 3278 C C . CYS A 1 417 ? 13.464 -16.275 12.503 1.00 93.12 417 CYS A C 1
ATOM 3280 O O . CYS A 1 417 ? 14.383 -15.490 12.692 1.00 93.12 417 CYS A O 1
ATOM 3282 N N . THR A 1 418 ? 13.532 -17.538 12.922 1.00 90.31 418 THR A N 1
ATOM 3283 C CA . THR A 1 418 ? 14.717 -18.068 13.617 1.00 90.31 418 THR A CA 1
ATOM 3284 C C . THR A 1 418 ? 15.910 -18.223 12.679 1.00 90.31 418 THR A C 1
ATOM 3286 O O . THR A 1 418 ? 17.029 -17.913 13.074 1.00 90.31 418 THR A O 1
ATOM 3289 N N . ARG A 1 419 ? 15.674 -18.643 11.429 1.00 88.38 419 ARG A N 1
ATOM 3290 C CA . ARG A 1 419 ? 16.721 -18.807 10.408 1.00 88.38 419 ARG A CA 1
ATOM 3291 C C . ARG A 1 419 ? 17.299 -17.462 9.953 1.00 88.38 419 ARG A C 1
ATOM 3293 O O . ARG A 1 419 ? 18.512 -17.275 9.916 1.00 88.38 419 ARG A O 1
ATOM 3300 N N . ASN A 1 420 ? 16.433 -16.494 9.668 1.00 85.38 420 ASN A N 1
ATOM 3301 C CA . ASN A 1 420 ? 16.807 -15.176 9.148 1.00 85.38 420 ASN A CA 1
ATOM 3302 C C . ASN A 1 420 ? 17.001 -14.139 10.273 1.00 85.38 420 ASN A C 1
ATOM 3304 O O . ASN A 1 420 ? 16.543 -12.998 10.187 1.00 85.38 420 ASN A O 1
ATOM 3308 N N . ASN A 1 421 ? 17.693 -14.543 11.342 1.00 79.38 421 ASN A N 1
ATOM 3309 C CA . ASN A 1 421 ? 18.026 -13.694 12.495 1.00 79.38 421 ASN A CA 1
ATOM 3310 C C . ASN A 1 421 ? 19.510 -13.795 12.896 1.00 79.38 421 ASN A C 1
ATOM 3312 O O . ASN A 1 421 ? 19.874 -13.635 14.058 1.00 79.38 421 ASN A O 1
ATOM 3316 N N . ASN A 1 422 ? 20.373 -14.109 11.929 1.00 66.56 422 ASN A N 1
ATOM 3317 C CA . ASN A 1 422 ? 21.773 -14.459 12.173 1.00 66.56 422 ASN A CA 1
ATOM 3318 C C . ASN A 1 422 ? 22.701 -13.282 12.494 1.00 66.56 422 ASN A C 1
ATOM 3320 O O . ASN A 1 422 ? 23.831 -13.471 12.936 1.00 66.56 422 ASN A O 1
ATOM 3324 N N . PHE A 1 423 ? 22.263 -12.054 12.248 1.00 55.91 423 PHE A N 1
ATOM 3325 C CA . PHE A 1 423 ? 23.091 -10.894 12.520 1.00 55.91 423 PHE A CA 1
ATOM 3326 C C . PHE A 1 423 ? 22.368 -10.050 13.554 1.00 55.91 423 PHE A C 1
ATOM 3328 O O . PHE A 1 423 ? 21.198 -9.721 13.389 1.00 55.91 423 PHE A O 1
ATOM 3335 N N . SER A 1 424 ? 23.050 -9.659 14.626 1.00 50.28 424 SER A N 1
ATOM 3336 C CA . SER A 1 424 ? 22.480 -8.753 15.631 1.00 50.28 424 SER A CA 1
ATOM 3337 C C . SER A 1 424 ? 22.029 -7.404 15.040 1.00 50.28 424 SER A C 1
ATOM 3339 O O . SER A 1 424 ? 21.282 -6.677 15.688 1.00 50.28 424 SER A O 1
ATOM 3341 N N . ASN A 1 425 ? 22.436 -7.091 13.801 1.00 54.19 425 ASN A N 1
ATOM 3342 C CA . ASN A 1 425 ? 21.974 -5.965 12.991 1.00 54.19 425 ASN A CA 1
ATOM 3343 C C . ASN A 1 425 ? 21.059 -6.346 11.797 1.00 54.19 425 ASN A C 1
ATOM 3345 O O . ASN A 1 425 ? 20.690 -5.450 11.043 1.00 54.19 425 ASN A O 1
ATOM 3349 N N . ARG A 1 426 ? 20.687 -7.625 11.611 1.00 69.38 426 ARG A N 1
ATOM 3350 C CA . ARG A 1 426 ? 19.748 -8.117 10.576 1.00 69.38 426 ARG A CA 1
ATOM 3351 C C . ARG A 1 426 ? 18.794 -9.148 11.175 1.00 69.38 426 ARG A C 1
ATOM 3353 O O . ARG A 1 426 ? 19.092 -10.342 11.250 1.00 69.38 426 ARG A O 1
ATOM 3360 N N . SER A 1 427 ? 17.632 -8.660 11.583 1.00 80.62 427 SER A N 1
ATOM 3361 C CA . SER A 1 427 ? 16.604 -9.463 12.232 1.00 80.62 427 SER A CA 1
ATOM 3362 C C . SER A 1 427 ? 15.306 -9.383 11.443 1.00 80.62 427 SER A C 1
ATOM 3364 O O . SER A 1 427 ? 14.623 -8.359 11.503 1.00 80.62 427 SER A O 1
ATOM 3366 N N . GLN A 1 428 ? 14.929 -10.465 10.756 1.00 90.00 428 GLN A N 1
ATOM 3367 C CA . GLN A 1 428 ? 13.585 -10.592 10.193 1.00 90.00 428 GLN A CA 1
ATOM 3368 C C . GLN A 1 428 ? 12.587 -10.757 11.347 1.00 90.00 428 GLN A C 1
ATOM 3370 O O . GLN A 1 428 ? 12.385 -11.850 11.883 1.00 90.00 428 GLN A O 1
ATOM 3375 N N . LYS A 1 429 ? 11.990 -9.639 11.758 1.00 91.94 429 LYS A N 1
ATOM 3376 C CA . LYS A 1 429 ? 11.083 -9.533 12.901 1.00 91.94 429 LYS A CA 1
ATOM 3377 C C . LYS A 1 429 ? 9.840 -8.748 12.524 1.00 91.94 429 LYS A C 1
ATOM 3379 O O . LYS A 1 429 ? 9.891 -7.837 11.705 1.00 91.94 429 LYS A O 1
ATOM 3384 N N . GLY A 1 430 ? 8.730 -9.083 13.160 1.00 93.50 430 GLY A N 1
ATOM 3385 C CA . GLY A 1 430 ? 7.461 -8.414 12.939 1.00 93.50 430 GLY A CA 1
ATOM 3386 C C . GLY A 1 430 ? 6.714 -8.144 14.236 1.00 93.50 430 GLY A C 1
ATOM 3387 O O . GLY A 1 430 ? 6.997 -8.720 15.290 1.00 93.50 430 GLY A O 1
ATOM 3388 N N . ARG A 1 431 ? 5.720 -7.262 14.133 1.00 94.44 431 ARG A N 1
ATOM 3389 C CA . ARG A 1 431 ? 4.739 -6.979 15.177 1.00 94.44 431 ARG A CA 1
ATOM 3390 C C . ARG A 1 431 ? 3.333 -7.054 14.607 1.00 94.44 431 ARG A C 1
ATOM 3392 O O . ARG A 1 431 ? 3.055 -6.435 13.584 1.00 94.44 431 ARG A O 1
ATOM 3399 N N . ILE A 1 432 ? 2.448 -7.761 15.298 1.00 95.62 432 ILE A N 1
ATOM 3400 C CA . ILE A 1 432 ? 1.006 -7.728 15.038 1.00 95.62 432 ILE A CA 1
ATOM 3401 C C . ILE A 1 432 ? 0.321 -7.124 16.260 1.00 95.62 432 ILE A C 1
ATOM 3403 O O . ILE A 1 432 ? 0.633 -7.497 17.389 1.00 95.62 432 ILE A O 1
ATOM 3407 N N . VAL A 1 433 ? -0.594 -6.187 16.042 1.00 94.31 433 VAL A N 1
ATOM 3408 C CA . VAL A 1 433 ? -1.488 -5.645 17.067 1.00 94.31 433 VAL A CA 1
ATOM 3409 C C . VAL A 1 433 ? -2.907 -6.056 16.714 1.00 94.31 433 VAL A C 1
ATOM 3411 O O . VAL A 1 433 ? -3.384 -5.750 15.623 1.00 94.31 433 VAL A O 1
ATOM 3414 N N . VAL A 1 434 ? -3.565 -6.753 17.633 1.00 94.38 434 VAL A N 1
ATOM 3415 C CA . VAL A 1 434 ? -4.967 -7.143 17.511 1.00 94.38 434 VAL A CA 1
ATOM 3416 C C . VAL A 1 434 ? -5.782 -6.330 18.505 1.00 94.38 434 VAL A C 1
ATOM 3418 O O . VAL A 1 434 ? -5.652 -6.512 19.720 1.00 94.38 434 VAL A O 1
ATOM 3421 N N . ASN A 1 435 ? -6.624 -5.445 17.979 1.00 91.31 435 ASN A N 1
ATOM 3422 C CA . ASN A 1 435 ? -7.484 -4.578 18.770 1.00 91.31 435 ASN A CA 1
ATOM 3423 C C . ASN A 1 435 ? -8.739 -5.327 19.232 1.00 91.31 435 ASN A C 1
ATOM 3425 O O . ASN A 1 435 ? -9.419 -5.985 18.439 1.00 91.31 435 ASN A O 1
ATOM 3429 N N . SER A 1 436 ? -9.056 -5.201 20.522 1.00 87.19 436 SER A N 1
ATOM 3430 C CA . SER A 1 436 ? -10.293 -5.715 21.122 1.00 87.19 436 SER A CA 1
ATOM 3431 C C . SER A 1 436 ? -11.519 -4.898 20.710 1.00 87.19 436 SER A C 1
ATOM 3433 O O . SER A 1 436 ? -12.617 -5.445 20.604 1.00 87.19 436 SER A O 1
ATOM 3435 N N . THR A 1 437 ? -11.339 -3.601 20.450 1.00 86.94 437 THR A N 1
ATOM 3436 C CA . THR A 1 437 ? -12.351 -2.741 19.840 1.00 86.94 437 THR A CA 1
ATOM 3437 C C . THR A 1 437 ? -12.036 -2.490 18.369 1.00 86.94 437 THR A C 1
ATOM 3439 O O . THR A 1 437 ? -10.882 -2.238 18.022 1.00 86.94 437 THR A O 1
ATOM 3442 N N . PRO A 1 438 ? -13.046 -2.531 17.480 1.00 90.88 438 PRO A N 1
ATOM 3443 C CA . PRO A 1 438 ? -12.834 -2.249 16.070 1.00 90.88 438 PRO A CA 1
ATOM 3444 C C . PRO A 1 438 ? -12.217 -0.867 15.848 1.00 90.88 438 PRO A C 1
ATOM 3446 O O . PRO A 1 438 ? -12.748 0.141 16.323 1.00 90.88 438 PRO A O 1
ATOM 3449 N N . LYS A 1 439 ? -11.146 -0.829 15.058 1.00 92.38 439 LYS A N 1
ATOM 3450 C CA . LYS A 1 439 ? -10.476 0.385 14.594 1.00 92.38 439 LYS A CA 1
ATOM 3451 C C . LYS A 1 439 ? -10.056 0.251 13.129 1.00 92.38 439 LYS A C 1
ATOM 3453 O O . LYS A 1 439 ? -9.651 -0.820 12.673 1.00 92.38 439 LYS A O 1
ATOM 3458 N N . VAL A 1 440 ? -10.095 1.362 12.397 1.00 93.19 440 VAL A N 1
ATOM 3459 C CA . VAL A 1 440 ? -9.515 1.505 11.057 1.00 93.19 440 VAL A CA 1
ATOM 3460 C C . VAL A 1 440 ? -8.746 2.823 10.977 1.00 93.19 440 VAL A C 1
ATOM 3462 O O . VAL A 1 440 ? -9.245 3.862 11.395 1.00 93.19 440 VAL A O 1
ATOM 3465 N N . GLU A 1 441 ? -7.539 2.780 10.414 1.00 92.38 441 GLU A N 1
ATOM 3466 C CA . GLU A 1 441 ? -6.714 3.953 10.108 1.00 92.38 441 GLU A CA 1
ATOM 3467 C C . GLU A 1 441 ? -6.443 4.011 8.599 1.00 92.38 441 GLU A C 1
ATOM 3469 O O . GLU A 1 441 ? -6.177 2.983 7.968 1.00 92.38 441 GLU A O 1
ATOM 3474 N N . LYS A 1 442 ? -6.500 5.213 8.017 1.00 91.06 442 LYS A N 1
ATOM 3475 C CA . LYS A 1 442 ? -6.118 5.476 6.626 1.00 91.06 442 LYS A CA 1
ATOM 3476 C C . LYS A 1 442 ? -5.453 6.849 6.509 1.00 91.06 442 LYS A C 1
ATOM 3478 O O . LYS A 1 442 ? -5.924 7.828 7.082 1.00 91.06 442 LYS A O 1
ATOM 3483 N N . ASP A 1 443 ? -4.380 6.928 5.726 1.00 89.12 443 ASP A N 1
ATOM 3484 C CA . ASP A 1 443 ? -3.812 8.209 5.299 1.00 89.12 443 ASP A CA 1
ATOM 3485 C C . ASP A 1 443 ? -4.707 8.830 4.217 1.00 89.12 443 ASP A C 1
ATOM 3487 O O . ASP A 1 443 ? -4.847 8.265 3.128 1.00 89.12 443 ASP A O 1
ATOM 3491 N N . VAL A 1 444 ? -5.271 10.005 4.487 1.00 91.19 444 VAL A N 1
ATOM 3492 C CA . VAL A 1 444 ? -6.116 10.755 3.547 1.00 91.19 444 VAL A CA 1
ATOM 3493 C C . VAL A 1 444 ? -5.409 12.053 3.162 1.00 91.19 444 VAL A C 1
ATOM 3495 O O . VAL A 1 444 ? -4.924 12.771 4.030 1.00 91.19 444 VAL A O 1
ATOM 3498 N N . GLY A 1 445 ? -5.313 12.346 1.864 1.00 89.81 445 GLY A N 1
ATOM 3499 C CA . GLY A 1 445 ? -4.672 13.560 1.335 1.00 89.81 445 GLY A CA 1
ATOM 3500 C C . GLY A 1 445 ? -5.649 14.457 0.577 1.00 89.81 445 GLY A C 1
ATOM 3501 O O . GLY A 1 445 ? -6.860 14.391 0.789 1.00 89.81 445 GLY A O 1
ATOM 3502 N N . PHE A 1 446 ? -5.130 15.254 -0.362 1.00 89.12 446 PHE A N 1
ATOM 3503 C CA . PHE A 1 446 ? -5.928 16.209 -1.145 1.00 89.12 446 PHE A CA 1
ATOM 3504 C C . PHE A 1 446 ? -7.099 15.578 -1.903 1.00 89.12 446 PHE A C 1
ATOM 3506 O O . PHE A 1 446 ? -8.151 16.197 -2.042 1.00 89.12 446 PHE A O 1
ATOM 3513 N N . MET A 1 447 ? -6.961 14.340 -2.379 1.00 87.81 447 MET A N 1
ATOM 3514 C CA . MET A 1 447 ? -8.050 13.657 -3.089 1.00 87.81 447 MET A CA 1
ATOM 3515 C C . MET A 1 447 ? -9.267 13.351 -2.205 1.00 87.81 447 MET A C 1
ATOM 3517 O O . MET A 1 447 ? -10.318 13.001 -2.738 1.00 87.81 447 MET A O 1
ATOM 3521 N N . GLY A 1 448 ? -9.152 13.522 -0.885 1.00 91.62 448 GLY A N 1
ATOM 3522 C CA . GLY A 1 448 ? -10.184 13.129 0.059 1.00 91.62 448 GLY A CA 1
ATOM 3523 C C . GLY A 1 448 ? -10.361 11.612 0.082 1.00 91.62 448 GLY A C 1
ATOM 3524 O O . GLY A 1 448 ? -9.435 10.854 -0.221 1.00 91.62 448 GLY A O 1
ATOM 3525 N N . GLY A 1 449 ? -11.555 11.169 0.452 1.00 91.88 449 GLY A N 1
ATOM 3526 C CA . GLY A 1 449 ? -11.937 9.762 0.473 1.00 91.88 449 GLY A CA 1
ATOM 3527 C C . GLY A 1 449 ? -12.666 9.369 1.749 1.00 91.88 449 GLY A C 1
ATOM 3528 O O . GLY A 1 449 ? -12.926 10.195 2.623 1.00 91.88 449 GLY A O 1
ATOM 3529 N N . GLU A 1 450 ? -12.993 8.085 1.843 1.00 94.75 450 GLU A N 1
ATOM 3530 C CA . GLU A 1 450 ? -13.714 7.522 2.984 1.00 94.75 450 GLU A CA 1
ATOM 3531 C C . GLU A 1 450 ? -12.799 6.668 3.864 1.00 94.75 450 GLU A C 1
ATOM 3533 O O . GLU A 1 450 ? -11.939 5.926 3.368 1.00 94.75 450 GLU A O 1
ATOM 3538 N N . VAL A 1 451 ? -13.020 6.761 5.176 1.00 95.62 451 VAL A N 1
ATOM 3539 C CA . VAL A 1 451 ? -12.478 5.841 6.178 1.00 95.62 451 VAL A CA 1
ATOM 3540 C C . VAL A 1 451 ? -13.652 5.160 6.869 1.00 95.62 451 VAL A C 1
ATOM 3542 O O . VAL A 1 451 ? -14.405 5.791 7.612 1.00 95.62 451 VAL A O 1
ATOM 3545 N N . THR A 1 452 ? -13.812 3.869 6.592 1.00 94.12 452 THR A N 1
ATOM 3546 C CA . THR A 1 452 ? -15.005 3.093 6.946 1.00 94.12 452 THR A CA 1
ATOM 3547 C C . THR A 1 452 ? -14.647 2.038 7.981 1.00 94.12 452 THR A C 1
ATOM 3549 O O . THR A 1 452 ? -13.804 1.180 7.721 1.00 94.12 452 THR A O 1
ATOM 3552 N N . LEU A 1 453 ? -15.288 2.099 9.150 1.00 92.75 453 LEU A N 1
ATOM 3553 C CA . LEU A 1 453 ? -15.156 1.079 10.191 1.00 92.75 453 LEU A CA 1
ATOM 3554 C C . LEU A 1 453 ? -16.057 -0.125 9.893 1.00 92.75 453 LEU A C 1
ATOM 3556 O O . LEU A 1 453 ? -15.657 -1.271 10.072 1.00 92.75 453 LEU A O 1
ATOM 3560 N N . ASN A 1 454 ? -17.279 0.158 9.446 1.00 89.44 454 ASN A N 1
ATOM 3561 C CA . ASN A 1 454 ? -18.281 -0.787 8.958 1.00 89.44 454 ASN A CA 1
ATOM 3562 C C . ASN A 1 454 ? -19.328 -0.018 8.134 1.00 89.44 454 ASN A C 1
ATOM 3564 O O . ASN A 1 454 ? -19.247 1.203 8.012 1.00 89.44 454 ASN A O 1
ATOM 3568 N N . ASP A 1 455 ? -20.331 -0.711 7.598 1.00 88.56 455 ASP A N 1
ATOM 3569 C CA . ASP A 1 455 ? -21.329 -0.106 6.706 1.00 88.56 455 ASP A CA 1
ATOM 3570 C C . ASP A 1 455 ? -22.058 1.107 7.318 1.00 88.56 455 ASP A C 1
ATOM 3572 O O . ASP A 1 455 ? -22.420 2.035 6.588 1.00 88.56 455 ASP A O 1
ATOM 3576 N N . MET A 1 456 ? -22.200 1.141 8.649 1.00 92.50 456 MET A N 1
ATOM 3577 C CA . MET A 1 456 ? -22.914 2.181 9.396 1.00 92.50 456 MET A CA 1
ATOM 3578 C C . MET A 1 456 ? -22.012 3.274 9.986 1.00 92.50 456 MET A C 1
ATOM 3580 O O . MET A 1 456 ? -22.516 4.351 10.292 1.00 92.50 456 MET A O 1
ATOM 3584 N N . GLU A 1 457 ? -20.708 3.041 10.136 1.00 95.12 457 GLU A N 1
ATOM 3585 C CA . GLU A 1 457 ? -19.776 3.960 10.805 1.00 95.12 457 GLU A CA 1
ATOM 3586 C C . GLU A 1 457 ? -18.630 4.341 9.860 1.00 95.12 457 GLU A C 1
ATOM 3588 O O . GLU A 1 457 ? -17.779 3.508 9.526 1.00 95.12 457 GLU A O 1
ATOM 3593 N N . ARG A 1 458 ? -18.596 5.607 9.424 1.00 97.06 458 ARG A N 1
ATOM 3594 C CA . ARG A 1 458 ? -17.558 6.125 8.520 1.00 97.06 458 ARG A CA 1
ATOM 3595 C C . ARG A 1 458 ? -17.352 7.629 8.657 1.00 97.06 458 ARG A C 1
ATOM 3597 O O . ARG A 1 458 ? -18.214 8.351 9.154 1.00 97.06 458 ARG A O 1
ATOM 3604 N N . ILE A 1 459 ? -16.220 8.091 8.144 1.00 97.69 459 ILE A N 1
ATOM 3605 C CA . ILE A 1 459 ? -15.949 9.502 7.874 1.00 97.69 459 ILE A CA 1
ATOM 3606 C C . ILE A 1 459 ? -15.609 9.682 6.393 1.00 97.69 459 ILE A C 1
ATOM 3608 O O . ILE A 1 459 ? -14.787 8.945 5.846 1.00 97.69 459 ILE A O 1
ATOM 3612 N N . THR A 1 460 ? -16.220 10.682 5.766 1.00 97.56 460 THR A N 1
ATOM 3613 C CA . THR A 1 460 ? -15.990 11.063 4.371 1.00 97.56 460 THR A CA 1
ATOM 3614 C C . THR A 1 460 ? -15.345 12.445 4.332 1.00 97.56 460 THR A C 1
ATOM 3616 O O . THR A 1 460 ? -15.915 13.437 4.792 1.00 97.56 460 THR A O 1
ATOM 3619 N N . ILE A 1 461 ? -14.135 12.497 3.777 1.00 96.50 461 ILE A N 1
ATOM 3620 C CA . ILE A 1 461 ? -13.337 13.708 3.587 1.00 96.50 461 ILE A CA 1
ATOM 3621 C C . ILE A 1 461 ? -13.510 14.181 2.134 1.00 96.50 461 ILE A C 1
ATOM 3623 O O . ILE A 1 461 ? -13.141 13.442 1.217 1.00 96.50 461 ILE A O 1
ATOM 3627 N N . PRO A 1 462 ? -14.040 15.390 1.882 1.00 94.88 462 PRO A N 1
ATOM 3628 C CA . PRO A 1 462 ? -14.162 15.930 0.529 1.00 94.88 462 PRO A CA 1
ATOM 3629 C C . PRO A 1 462 ? -12.810 16.153 -0.170 1.00 94.88 462 PRO A C 1
ATOM 3631 O O . PRO A 1 462 ? -11.806 16.492 0.467 1.00 94.88 462 PRO A O 1
ATOM 3634 N N . LYS A 1 463 ? -12.796 16.041 -1.507 1.00 91.19 463 LYS A N 1
ATOM 3635 C CA . LYS A 1 463 ? -11.649 16.439 -2.346 1.00 91.19 463 LYS A CA 1
ATOM 3636 C C . LYS A 1 463 ? -11.312 17.913 -2.094 1.00 91.19 463 LYS A C 1
ATOM 3638 O O . LYS A 1 463 ? -12.197 18.761 -2.022 1.00 91.19 463 LYS A O 1
ATOM 3643 N N . GLY A 1 464 ? -10.028 18.217 -1.955 1.00 89.94 464 GLY A N 1
ATOM 3644 C CA . GLY A 1 464 ? -9.507 19.552 -1.672 1.00 89.94 464 GLY A CA 1
ATOM 3645 C C . GLY A 1 464 ? -9.662 20.010 -0.222 1.00 89.94 464 GLY A C 1
ATOM 3646 O O . GLY A 1 464 ? -9.290 21.143 0.091 1.00 89.94 464 GLY A O 1
ATOM 3647 N N . MET A 1 465 ? -10.197 19.175 0.681 1.00 93.44 465 MET A N 1
ATOM 3648 C CA . MET A 1 465 ? -10.298 19.528 2.097 1.00 93.44 465 MET A CA 1
ATOM 3649 C C . MET A 1 465 ? -8.913 19.625 2.745 1.00 93.44 465 MET A C 1
ATOM 3651 O O . MET A 1 465 ? -8.561 20.680 3.274 1.00 93.44 465 MET A O 1
ATOM 3655 N N . LEU A 1 466 ? -8.134 18.548 2.656 1.00 91.88 466 LEU A N 1
ATOM 3656 C CA . LEU A 1 466 ? -6.796 18.443 3.233 1.00 91.88 466 LEU A CA 1
ATOM 3657 C C . LEU A 1 466 ? -5.741 18.938 2.235 1.00 91.88 466 LEU A C 1
ATOM 3659 O O . LEU A 1 466 ? -5.803 18.612 1.053 1.00 91.88 466 LEU A O 1
ATOM 3663 N N . THR A 1 467 ? -4.764 19.709 2.705 1.00 86.44 467 THR A N 1
ATOM 3664 C CA . THR A 1 467 ? -3.611 20.156 1.898 1.00 86.44 467 THR A CA 1
ATOM 3665 C C . THR A 1 467 ? -2.405 19.233 2.031 1.00 86.44 467 THR A C 1
ATOM 3667 O O . THR A 1 467 ? -1.509 19.279 1.197 1.00 86.44 467 THR A O 1
ATOM 3670 N N . GLU A 1 468 ? -2.388 18.391 3.065 1.00 84.44 468 GLU A N 1
ATOM 3671 C CA . GLU A 1 468 ? -1.343 17.408 3.330 1.00 84.44 468 GLU A CA 1
ATOM 3672 C C . GLU A 1 468 ? -1.964 16.067 3.734 1.00 84.44 468 GLU A C 1
ATOM 3674 O O . GLU A 1 468 ? -3.071 16.011 4.286 1.00 84.44 468 GLU A O 1
ATOM 3679 N N . ARG A 1 469 ? -1.227 14.975 3.505 1.00 86.31 469 ARG A N 1
ATOM 3680 C CA . ARG A 1 469 ? -1.627 13.635 3.953 1.00 86.31 469 ARG A CA 1
ATOM 3681 C C . ARG A 1 469 ? -1.756 13.602 5.477 1.00 86.31 469 ARG A C 1
ATOM 3683 O O . ARG A 1 469 ? -0.779 13.792 6.197 1.00 86.31 469 ARG A O 1
ATOM 3690 N N . THR A 1 470 ? -2.959 13.312 5.956 1.00 89.06 470 THR A N 1
ATOM 3691 C CA . THR A 1 470 ? -3.306 13.225 7.375 1.00 89.06 470 THR A CA 1
ATOM 3692 C C . THR A 1 470 ? -3.800 11.822 7.703 1.00 89.06 470 THR A C 1
ATOM 3694 O O . THR A 1 470 ? -4.638 11.266 6.993 1.00 89.06 470 THR A O 1
ATOM 3697 N N . LYS A 1 471 ? -3.302 11.254 8.804 1.00 91.06 471 LYS A N 1
ATOM 3698 C CA . LYS A 1 471 ? -3.813 9.997 9.359 1.00 91.06 471 LYS A CA 1
ATOM 3699 C C . LYS A 1 471 ? -5.191 10.223 9.961 1.00 91.06 471 LYS A C 1
ATOM 3701 O O . LYS A 1 471 ? -5.313 10.924 10.966 1.00 91.06 471 LYS A O 1
ATOM 3706 N N . ILE A 1 472 ? -6.200 9.619 9.349 1.00 95.31 472 ILE A N 1
ATOM 3707 C CA . ILE A 1 472 ? -7.568 9.606 9.850 1.00 95.31 472 ILE A CA 1
ATOM 3708 C C . ILE A 1 472 ? -7.836 8.222 10.433 1.00 95.31 472 ILE A C 1
ATOM 3710 O O . ILE A 1 472 ? -7.682 7.205 9.757 1.00 95.31 472 ILE A O 1
ATOM 3714 N N . GLU A 1 473 ? -8.225 8.193 11.702 1.00 95.94 473 GLU A N 1
ATOM 3715 C CA . GLU A 1 473 ? -8.591 6.969 12.415 1.00 95.94 473 GLU A CA 1
ATOM 3716 C C . GLU A 1 473 ? -10.060 7.049 12.808 1.00 95.94 473 GLU A C 1
ATOM 3718 O O . GLU A 1 473 ? -10.501 8.081 13.308 1.00 95.94 473 GLU A O 1
ATOM 3723 N N . ILE A 1 474 ? -10.790 5.953 12.630 1.00 96.25 474 ILE A N 1
ATOM 3724 C CA . ILE A 1 474 ? -12.120 5.739 13.194 1.00 96.25 474 ILE A CA 1
ATOM 3725 C C . ILE A 1 474 ? -12.078 4.489 14.074 1.00 96.25 474 ILE A C 1
ATOM 3727 O O . ILE A 1 474 ? -11.574 3.445 13.656 1.00 96.25 474 ILE A O 1
ATOM 3731 N N . ALA A 1 475 ? -12.588 4.588 15.298 1.00 94.25 475 ALA A N 1
ATOM 3732 C CA . ALA A 1 475 ? -12.589 3.486 16.254 1.00 94.25 475 ALA A CA 1
ATOM 3733 C C . ALA A 1 475 ? -13.858 3.468 17.108 1.00 94.25 475 ALA A C 1
ATOM 3735 O O . ALA A 1 475 ? -14.441 4.513 17.397 1.00 94.25 475 ALA A O 1
ATOM 3736 N N . GLN A 1 476 ? -14.254 2.280 17.561 1.00 91.69 476 GLN A N 1
ATOM 3737 C CA . GLN A 1 476 ? -15.178 2.142 18.685 1.00 91.69 476 GLN A CA 1
ATOM 3738 C C . GLN A 1 476 ? -14.403 2.298 19.993 1.00 91.69 476 GLN A C 1
ATOM 3740 O O . GLN A 1 476 ? -13.395 1.625 20.209 1.00 91.69 476 GLN A O 1
ATOM 3745 N N . CYS A 1 477 ? -14.889 3.163 20.877 1.00 87.06 477 CYS A N 1
ATOM 3746 C CA . CYS A 1 477 ? -14.228 3.469 22.141 1.00 87.06 477 CYS A CA 1
ATOM 3747 C C . CYS A 1 477 ? -15.051 3.009 23.342 1.00 87.06 477 CYS A C 1
ATOM 3749 O O . CYS A 1 477 ? -16.273 2.828 23.257 1.00 87.06 477 CYS A O 1
ATOM 3751 N N . HIS A 1 478 ? -14.379 2.774 24.468 1.00 79.75 478 HIS A N 1
ATOM 3752 C CA . HIS A 1 478 ? -15.041 2.280 25.665 1.00 79.75 478 HIS A CA 1
ATOM 3753 C C . HIS A 1 478 ? -15.753 3.416 26.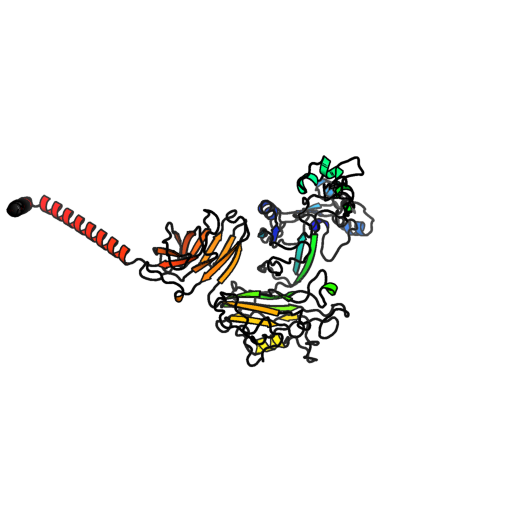395 1.00 79.75 478 HIS A C 1
ATOM 3755 O O . HIS A 1 478 ? -15.216 4.498 26.591 1.00 79.75 478 HIS A O 1
ATOM 3761 N N . LYS A 1 479 ? -16.982 3.150 26.851 1.00 74.56 479 LYS A N 1
ATOM 3762 C CA . LYS A 1 479 ? -17.757 4.108 27.652 1.00 74.56 479 LYS A CA 1
ATOM 3763 C C . LYS A 1 479 ? -17.037 4.504 28.947 1.00 74.56 479 LYS A C 1
ATOM 3765 O O . LYS A 1 479 ? -17.205 5.624 29.397 1.00 74.56 479 LYS A O 1
ATOM 3770 N N . GLN A 1 480 ? -16.297 3.578 29.560 1.00 65.12 480 GLN A N 1
ATOM 3771 C CA . GLN A 1 480 ? -15.615 3.808 30.842 1.00 65.12 480 GLN A CA 1
ATOM 3772 C C . GLN A 1 480 ? -14.570 4.925 30.763 1.00 65.12 480 GLN A C 1
ATOM 3774 O O . GLN A 1 480 ? -14.253 5.513 31.789 1.00 65.12 480 GLN A O 1
ATOM 3779 N N . ASP A 1 481 ? -14.102 5.247 29.558 1.00 70.06 481 ASP A N 1
ATOM 3780 C CA . ASP A 1 481 ? -13.119 6.300 29.334 1.00 70.06 481 ASP A CA 1
ATOM 3781 C C . ASP A 1 481 ? -13.761 7.700 29.287 1.00 70.06 481 ASP A C 1
ATOM 3783 O O . ASP A 1 481 ? -13.040 8.694 29.240 1.00 70.06 481 ASP A O 1
ATOM 3787 N N . TYR A 1 482 ? -15.102 7.800 29.271 1.00 79.38 482 TYR A N 1
ATOM 3788 C CA . TYR A 1 482 ? -15.812 9.049 28.983 1.00 79.38 482 TYR A CA 1
ATOM 3789 C C . TYR A 1 482 ? -17.095 9.234 29.802 1.00 79.38 482 TYR A C 1
ATOM 3791 O O . TYR A 1 482 ? -18.048 8.454 29.698 1.00 79.38 482 TYR A O 1
ATOM 3799 N N . GLU A 1 483 ? -17.193 10.357 30.512 1.00 75.62 483 GLU A N 1
ATOM 3800 C CA . GLU A 1 483 ? -18.423 10.777 31.183 1.00 75.62 483 GLU A CA 1
ATOM 3801 C C . GLU A 1 483 ? -19.064 11.966 30.465 1.00 75.62 483 GLU A C 1
ATOM 3803 O O . GLU A 1 483 ? -18.427 12.981 30.199 1.00 75.62 483 GLU A O 1
ATOM 3808 N N . ILE A 1 484 ? -20.354 11.836 30.144 1.00 81.94 484 ILE A N 1
ATOM 3809 C CA . ILE A 1 484 ? -21.166 12.909 29.569 1.00 81.94 484 ILE A CA 1
ATOM 3810 C C . ILE A 1 484 ? -22.326 13.215 30.517 1.00 81.94 484 ILE A C 1
ATOM 3812 O O . ILE A 1 484 ? -23.157 12.351 30.793 1.00 81.94 484 ILE A O 1
ATOM 3816 N N . GLY A 1 485 ? -22.393 14.456 31.003 1.00 75.62 485 GLY A N 1
ATOM 3817 C CA . GLY A 1 485 ? -23.474 14.927 31.882 1.00 75.62 485 GLY A CA 1
ATOM 3818 C C . GLY A 1 485 ? -24.788 15.257 31.158 1.00 75.62 485 GLY A C 1
ATOM 3819 O O . GLY A 1 485 ? -25.774 15.596 31.806 1.00 75.62 485 GLY A O 1
ATOM 3820 N N . ALA A 1 486 ? -24.811 15.181 29.824 1.00 75.69 486 ALA A N 1
ATOM 3821 C CA . ALA A 1 486 ? -25.948 15.544 28.980 1.00 75.69 486 ALA A CA 1
ATOM 3822 C C . ALA A 1 486 ? -26.746 14.321 28.475 1.00 75.69 486 ALA A C 1
ATOM 3824 O O . ALA A 1 486 ? -26.185 13.269 28.142 1.00 75.69 486 ALA A O 1
ATOM 3825 N N . GLY A 1 487 ? -28.072 14.479 28.387 1.00 77.06 487 GLY A N 1
ATOM 3826 C CA . GLY A 1 487 ? -29.026 13.440 27.978 1.00 77.06 487 GLY A CA 1
ATOM 3827 C C . GLY A 1 487 ? -29.269 12.354 29.035 1.00 77.06 487 GLY A C 1
ATOM 3828 O O . GLY A 1 487 ? -28.549 12.258 30.027 1.00 77.06 487 GLY A O 1
ATOM 3829 N N . ASP A 1 488 ? -30.268 11.501 28.808 1.00 79.12 488 ASP A N 1
ATOM 3830 C CA . ASP A 1 488 ? -30.763 10.532 29.797 1.00 79.12 488 ASP A CA 1
ATOM 3831 C C . ASP A 1 488 ? -30.108 9.140 29.645 1.00 79.12 488 ASP A C 1
ATOM 3833 O O . ASP A 1 488 ? -29.602 8.566 30.611 1.00 79.12 488 ASP A O 1
ATOM 3837 N N . SER A 1 489 ? -30.060 8.593 28.424 1.00 85.25 489 SER A N 1
ATOM 3838 C CA . SER A 1 489 ? -29.485 7.268 28.119 1.00 85.25 489 SER A CA 1
ATOM 3839 C C . SER A 1 489 ? -28.572 7.283 26.893 1.00 85.25 489 SER A C 1
ATOM 3841 O O . SER A 1 489 ? -28.686 8.143 26.025 1.00 85.25 489 SER A O 1
ATOM 3843 N N . THR A 1 490 ? -27.641 6.324 26.824 1.00 88.81 490 THR A N 1
ATOM 3844 C CA . THR A 1 490 ? -26.727 6.164 25.682 1.00 88.81 490 THR A CA 1
ATOM 3845 C C . THR A 1 490 ? -27.391 5.368 24.551 1.00 88.81 490 THR A C 1
ATOM 3847 O O . THR A 1 490 ? -27.737 4.190 24.710 1.00 8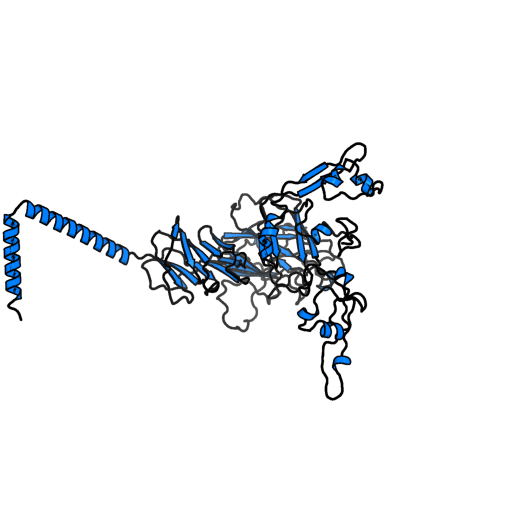8.81 490 THR A O 1
ATOM 3850 N N . GLU A 1 491 ? -27.494 6.000 23.384 1.00 91.19 491 GLU A N 1
ATOM 3851 C CA . GLU A 1 491 ? -28.201 5.504 22.198 1.00 91.19 491 GLU A CA 1
ATOM 3852 C C . GLU A 1 491 ? -27.270 5.103 21.040 1.00 91.19 491 GLU A C 1
ATOM 3854 O O . GLU A 1 491 ? -27.737 4.680 19.987 1.00 91.19 491 GLU A O 1
ATOM 3859 N N . SER A 1 492 ? -25.952 5.158 21.237 1.00 92.38 492 SER A N 1
ATOM 3860 C CA . SER A 1 492 ? -24.941 4.607 20.323 1.00 92.38 492 SER A CA 1
ATOM 3861 C C . SER A 1 492 ? -23.787 3.962 21.100 1.00 92.38 492 SER A C 1
ATOM 3863 O O . SER A 1 492 ? -23.706 4.061 22.325 1.00 92.38 492 SER A O 1
ATOM 3865 N N . LYS A 1 493 ? -22.862 3.297 20.403 1.00 91.75 493 LYS A N 1
ATOM 3866 C CA . LYS A 1 493 ? -21.508 3.122 20.951 1.00 91.75 493 LYS A CA 1
ATOM 3867 C C . LYS A 1 493 ? -20.762 4.460 20.869 1.00 91.75 493 LYS A C 1
ATOM 3869 O O . LYS A 1 493 ? -21.165 5.339 20.107 1.00 91.75 493 LYS A O 1
ATOM 3874 N N . TYR A 1 494 ? -19.701 4.617 21.656 1.00 93.12 494 TYR A N 1
ATOM 3875 C CA . TYR A 1 494 ? -18.811 5.767 21.512 1.00 93.12 494 TYR A CA 1
ATOM 3876 C C . TYR A 1 494 ? -17.948 5.552 20.272 1.00 93.12 494 TYR A C 1
ATOM 3878 O O . TYR A 1 494 ? -17.334 4.493 20.122 1.00 93.12 494 TYR A O 1
ATOM 3886 N N . MET A 1 495 ? -17.917 6.548 19.396 1.00 95.12 495 MET A N 1
ATOM 3887 C CA . MET A 1 495 ? -17.129 6.535 18.172 1.00 95.12 495 MET A CA 1
ATOM 3888 C C . MET A 1 495 ? -16.038 7.593 18.286 1.00 95.12 495 MET A C 1
ATOM 3890 O O . MET A 1 495 ? -16.338 8.771 18.442 1.00 95.12 495 MET A O 1
ATOM 3894 N N . CYS A 1 496 ? -14.774 7.194 18.214 1.00 95.06 496 CYS A N 1
ATOM 3895 C CA . CYS A 1 496 ? -13.662 8.133 18.173 1.00 95.06 496 CYS A CA 1
ATOM 3896 C C . CYS A 1 496 ? -13.205 8.352 16.742 1.00 95.06 496 CYS A C 1
ATOM 3898 O O . CYS A 1 496 ? -13.020 7.395 15.991 1.00 95.06 496 CYS A O 1
ATOM 3900 N N . VAL A 1 497 ? -12.953 9.611 16.403 1.00 96.56 497 VAL A N 1
ATOM 3901 C CA . VAL A 1 497 ? -12.369 10.006 15.126 1.00 96.56 497 VAL A CA 1
ATOM 3902 C C . VAL A 1 497 ? -11.113 10.818 15.391 1.00 96.56 497 VAL A C 1
ATOM 3904 O O . VAL A 1 497 ? -11.197 11.910 15.951 1.00 96.56 497 VAL A O 1
ATOM 3907 N N . LYS A 1 498 ? -9.942 10.304 15.008 1.00 95.25 498 LYS A N 1
ATOM 3908 C CA . LYS A 1 498 ? -8.678 11.048 15.101 1.00 95.25 498 LYS A CA 1
ATOM 3909 C C . LYS A 1 498 ? -8.368 11.763 13.781 1.00 95.25 498 LYS A C 1
ATOM 3911 O O . LYS A 1 498 ? -8.701 11.234 12.720 1.00 95.25 498 LYS A O 1
ATOM 3916 N N . PRO A 1 499 ? -7.692 12.924 13.840 1.00 94.19 499 PRO A N 1
ATOM 3917 C CA . PRO A 1 499 ? -7.133 13.556 15.043 1.00 94.19 499 PRO A CA 1
ATOM 3918 C C . PRO A 1 499 ? -8.192 14.300 15.885 1.00 94.19 499 PRO A C 1
ATOM 3920 O O . PRO A 1 499 ? -9.174 14.795 15.348 1.00 94.19 499 PRO A O 1
ATOM 3923 N N . PHE A 1 500 ? -7.998 14.401 17.209 1.00 93.50 500 PHE A N 1
ATOM 3924 C CA . PHE A 1 500 ? -8.915 15.101 18.140 1.00 93.50 500 PHE A CA 1
ATOM 3925 C C . PHE A 1 500 ? -8.709 16.624 18.094 1.00 93.50 500 PHE A C 1
ATOM 3927 O O . PHE A 1 500 ? -8.469 17.295 19.091 1.00 93.50 500 PHE A O 1
ATOM 3934 N N . ARG A 1 501 ? -8.719 17.166 16.883 1.00 92.88 501 ARG A N 1
ATOM 3935 C CA . ARG A 1 501 ? -8.554 18.584 16.570 1.00 92.88 501 ARG A CA 1
ATOM 3936 C C . ARG A 1 501 ? -9.251 18.867 15.249 1.00 92.88 501 ARG A C 1
ATOM 3938 O O . ARG A 1 501 ? -9.840 17.968 14.648 1.00 92.88 501 ARG A O 1
ATOM 3945 N N . GLU A 1 502 ? -9.175 20.112 14.807 1.00 92.75 502 GLU A N 1
ATOM 3946 C CA . GLU A 1 502 ? -9.617 20.490 13.468 1.00 92.75 502 GLU A CA 1
ATOM 3947 C C . GLU A 1 502 ? -8.898 19.665 12.402 1.00 92.75 502 GLU A C 1
ATOM 3949 O O . GLU A 1 502 ? -7.678 19.470 12.458 1.00 92.75 502 GLU A O 1
ATOM 3954 N N . PHE A 1 503 ? -9.678 19.165 11.447 1.00 92.56 503 PHE A N 1
ATOM 3955 C CA . PHE A 1 503 ? -9.152 18.429 10.304 1.00 92.56 503 PHE A CA 1
ATOM 3956 C C . PHE A 1 503 ? -8.440 19.375 9.330 1.00 92.56 503 PHE A C 1
ATOM 3958 O O . PHE A 1 503 ? -7.348 19.072 8.856 1.00 92.56 503 PHE A O 1
ATOM 3965 N N . ALA A 1 504 ? -9.067 20.518 9.046 1.00 91.56 504 ALA A N 1
ATOM 3966 C CA . ALA A 1 504 ? -8.553 21.598 8.215 1.00 91.56 504 ALA A CA 1
ATOM 3967 C C . ALA A 1 504 ? -9.292 22.901 8.556 1.00 91.56 504 ALA A C 1
ATOM 3969 O O . ALA A 1 504 ? -10.440 22.856 8.998 1.00 91.56 504 ALA A O 1
ATOM 3970 N N . ASP A 1 505 ? -8.639 24.037 8.318 1.00 90.25 505 ASP A N 1
ATOM 3971 C CA . ASP A 1 505 ? -9.138 25.372 8.663 1.00 90.25 505 ASP A CA 1
ATOM 3972 C C . ASP A 1 505 ? -10.539 25.638 8.079 1.00 90.25 505 ASP A C 1
ATOM 3974 O O . ASP A 1 505 ? -10.716 25.693 6.859 1.00 90.25 505 ASP A O 1
ATOM 3978 N N . GLY A 1 506 ? -11.544 25.710 8.960 1.00 86.25 506 GLY A N 1
ATOM 3979 C CA . GLY A 1 506 ? -12.948 25.990 8.634 1.00 86.25 506 GLY A CA 1
ATOM 3980 C C . GLY A 1 506 ? -13.668 24.969 7.738 1.00 86.25 506 GLY A C 1
ATOM 3981 O O . GLY A 1 506 ? -14.799 25.219 7.319 1.00 86.25 506 GLY A O 1
ATOM 3982 N N . LYS A 1 507 ? -13.052 23.826 7.406 1.00 92.75 507 LYS A N 1
ATOM 3983 C CA . LYS A 1 507 ? -13.647 22.826 6.500 1.00 92.75 507 LYS A CA 1
ATOM 3984 C C . LYS A 1 507 ? -14.279 21.672 7.267 1.00 92.75 507 LYS A C 1
ATOM 3986 O O . LYS A 1 507 ? -13.759 21.218 8.283 1.00 92.75 507 LYS A O 1
ATOM 3991 N N . LYS A 1 508 ? -15.383 21.150 6.731 1.00 95.12 508 LYS A N 1
ATOM 3992 C CA . LYS A 1 508 ? -16.179 20.088 7.353 1.00 95.12 508 LYS A CA 1
ATOM 3993 C C . LYS A 1 508 ? -16.015 18.750 6.635 1.00 95.12 508 LYS A C 1
ATOM 3995 O O . LYS A 1 508 ? -16.036 18.688 5.407 1.00 95.12 508 LYS A O 1
ATOM 4000 N N . ALA A 1 509 ? -15.882 17.692 7.426 1.00 97.12 509 ALA A N 1
ATOM 4001 C CA . ALA A 1 509 ? -16.003 16.308 6.997 1.00 97.12 509 ALA A CA 1
ATOM 4002 C C . ALA A 1 509 ? -17.402 15.777 7.324 1.00 97.12 509 ALA A C 1
ATOM 4004 O O . ALA A 1 509 ? -18.008 16.183 8.317 1.00 97.12 509 ALA A O 1
ATOM 4005 N N . THR A 1 510 ? -17.885 14.822 6.531 1.00 97.81 510 THR A N 1
ATOM 4006 C CA . THR A 1 510 ? -19.150 14.138 6.824 1.00 97.81 510 THR A CA 1
ATOM 4007 C C . THR A 1 510 ? -18.877 12.944 7.722 1.00 97.81 510 THR A C 1
ATOM 4009 O O . THR A 1 510 ? -18.077 12.079 7.371 1.00 97.81 510 THR A O 1
ATOM 4012 N N . ILE A 1 511 ? -19.540 12.882 8.870 1.00 97.69 511 ILE A N 1
ATOM 4013 C CA . ILE A 1 511 ? -19.455 11.765 9.805 1.00 97.69 511 ILE A CA 1
ATOM 4014 C C . ILE A 1 511 ? -20.784 11.021 9.782 1.00 97.69 511 ILE A C 1
ATOM 4016 O O . ILE A 1 511 ? -21.845 11.632 9.886 1.00 97.69 511 ILE A O 1
ATOM 4020 N N . GLN A 1 512 ? -20.708 9.699 9.661 1.00 97.31 512 GLN A N 1
ATOM 4021 C CA . GLN A 1 512 ? -21.839 8.793 9.785 1.00 97.31 512 GLN A CA 1
ATOM 4022 C C . GLN A 1 512 ? -21.610 7.879 10.987 1.00 97.31 512 GLN A C 1
ATOM 4024 O O . GLN A 1 512 ? -20.560 7.241 11.092 1.00 97.31 512 GLN A O 1
ATOM 4029 N N . MET A 1 513 ? -22.595 7.807 11.878 1.00 96.06 513 MET A N 1
ATOM 4030 C CA . MET A 1 513 ? -22.534 7.011 13.101 1.00 96.06 513 MET A CA 1
ATOM 4031 C C . MET A 1 513 ? -23.791 6.153 13.248 1.00 96.06 513 MET A C 1
ATOM 4033 O O . MET A 1 513 ? -24.898 6.593 12.938 1.00 96.06 513 MET A O 1
ATOM 4037 N N . LYS A 1 514 ? -23.634 4.938 13.779 1.00 95.44 514 LYS A N 1
ATOM 4038 C CA . LYS A 1 514 ? -24.757 4.062 14.120 1.00 95.44 514 LYS A CA 1
ATOM 4039 C C . LYS A 1 514 ? -25.519 4.584 15.342 1.00 95.44 514 LYS A C 1
ATOM 4041 O O . LYS A 1 514 ? -24.914 4.861 16.378 1.00 95.44 514 LYS A O 1
ATOM 4046 N N . VAL A 1 515 ? -26.848 4.604 15.270 1.00 94.50 515 VAL A N 1
ATOM 4047 C CA . VAL A 1 515 ? -27.742 4.996 16.372 1.00 94.50 515 VAL A CA 1
ATOM 4048 C C . VAL A 1 515 ? -28.848 3.962 16.585 1.00 94.50 515 VAL A C 1
ATOM 4050 O O . VAL A 1 515 ? -29.233 3.242 15.670 1.00 94.50 515 VAL A O 1
ATOM 4053 N N . LYS A 1 516 ? -29.365 3.853 17.813 1.00 90.94 516 LYS A N 1
ATOM 4054 C CA . LYS A 1 516 ? -30.474 2.938 18.139 1.00 90.94 516 LYS A CA 1
ATOM 4055 C C . LYS A 1 516 ? -31.838 3.459 17.690 1.00 90.94 516 LYS A C 1
ATOM 4057 O O . LYS A 1 516 ? -32.718 2.658 17.398 1.00 90.94 516 LYS A O 1
ATOM 4062 N N . SER A 1 517 ? -32.039 4.776 17.704 1.00 83.38 517 SER A N 1
ATOM 4063 C CA . SER A 1 517 ? -33.327 5.398 17.394 1.00 83.38 517 SER A CA 1
ATOM 4064 C C . SER A 1 517 ? -33.151 6.760 16.727 1.00 83.38 517 SER A C 1
ATOM 4066 O O . SER A 1 517 ? -32.164 7.458 16.952 1.00 83.38 517 SER A O 1
ATOM 4068 N N . SER A 1 518 ? -34.124 7.135 15.897 1.00 78.44 518 SER A N 1
ATOM 4069 C CA . SER A 1 518 ? -34.228 8.478 15.328 1.00 78.44 518 SER A CA 1
ATOM 4070 C C . SER A 1 518 ? -34.622 9.499 16.401 1.00 78.44 518 SER A C 1
ATOM 4072 O O . SER A 1 518 ? -35.436 9.196 17.276 1.00 78.44 518 SER A O 1
ATOM 4074 N N . GLY A 1 519 ? -34.109 10.729 16.300 1.00 79.00 519 GLY A N 1
ATOM 4075 C CA . GLY A 1 519 ? -34.434 11.813 17.240 1.00 79.00 519 GLY A CA 1
ATOM 4076 C C . GLY A 1 519 ? -33.585 11.828 18.516 1.00 79.00 519 GLY A C 1
ATOM 4077 O O . GLY A 1 519 ? -33.994 12.406 19.522 1.00 79.00 519 GLY A O 1
ATOM 4078 N N . THR A 1 520 ? -32.418 11.185 18.485 1.00 88.44 520 THR A N 1
ATOM 4079 C CA . THR A 1 520 ? -31.381 11.330 19.513 1.00 88.44 520 THR A CA 1
ATOM 4080 C C . THR A 1 520 ? -30.663 12.679 19.403 1.00 88.44 520 THR A C 1
ATOM 4082 O O . THR A 1 520 ? -30.747 13.376 18.395 1.00 88.44 520 THR A O 1
ATOM 4085 N N . GLU A 1 521 ? -29.941 13.069 20.442 1.00 93.31 521 GLU A N 1
ATOM 4086 C CA . GLU A 1 521 ? -29.042 14.220 20.413 1.00 93.31 521 GLU A CA 1
ATOM 4087 C C . GLU A 1 521 ? -27.605 13.717 20.291 1.00 93.31 521 GLU A C 1
ATOM 4089 O O . GLU A 1 521 ? -27.198 12.794 21.002 1.00 93.31 521 GLU A O 1
ATOM 4094 N N . ILE A 1 522 ? -26.847 14.290 19.358 1.00 95.12 522 ILE A N 1
ATOM 4095 C CA . ILE A 1 522 ? -25.468 13.881 19.087 1.00 95.12 522 ILE A CA 1
ATOM 4096 C C . ILE A 1 522 ? -24.527 14.841 19.795 1.00 95.12 522 ILE A C 1
ATOM 4098 O O . ILE A 1 522 ? -24.673 16.056 19.680 1.00 95.12 522 ILE A O 1
ATOM 4102 N N . TYR A 1 523 ? -23.550 14.295 20.510 1.00 94.62 523 TYR A N 1
ATOM 4103 C CA . TYR A 1 523 ? -22.562 15.068 21.248 1.00 94.62 523 TYR A CA 1
ATOM 4104 C C . TYR A 1 523 ? -21.147 14.721 20.800 1.00 94.62 523 TYR A C 1
ATOM 4106 O O . TYR A 1 523 ? -20.851 13.558 20.519 1.00 94.62 523 TYR A O 1
ATOM 4114 N N . ARG A 1 524 ? -20.274 15.734 20.777 1.00 94.75 524 ARG A N 1
ATOM 4115 C CA . ARG A 1 524 ? -18.838 15.619 20.500 1.00 94.75 524 ARG A CA 1
ATOM 4116 C C . ARG A 1 524 ? -18.010 16.197 21.640 1.00 94.75 524 ARG A C 1
ATOM 4118 O O . ARG A 1 524 ? -18.335 17.275 22.130 1.00 94.75 524 ARG A O 1
ATOM 4125 N N . SER A 1 525 ? -16.888 15.559 21.955 1.00 93.44 525 SER A N 1
ATOM 4126 C CA . SER A 1 525 ? -15.817 16.147 22.766 1.00 93.44 525 SER A CA 1
ATOM 4127 C C . SER A 1 525 ? -14.439 15.936 22.126 1.00 93.44 525 SER A C 1
ATOM 4129 O O . SER A 1 525 ? -14.174 14.875 21.565 1.00 93.44 525 SER A O 1
ATOM 4131 N N . THR A 1 526 ? -13.559 16.939 22.191 1.00 92.31 526 THR A N 1
ATOM 4132 C CA . THR A 1 526 ? -12.154 16.844 21.735 1.00 92.31 526 THR A CA 1
ATOM 4133 C C . THR A 1 526 ? -11.168 16.589 22.872 1.00 92.31 526 THR A C 1
ATOM 4135 O O . THR A 1 526 ? -10.068 16.109 22.622 1.00 92.31 526 THR A O 1
ATOM 4138 N N . ASP A 1 527 ? -11.555 16.910 24.104 1.00 88.25 527 ASP A N 1
ATOM 4139 C CA . ASP A 1 527 ? -10.733 16.826 25.317 1.00 88.25 527 ASP A CA 1
ATOM 4140 C C . ASP A 1 527 ? -11.291 15.835 26.343 1.00 88.25 527 ASP A C 1
ATOM 4142 O O . ASP A 1 527 ? -10.710 15.674 27.407 1.00 88.25 527 ASP A O 1
ATOM 4146 N N . THR A 1 528 ? -12.389 15.150 26.007 1.00 84.12 528 THR A N 1
ATOM 4147 C CA . THR A 1 528 ? -13.120 14.173 26.831 1.00 84.12 528 THR A CA 1
ATOM 4148 C C . THR A 1 528 ? -13.880 14.751 28.027 1.00 84.12 528 THR A C 1
ATOM 4150 O O . THR A 1 528 ? -14.641 14.025 28.664 1.00 84.12 528 THR A O 1
ATOM 4153 N N . GLU A 1 529 ? -13.765 16.056 28.270 1.00 84.88 529 GLU A N 1
ATOM 4154 C CA . GLU A 1 529 ? -14.376 16.756 29.403 1.00 84.88 529 GLU A CA 1
ATOM 4155 C C . GLU A 1 529 ? -15.527 17.658 28.939 1.00 84.88 529 GLU A C 1
ATOM 4157 O O . GLU A 1 529 ? -16.630 17.630 29.492 1.00 84.88 529 GLU A O 1
ATOM 4162 N N . HIS A 1 530 ? -15.304 18.428 27.872 1.00 89.94 530 HIS A N 1
ATOM 4163 C CA . HIS A 1 530 ? -16.267 19.388 27.351 1.00 89.94 530 HIS A CA 1
ATOM 4164 C C . HIS A 1 530 ? -17.041 18.790 26.179 1.00 89.94 530 HIS A C 1
ATOM 4166 O O . HIS A 1 530 ? -16.479 18.465 25.129 1.00 89.94 530 HIS A O 1
ATOM 4172 N N . TRP A 1 531 ? -18.359 18.677 26.348 1.00 92.31 531 TRP A N 1
ATOM 4173 C CA . TRP A 1 531 ? -19.263 18.111 25.351 1.00 92.31 531 TRP A CA 1
ATOM 4174 C C . TRP A 1 531 ? -20.085 19.193 24.662 1.00 92.31 531 TRP A C 1
ATOM 4176 O O . TRP A 1 531 ? -20.735 20.014 25.305 1.00 92.31 531 TRP A O 1
ATOM 4186 N N . GLN A 1 532 ? -20.093 19.156 23.335 1.00 93.31 532 GLN A N 1
ATOM 4187 C CA . GLN A 1 532 ? -20.858 20.060 22.488 1.00 93.31 532 GLN A CA 1
ATOM 4188 C C . GLN A 1 532 ? -21.914 19.270 21.729 1.00 93.31 532 GLN A C 1
ATOM 4190 O O . GLN A 1 532 ? -21.601 18.243 21.122 1.00 93.31 532 GLN A O 1
ATOM 4195 N N . LYS A 1 533 ? -23.159 19.751 21.758 1.00 94.44 533 LYS A N 1
ATOM 4196 C CA . LYS A 1 533 ? -24.227 19.203 20.924 1.00 94.44 533 LYS A CA 1
ATOM 4197 C C . LYS A 1 533 ? -23.959 19.565 19.461 1.00 94.44 533 LYS A C 1
ATOM 4199 O O . LYS A 1 533 ? -23.584 20.697 19.162 1.00 94.44 533 LYS A O 1
ATOM 4204 N N . ILE A 1 534 ? -24.121 18.592 18.574 1.00 94.88 534 ILE A N 1
ATOM 4205 C CA . ILE A 1 534 ? -24.063 18.787 17.128 1.00 94.88 534 ILE A CA 1
ATOM 4206 C C . ILE A 1 534 ? -25.481 19.067 16.643 1.00 94.88 534 ILE A C 1
ATOM 4208 O O . ILE A 1 534 ? -26.381 18.249 16.842 1.00 94.88 534 ILE A O 1
ATOM 4212 N N . GLU A 1 535 ? -25.654 20.228 16.026 1.00 91.38 535 GLU A N 1
ATOM 4213 C CA . GLU A 1 535 ? -26.884 20.613 15.336 1.00 91.38 535 GLU A CA 1
ATOM 4214 C C . GLU A 1 535 ? -26.822 20.179 13.861 1.00 91.38 535 GLU A C 1
ATOM 4216 O O . GLU A 1 535 ? -25.767 19.766 13.377 1.00 91.38 535 GLU A O 1
ATOM 4221 N N . ASP A 1 536 ? -27.949 20.264 13.151 1.00 92.25 536 ASP A N 1
ATOM 4222 C CA . ASP A 1 536 ? -28.066 19.902 11.729 1.00 92.25 536 ASP A CA 1
ATOM 4223 C C . ASP A 1 536 ? -27.648 18.449 11.434 1.00 92.25 536 ASP A C 1
ATOM 4225 O O . ASP A 1 536 ? -26.718 18.164 10.674 1.00 92.25 536 ASP A O 1
ATOM 4229 N N . VAL A 1 537 ? -28.348 17.509 12.076 1.00 95.38 537 VAL A N 1
ATOM 4230 C CA . VAL A 1 537 ? -28.143 16.068 11.896 1.00 95.38 537 VAL A CA 1
ATOM 4231 C C . VAL A 1 537 ? -29.252 15.449 11.045 1.00 95.38 537 VAL A C 1
ATOM 4233 O O . VAL A 1 537 ? -30.431 15.768 11.205 1.00 95.38 537 VAL A O 1
ATOM 4236 N N . GLU A 1 538 ? -28.882 14.515 10.176 1.00 95.12 538 GLU A N 1
ATOM 4237 C CA . GLU A 1 538 ? -29.798 13.797 9.291 1.00 95.12 538 GLU A CA 1
ATOM 4238 C C . GLU A 1 538 ? -29.881 12.327 9.701 1.00 95.12 538 GLU A C 1
ATOM 4240 O O . GLU A 1 538 ? -28.862 11.645 9.827 1.00 95.12 538 GLU A O 1
ATOM 4245 N N . TYR A 1 539 ? -31.098 11.831 9.919 1.00 93.31 539 TYR A N 1
ATOM 4246 C CA . TYR A 1 539 ? -31.349 10.437 10.277 1.00 93.31 539 TYR A CA 1
ATOM 4247 C C . TYR A 1 539 ? -31.757 9.630 9.053 1.00 93.31 539 TYR A C 1
ATOM 4249 O O . TYR A 1 539 ? -32.639 10.042 8.303 1.00 93.31 539 TYR A O 1
ATOM 4257 N N . ASP A 1 540 ? -31.152 8.460 8.902 1.00 90.31 540 ASP A N 1
ATOM 4258 C CA . ASP A 1 540 ? -31.378 7.557 7.780 1.00 90.31 540 ASP A CA 1
ATOM 4259 C C . ASP A 1 540 ? -31.162 6.122 8.271 1.00 90.31 540 ASP A C 1
ATOM 4261 O O . ASP A 1 540 ? -30.088 5.814 8.765 1.00 90.31 540 ASP A O 1
ATOM 4265 N N . ASP A 1 541 ? -32.198 5.283 8.246 1.00 85.81 541 ASP A N 1
ATOM 4266 C CA . ASP A 1 541 ? -32.162 3.841 8.563 1.00 85.81 541 ASP A CA 1
ATOM 4267 C C . ASP A 1 541 ? -31.135 3.382 9.636 1.00 85.81 541 ASP A C 1
ATOM 4269 O O . ASP A 1 541 ? -30.181 2.648 9.376 1.00 85.81 541 ASP A O 1
ATOM 4273 N N . GLY A 1 542 ? -31.294 3.850 10.882 1.00 91.44 542 GLY A N 1
ATOM 4274 C CA . GLY A 1 542 ? -30.425 3.443 12.000 1.00 91.44 542 GLY A CA 1
ATOM 4275 C C . GLY A 1 542 ? -29.025 4.076 12.010 1.00 91.44 542 GLY A C 1
ATOM 4276 O O . GLY A 1 542 ? -28.192 3.727 12.855 1.00 91.44 542 GLY A O 1
ATOM 4277 N N . VAL A 1 543 ? -28.763 5.038 11.125 1.00 95.38 543 VAL A N 1
ATOM 4278 C CA . VAL A 1 543 ? -27.584 5.904 11.160 1.00 95.38 543 VAL A CA 1
ATOM 4279 C C . VAL A 1 543 ? -27.966 7.375 11.290 1.00 95.38 543 VAL A C 1
ATOM 4281 O O . VAL A 1 543 ? -29.079 7.802 10.976 1.00 95.38 543 VAL A O 1
ATOM 4284 N N . VAL A 1 544 ? -27.012 8.158 11.782 1.00 96.38 544 VAL A N 1
ATOM 4285 C CA . VAL A 1 544 ? -27.061 9.617 11.790 1.00 96.38 544 VAL A CA 1
ATOM 4286 C C . VAL A 1 544 ? -25.869 10.154 11.007 1.00 96.38 544 VAL A C 1
ATOM 4288 O O . VAL A 1 544 ? -24.740 9.694 11.201 1.00 96.38 544 VAL A O 1
ATOM 4291 N N . LYS A 1 545 ? -26.123 11.108 10.112 1.00 97.06 545 LYS A N 1
ATOM 4292 C CA . LYS A 1 545 ? -25.127 11.808 9.296 1.00 97.06 545 LYS A CA 1
ATOM 4293 C C . LYS A 1 545 ? -25.074 13.268 9.723 1.00 97.06 545 LYS A C 1
ATOM 4295 O O . LYS A 1 545 ? -26.109 13.890 9.943 1.00 97.06 545 LYS A O 1
ATOM 4300 N N . PHE A 1 546 ? -23.874 13.813 9.862 1.00 96.88 546 PHE A N 1
ATOM 4301 C CA . PHE A 1 546 ? -23.677 15.216 10.223 1.00 96.88 546 PHE A CA 1
ATOM 4302 C C . PHE A 1 546 ? -22.311 15.717 9.759 1.00 96.88 546 PHE A C 1
ATOM 4304 O O . PHE A 1 546 ? -21.394 14.938 9.492 1.00 96.88 546 PHE A O 1
ATOM 4311 N N . GLN A 1 547 ? -22.169 17.036 9.665 1.00 97.00 547 GLN A N 1
ATOM 4312 C CA . GLN A 1 547 ? -20.911 17.678 9.296 1.00 97.00 547 GLN A CA 1
ATOM 4313 C C . GLN A 1 547 ? -20.095 18.031 10.543 1.00 97.00 547 GLN A C 1
ATOM 4315 O O . GLN A 1 547 ? -20.637 18.535 11.525 1.00 97.00 547 GLN A O 1
ATOM 4320 N N . SER A 1 548 ? -18.779 17.813 10.511 1.00 95.88 548 SER A N 1
ATOM 4321 C CA . SER A 1 548 ? -17.889 18.189 11.612 1.00 95.88 548 SER A CA 1
ATOM 4322 C C . SER A 1 548 ? -16.553 18.740 11.131 1.00 95.88 548 SER A C 1
ATOM 4324 O O . SER A 1 548 ? -15.908 18.179 10.250 1.00 95.88 548 SER A O 1
ATOM 4326 N N . GLU A 1 549 ? -16.120 19.836 11.749 1.00 95.25 549 GLU A N 1
ATOM 4327 C CA . GLU A 1 549 ? -14.814 20.471 11.501 1.00 95.25 549 GLU A CA 1
ATOM 4328 C C . GLU A 1 549 ? -13.682 19.785 12.275 1.00 95.25 549 GLU A C 1
ATOM 4330 O O . GLU A 1 549 ? -12.510 19.907 11.921 1.00 95.25 549 GLU A O 1
ATOM 4335 N N . LYS A 1 550 ? -14.032 19.058 13.345 1.00 95.06 550 LYS A N 1
ATOM 4336 C CA . LYS A 1 550 ? -13.087 18.453 14.288 1.00 95.06 550 LYS A CA 1
ATOM 4337 C C . LYS A 1 550 ? -13.379 16.976 14.453 1.00 95.06 550 LYS A C 1
ATOM 4339 O O . LYS A 1 550 ? -14.544 16.580 14.490 1.00 95.06 550 LYS A O 1
ATOM 4344 N N . GLY A 1 551 ? -12.325 16.191 14.641 1.00 95.69 551 GLY A N 1
ATOM 4345 C CA . GLY A 1 551 ? -12.466 14.864 15.223 1.00 95.69 551 GLY A CA 1
ATOM 4346 C C . GLY A 1 551 ? -12.827 14.946 16.706 1.00 95.69 551 GLY A C 1
ATOM 4347 O O . GLY A 1 551 ? -13.220 15.994 17.223 1.00 95.69 551 GLY A O 1
ATOM 4348 N N . GLY A 1 552 ? -12.681 13.829 17.403 1.00 95.19 552 GLY A N 1
ATOM 4349 C CA . GLY A 1 552 ? -13.034 13.696 18.810 1.00 95.19 552 GLY A CA 1
ATOM 4350 C C . GLY A 1 552 ? -13.852 12.443 19.078 1.00 95.19 552 GLY A C 1
ATOM 4351 O O . GLY A 1 552 ? -13.931 11.535 18.249 1.00 95.19 552 GLY A O 1
ATOM 4352 N N . VAL A 1 553 ? -14.457 12.413 20.255 1.00 95.25 553 VAL A N 1
ATOM 4353 C CA . VAL A 1 553 ? -15.355 11.357 20.709 1.00 95.25 553 VAL A CA 1
ATOM 4354 C C . VAL A 1 553 ? -16.788 11.775 20.416 1.00 95.25 553 VAL A C 1
ATOM 4356 O O . VAL A 1 553 ? -17.210 12.850 20.836 1.00 95.25 553 VAL A O 1
ATOM 4359 N N . PHE A 1 554 ? -17.531 10.920 19.722 1.00 95.62 554 PHE A N 1
ATOM 4360 C CA . PHE A 1 554 ? -18.925 11.115 19.343 1.00 95.62 554 PHE A CA 1
ATOM 4361 C C . PHE A 1 554 ? -19.821 10.097 20.048 1.00 95.62 554 PHE A C 1
ATOM 4363 O O . PHE A 1 554 ? -19.470 8.919 20.169 1.00 95.62 554 PHE A O 1
ATOM 4370 N N . VAL A 1 555 ? -20.991 10.546 20.504 1.00 95.06 555 VAL A N 1
ATOM 4371 C CA . VAL A 1 555 ? -21.999 9.683 21.130 1.00 95.06 555 VAL A CA 1
ATOM 4372 C C . VAL A 1 555 ? -23.409 10.228 20.908 1.00 95.06 555 VAL A C 1
ATOM 4374 O O . VAL A 1 555 ? -23.634 11.436 20.957 1.00 95.06 555 VAL A O 1
ATOM 4377 N N . ALA A 1 556 ? -24.373 9.334 20.688 1.00 94.19 556 ALA A N 1
ATOM 4378 C CA . ALA A 1 556 ? -25.794 9.653 20.670 1.00 94.19 556 ALA A CA 1
ATOM 4379 C C . ALA A 1 556 ? -26.411 9.442 22.057 1.00 94.19 556 ALA A C 1
ATOM 4381 O O . ALA A 1 556 ? -26.195 8.412 22.711 1.00 94.19 556 ALA A O 1
ATOM 4382 N N . ARG A 1 557 ? -27.211 10.408 22.501 1.00 91.75 557 ARG A N 1
ATOM 4383 C CA . ARG A 1 557 ? -27.938 10.376 23.771 1.00 91.75 557 ARG A CA 1
ATOM 4384 C C . ARG A 1 557 ? -29.425 10.617 23.541 1.00 91.75 557 ARG A C 1
ATOM 4386 O O . ARG A 1 557 ? -29.819 11.320 22.618 1.00 91.75 557 ARG A O 1
ATOM 4393 N N . SER A 1 558 ? -30.262 10.034 24.384 1.00 88.31 558 SER A N 1
ATOM 4394 C CA . SER A 1 558 ? -31.694 10.337 24.415 1.00 88.31 558 SER A CA 1
ATOM 4395 C C . SER A 1 558 ? -31.975 11.586 25.260 1.00 88.31 558 SER A C 1
ATOM 4397 O O . SER A 1 558 ? -31.221 11.909 26.178 1.00 88.31 558 SER A O 1
ATOM 4399 N N . ASN A 1 559 ? -33.088 12.265 24.981 1.00 79.06 559 ASN A N 1
ATOM 4400 C CA . ASN A 1 559 ? -33.598 13.364 25.802 1.00 79.06 559 ASN A CA 1
ATOM 4401 C C . ASN A 1 559 ? -35.112 13.189 26.007 1.00 79.06 559 ASN A C 1
ATOM 4403 O O . ASN A 1 559 ? -35.949 13.802 25.337 1.00 79.06 559 ASN A O 1
ATOM 4407 N N . TYR A 1 560 ? -35.475 12.268 26.901 1.00 67.94 560 TYR A N 1
ATOM 4408 C CA . TYR A 1 560 ? -36.867 11.922 27.188 1.00 67.94 560 TYR A CA 1
ATOM 4409 C C . TYR A 1 560 ? -37.566 13.019 27.991 1.00 67.94 560 TYR A C 1
ATOM 4411 O O . TYR A 1 560 ? -38.754 13.270 27.776 1.00 67.94 560 TYR A O 1
ATOM 4419 N N . ARG A 1 561 ? -36.844 13.694 28.897 1.00 60.59 561 ARG A N 1
ATOM 4420 C CA . ARG A 1 561 ? -37.417 14.745 29.755 1.00 60.59 561 ARG A CA 1
ATOM 4421 C C . ARG A 1 561 ? -37.983 15.908 28.954 1.00 60.59 561 ARG A C 1
ATOM 4423 O O . ARG A 1 561 ? -39.141 16.267 29.148 1.00 60.59 561 ARG A O 1
ATOM 4430 N N . THR A 1 562 ? -37.206 16.459 28.028 1.00 60.16 562 THR A N 1
ATOM 4431 C CA . THR A 1 562 ? -37.641 17.622 27.240 1.00 60.16 562 THR A CA 1
ATOM 4432 C C . THR A 1 562 ? -38.807 17.255 26.325 1.00 60.16 562 THR A C 1
ATOM 4434 O O . THR A 1 562 ? -39.802 17.975 26.263 1.00 60.16 562 THR A O 1
ATOM 4437 N N . ARG A 1 563 ? -38.749 16.074 25.693 1.00 60.06 563 ARG A N 1
ATOM 4438 C CA . ARG A 1 563 ? -39.817 15.573 24.819 1.00 60.06 563 ARG A CA 1
ATOM 4439 C C . ARG A 1 563 ? -41.138 15.371 25.565 1.00 60.06 563 ARG A C 1
ATOM 4441 O O . ARG A 1 563 ? -42.181 15.797 25.080 1.00 60.06 563 ARG A O 1
ATOM 4448 N N . ASN A 1 564 ? -41.104 14.767 26.752 1.00 62.34 564 ASN A N 1
ATOM 4449 C CA . ASN A 1 564 ? -42.314 14.500 27.534 1.00 62.34 564 ASN A CA 1
ATOM 4450 C C . ASN A 1 564 ? -42.914 15.777 28.138 1.00 62.34 564 ASN A C 1
ATOM 4452 O O . ASN A 1 564 ? -44.136 15.891 28.205 1.00 62.34 564 ASN A O 1
ATOM 4456 N N . ILE A 1 565 ? -42.084 16.753 28.523 1.00 65.81 565 ILE A N 1
ATOM 4457 C CA . ILE A 1 565 ? -42.559 18.068 28.979 1.00 65.81 565 ILE A CA 1
ATOM 4458 C C . ILE A 1 565 ? -43.236 18.817 27.827 1.00 65.81 565 ILE A C 1
ATOM 4460 O O . ILE A 1 565 ? -44.336 19.329 28.010 1.00 65.81 565 ILE A O 1
ATOM 4464 N N . ILE A 1 566 ? -42.640 18.836 26.629 1.00 64.69 566 ILE A N 1
ATOM 4465 C CA . ILE A 1 566 ? -43.237 19.494 25.456 1.00 64.69 566 ILE A CA 1
ATOM 4466 C C . ILE A 1 566 ? -44.564 18.829 25.077 1.00 64.69 566 ILE A C 1
ATOM 4468 O O . ILE A 1 566 ? -45.560 19.529 24.911 1.00 64.69 566 ILE A O 1
ATOM 4472 N N . ILE A 1 567 ? -44.612 17.494 24.996 1.00 69.00 567 ILE A N 1
ATOM 4473 C CA . ILE A 1 567 ? -45.859 16.762 24.717 1.00 69.00 567 ILE A CA 1
ATOM 4474 C C . ILE A 1 567 ? -46.905 17.067 25.795 1.00 69.00 567 ILE A C 1
ATOM 4476 O O . ILE A 1 567 ? -48.045 17.375 25.461 1.00 69.00 567 ILE A O 1
ATOM 4480 N N . GLY A 1 568 ? -46.519 17.051 27.074 1.00 70.00 568 GLY A N 1
ATOM 4481 C CA . GLY A 1 568 ? -47.406 17.396 28.185 1.00 70.00 568 GLY A CA 1
ATOM 4482 C C . GLY A 1 568 ? -47.973 18.813 28.074 1.00 70.00 568 GLY A C 1
ATOM 4483 O O . GLY A 1 568 ? -49.182 19.000 28.197 1.00 70.00 568 GLY A O 1
ATOM 4484 N N . CYS A 1 569 ? -47.132 19.803 27.767 1.00 75.31 569 CYS A N 1
ATOM 4485 C CA . CYS A 1 569 ? -47.547 21.192 27.566 1.00 75.31 569 CYS A CA 1
ATOM 4486 C C . CYS A 1 569 ? -48.469 21.355 26.349 1.00 75.31 569 CYS A C 1
ATOM 4488 O O . CYS A 1 569 ? -49.485 22.039 26.443 1.00 75.31 569 CYS A O 1
ATOM 4490 N N . VAL A 1 570 ? -48.159 20.711 25.219 1.00 78.56 570 VAL A N 1
ATOM 4491 C CA . VAL A 1 570 ? -48.989 20.768 24.004 1.00 78.56 570 VAL A CA 1
ATOM 4492 C C . VAL A 1 570 ? -50.349 20.116 24.245 1.00 78.56 570 VAL A C 1
ATOM 4494 O O . VAL A 1 570 ? -51.374 20.708 23.916 1.00 78.56 570 VAL A O 1
ATOM 4497 N N . VAL A 1 571 ? -50.385 18.939 24.875 1.00 81.81 571 VAL A N 1
ATOM 4498 C CA . VAL A 1 571 ? -51.641 18.265 25.238 1.00 81.81 571 VAL A CA 1
ATOM 4499 C C . VAL A 1 571 ? -52.459 19.132 26.195 1.00 81.81 571 VAL A C 1
ATOM 4501 O O . VAL A 1 571 ? -53.654 19.309 25.973 1.00 81.81 571 VAL A O 1
ATOM 4504 N N . ALA A 1 572 ? -51.833 19.735 27.210 1.00 82.50 572 ALA A N 1
ATOM 4505 C CA . ALA A 1 572 ? -52.517 20.644 28.128 1.00 82.50 572 ALA A CA 1
ATOM 4506 C C . ALA A 1 572 ? -53.113 21.862 27.399 1.00 82.50 572 ALA A C 1
ATOM 4508 O O . ALA A 1 572 ? -54.270 22.206 27.635 1.00 82.50 572 ALA A O 1
ATOM 4509 N N . LEU A 1 573 ? -52.373 22.475 26.469 1.00 85.12 573 LEU A N 1
ATOM 4510 C CA . LEU A 1 573 ? -52.861 23.598 25.662 1.00 85.12 573 LEU A CA 1
ATOM 4511 C C . LEU A 1 573 ? -54.030 23.201 24.752 1.00 85.12 573 LEU A C 1
ATOM 4513 O O . LEU A 1 573 ? -55.001 23.949 24.653 1.00 85.12 573 LEU A O 1
ATOM 4517 N N . VAL A 1 574 ? -53.981 22.018 24.132 1.00 85.62 574 VAL A N 1
ATOM 4518 C CA . VAL A 1 574 ? -55.087 21.493 23.314 1.00 85.62 574 VAL A CA 1
ATOM 4519 C C . VAL A 1 574 ? -56.324 21.234 24.174 1.00 85.62 574 VAL A C 1
ATOM 4521 O O . VAL A 1 574 ? -57.422 21.640 23.798 1.00 85.62 574 VAL A O 1
ATOM 4524 N N . VAL A 1 575 ? -56.167 20.625 25.353 1.00 85.75 575 VAL A N 1
ATOM 4525 C CA . VAL A 1 575 ? -57.278 20.398 26.293 1.00 85.75 575 VAL A CA 1
ATOM 4526 C C . VAL A 1 575 ? -57.888 21.723 26.752 1.00 85.75 575 VAL A C 1
ATOM 4528 O O . VAL A 1 575 ? -59.110 21.860 26.746 1.00 85.75 575 VAL A O 1
ATOM 4531 N N . ILE A 1 576 ? -57.068 22.725 27.084 1.00 86.38 576 ILE A N 1
ATOM 4532 C CA . ILE A 1 576 ? -57.545 24.069 27.440 1.00 86.38 576 ILE A CA 1
ATOM 4533 C C . ILE A 1 576 ? -58.306 24.699 26.269 1.00 86.38 576 ILE A C 1
ATOM 4535 O O . ILE A 1 576 ? -59.393 25.231 26.477 1.00 86.38 576 ILE A O 1
ATOM 4539 N N . ALA A 1 577 ? -57.798 24.606 25.039 1.00 83.88 577 ALA A N 1
ATOM 4540 C CA . ALA A 1 577 ? -58.473 25.146 23.860 1.00 83.88 577 ALA A CA 1
ATOM 4541 C C . ALA A 1 577 ? -59.831 24.468 23.602 1.00 83.88 577 ALA A C 1
ATOM 4543 O O . ALA A 1 577 ? -60.813 25.150 23.306 1.00 83.88 577 ALA A O 1
ATOM 4544 N N . VAL A 1 578 ? -59.916 23.144 23.779 1.00 86.06 578 VAL A N 1
ATOM 4545 C CA . VAL A 1 578 ? -61.172 22.384 23.670 1.00 86.06 578 VAL A CA 1
ATOM 4546 C C . VAL A 1 578 ? -62.149 22.769 24.781 1.00 86.06 578 VAL A C 1
ATOM 4548 O O . VAL A 1 578 ? -63.330 22.965 24.504 1.00 86.06 578 VAL A O 1
ATOM 4551 N N . LEU A 1 579 ? -61.680 22.934 26.021 1.00 83.00 579 LEU A N 1
ATOM 4552 C CA . LEU A 1 579 ? -62.515 23.369 27.144 1.00 83.00 579 LEU A CA 1
ATOM 4553 C C . LEU A 1 579 ? -63.021 24.801 26.952 1.00 83.00 579 LEU A C 1
ATOM 4555 O O . LEU A 1 579 ? -64.208 25.046 27.128 1.00 83.00 579 LEU A O 1
ATOM 4559 N N . VAL A 1 580 ? -62.165 25.738 26.540 1.00 82.88 580 VAL A N 1
ATOM 4560 C CA . VAL A 1 580 ? -62.556 27.129 26.257 1.00 82.88 580 VAL A CA 1
ATOM 4561 C C . VAL A 1 580 ? -63.532 27.186 25.082 1.00 82.88 580 VAL A C 1
ATOM 4563 O O . VAL A 1 580 ? -64.555 27.861 25.175 1.00 82.88 580 VAL A O 1
ATOM 4566 N N . GLY A 1 581 ? -63.276 26.434 24.007 1.00 79.38 581 GLY A N 1
ATOM 4567 C CA . GLY A 1 581 ? -64.199 26.308 22.878 1.00 79.38 581 GLY A CA 1
ATOM 4568 C C . GLY A 1 581 ? -65.542 25.689 23.280 1.00 79.38 581 GLY A C 1
ATOM 4569 O O . GLY A 1 581 ? -66.595 26.183 22.878 1.00 79.38 581 GLY A O 1
ATOM 4570 N N . GLY A 1 582 ? -65.520 24.660 24.130 1.00 80.25 582 GLY A N 1
ATOM 4571 C CA . GLY A 1 582 ? -66.707 24.005 24.679 1.00 80.25 582 GLY A CA 1
ATOM 4572 C C . GLY A 1 582 ? -67.517 24.915 25.602 1.00 80.25 582 GLY A C 1
ATOM 4573 O O . GLY A 1 582 ? -68.734 25.003 25.454 1.00 80.25 582 GLY A O 1
ATOM 4574 N N . VAL A 1 583 ? -66.854 25.658 26.493 1.00 77.31 583 VAL A N 1
ATOM 4575 C CA . VAL A 1 583 ? -67.476 26.664 27.369 1.00 77.31 583 VAL A CA 1
ATOM 4576 C C . VAL A 1 583 ? -68.061 27.805 26.540 1.00 77.31 583 VAL A C 1
ATOM 4578 O O . VAL A 1 583 ? -69.195 28.207 26.778 1.00 77.31 583 VAL A O 1
ATOM 4581 N N . PHE A 1 584 ? -67.356 28.284 25.515 1.00 75.75 584 PHE A N 1
ATOM 4582 C CA . PHE A 1 584 ? -67.870 29.315 24.614 1.00 75.75 584 PHE A CA 1
ATOM 4583 C C . PHE A 1 584 ? -69.108 28.835 23.838 1.00 75.75 584 PHE A C 1
ATOM 4585 O O . PHE A 1 584 ? -70.113 29.545 23.769 1.00 75.75 584 PHE A O 1
ATOM 4592 N N . ALA A 1 585 ? -69.085 27.608 23.309 1.00 77.06 585 ALA A N 1
ATOM 4593 C CA . ALA A 1 585 ? -70.232 27.003 22.634 1.00 77.06 585 ALA A CA 1
ATOM 4594 C C . ALA A 1 585 ? -71.422 26.771 23.587 1.00 77.06 585 ALA A C 1
ATOM 4596 O O . ALA A 1 585 ? -72.573 26.998 23.206 1.00 77.06 585 ALA A O 1
ATOM 4597 N N . TYR A 1 586 ? -71.151 26.369 24.831 1.00 74.69 586 TYR A N 1
ATOM 4598 C CA . TYR A 1 586 ? -72.153 26.187 25.880 1.00 74.69 586 TYR A CA 1
ATOM 4599 C C . TYR A 1 586 ? -72.787 27.519 26.307 1.00 74.69 586 TYR A C 1
ATOM 4601 O O . TYR A 1 586 ? -74.012 27.640 26.315 1.00 74.69 586 TYR A O 1
ATOM 4609 N N . CYS A 1 587 ? -71.982 28.551 26.576 1.00 68.31 587 CYS A N 1
ATOM 4610 C CA . CYS A 1 587 ? -72.464 29.888 26.930 1.00 68.31 587 CYS A CA 1
ATOM 4611 C C . CYS A 1 587 ? -73.226 30.558 25.779 1.00 68.31 587 CYS A C 1
ATOM 4613 O O . CYS A 1 587 ? -74.172 31.301 26.028 1.00 68.31 587 CYS A O 1
ATOM 4615 N N . ARG A 1 588 ? -72.883 30.256 24.518 1.00 71.44 588 ARG A N 1
ATOM 4616 C CA . ARG A 1 588 ? -73.648 30.716 23.349 1.00 71.44 588 ARG A CA 1
ATOM 4617 C C . ARG A 1 588 ? -75.032 30.058 23.246 1.00 71.44 588 ARG A C 1
ATOM 4619 O O . ARG A 1 588 ? -75.945 30.675 22.708 1.00 71.44 588 ARG A O 1
ATOM 4626 N N . ARG A 1 589 ? -75.200 28.828 23.748 1.00 73.25 589 ARG A N 1
ATOM 4627 C CA . ARG A 1 589 ? -76.495 28.121 23.786 1.00 73.25 589 ARG A CA 1
ATOM 4628 C C . ARG A 1 589 ? -77.319 28.410 25.048 1.00 73.25 589 ARG A C 1
ATOM 4630 O O . ARG A 1 589 ? -78.532 28.264 24.985 1.00 73.25 589 ARG A O 1
ATOM 4637 N N . ASN A 1 590 ? -76.695 28.852 26.146 1.00 70.38 590 ASN A N 1
ATOM 4638 C CA . ASN A 1 590 ? -77.347 29.104 27.441 1.00 70.38 590 ASN A CA 1
ATOM 4639 C C . ASN A 1 590 ? -77.032 30.516 28.000 1.00 70.38 590 ASN A C 1
ATOM 4641 O O . ASN A 1 590 ? -76.137 30.654 28.842 1.00 70.38 590 ASN A O 1
ATOM 4645 N N . PRO A 1 591 ? -77.770 31.569 27.597 1.00 64.75 591 PRO A N 1
ATOM 4646 C CA . PRO A 1 591 ? -77.477 32.968 27.949 1.00 64.75 591 PRO A CA 1
ATOM 4647 C C . PRO A 1 591 ? -77.510 33.290 29.454 1.00 64.75 591 PRO A C 1
ATOM 4649 O O . PRO A 1 591 ? -76.771 34.160 29.918 1.00 64.75 591 PRO A O 1
ATOM 4652 N N . GLU A 1 592 ? -78.329 32.584 30.241 1.00 65.19 592 GLU A N 1
ATOM 4653 C CA . GLU A 1 592 ? -78.464 32.822 31.689 1.00 65.19 592 GLU A CA 1
ATOM 4654 C C . GLU A 1 592 ? -77.200 32.441 32.479 1.00 65.19 592 GLU A C 1
ATOM 4656 O O . GLU A 1 592 ? -76.843 33.093 33.463 1.00 65.19 592 GLU A O 1
ATOM 4661 N N . SER A 1 593 ? -76.452 31.443 31.999 1.00 62.09 593 SER A N 1
ATOM 4662 C CA . SER A 1 593 ? -75.220 30.967 32.642 1.00 62.09 593 SER A CA 1
ATOM 4663 C C . SER A 1 593 ? -74.066 31.982 32.566 1.00 62.09 593 SER A C 1
ATOM 4665 O O . SER A 1 593 ? -73.268 32.097 33.500 1.00 62.09 593 SER A O 1
ATOM 4667 N N . TRP A 1 594 ? -74.020 32.798 31.506 1.00 61.38 594 TRP A N 1
ATOM 4668 C CA . TRP A 1 594 ? -73.026 33.864 31.338 1.00 61.38 594 TRP A CA 1
ATOM 4669 C C . TRP A 1 594 ? -73.241 35.023 32.323 1.00 61.38 594 TRP A C 1
ATOM 4671 O O . TRP A 1 594 ? -72.279 35.587 32.848 1.00 61.38 594 TRP A O 1
ATOM 4681 N N . MET A 1 595 ? -74.501 35.348 32.640 1.00 60.69 595 MET A N 1
ATOM 4682 C CA . MET A 1 595 ? -74.831 36.391 33.620 1.00 60.69 595 MET A CA 1
ATOM 4683 C C . MET A 1 595 ? -74.427 35.998 35.048 1.00 60.69 595 MET A C 1
ATOM 4685 O O . MET A 1 595 ? -73.938 36.845 35.798 1.00 60.69 595 MET A O 1
ATOM 4689 N N . SER A 1 596 ? -74.553 34.715 35.407 1.00 61.72 596 SER A N 1
ATOM 4690 C CA . SER A 1 596 ? -74.087 34.198 36.701 1.00 61.72 596 SER A CA 1
ATOM 4691 C C . SER A 1 596 ? -72.557 34.203 36.815 1.00 61.72 596 SER A C 1
ATOM 4693 O O . SER A 1 596 ? -72.020 34.588 37.853 1.00 61.72 596 SER A O 1
ATOM 4695 N N . ALA A 1 597 ? -71.839 33.831 35.749 1.00 61.84 597 ALA A N 1
ATOM 4696 C CA . ALA A 1 597 ? -70.374 33.855 35.734 1.00 61.84 597 ALA A CA 1
ATOM 4697 C C . ALA A 1 597 ? -69.814 35.287 35.826 1.00 61.84 597 ALA A C 1
ATOM 4699 O O . ALA A 1 597 ? -68.864 35.538 36.568 1.00 61.84 597 ALA A O 1
ATOM 4700 N N . LYS A 1 598 ? -70.445 36.247 35.135 1.00 62.22 598 LYS A N 1
ATOM 4701 C CA . LYS A 1 598 ? -70.062 37.666 35.179 1.00 62.22 598 LYS A CA 1
ATOM 4702 C C . LYS A 1 598 ? -70.242 38.272 36.579 1.00 62.22 598 LYS A C 1
ATOM 4704 O O . LYS A 1 598 ? -69.336 38.941 37.064 1.00 62.22 598 LYS A O 1
ATOM 4709 N N . ARG A 1 599 ? -71.348 37.951 37.269 1.00 63.16 599 ARG A N 1
ATOM 4710 C CA . ARG A 1 599 ? -71.590 38.365 38.668 1.00 63.16 599 ARG A CA 1
ATOM 4711 C C . ARG A 1 599 ? -70.509 37.872 39.633 1.00 63.16 599 ARG A C 1
ATOM 4713 O O . ARG A 1 599 ? -70.059 38.646 40.473 1.00 63.16 599 ARG A O 1
ATOM 4720 N N . ASN A 1 600 ? -70.069 36.622 39.494 1.00 61.72 600 ASN A N 1
ATOM 4721 C CA . ASN A 1 600 ? -69.027 36.054 40.356 1.00 61.72 600 ASN A CA 1
ATOM 4722 C C . ASN A 1 600 ? -67.647 36.688 40.100 1.00 61.72 600 ASN A C 1
ATOM 4724 O O . ASN A 1 600 ? -66.904 36.942 41.044 1.00 61.72 600 ASN A O 1
ATOM 4728 N N . ILE A 1 601 ? -67.310 37.007 38.845 1.00 64.12 601 ILE A N 1
ATOM 4729 C CA . ILE A 1 601 ? -66.049 37.693 38.503 1.00 64.12 601 ILE A CA 1
ATOM 4730 C C . ILE A 1 601 ? -66.032 39.131 39.043 1.00 64.12 601 ILE A C 1
ATOM 4732 O O . ILE A 1 601 ? -65.005 39.586 39.555 1.00 64.12 601 ILE A O 1
ATOM 4736 N N . ASP A 1 602 ? -67.163 39.835 38.981 1.00 62.69 602 ASP A N 1
ATOM 4737 C CA . ASP A 1 602 ? -67.287 41.186 39.536 1.00 62.69 602 ASP A CA 1
ATOM 4738 C C . ASP A 1 602 ? -67.211 41.181 41.078 1.00 62.69 602 ASP A C 1
ATOM 4740 O O . ASP A 1 602 ? -66.575 42.062 41.660 1.00 62.69 602 ASP A O 1
ATOM 4744 N N . GLN A 1 603 ? -67.746 40.150 41.750 1.00 60.56 603 GLN A N 1
ATOM 4745 C CA . GLN A 1 603 ? -67.581 39.957 43.201 1.00 60.56 603 GLN A CA 1
ATOM 4746 C C . GLN A 1 603 ? -66.126 39.678 43.612 1.00 60.56 603 GLN A C 1
ATOM 4748 O O . GLN A 1 603 ? -65.660 40.220 44.616 1.00 60.56 603 GLN A O 1
ATOM 4753 N N . ILE A 1 604 ? -65.372 38.900 42.829 1.00 60.38 604 ILE A N 1
ATOM 4754 C CA . ILE A 1 604 ? -63.951 38.625 43.106 1.00 60.38 604 ILE A CA 1
ATOM 4755 C C . ILE A 1 604 ? -63.101 39.894 42.928 1.00 60.38 604 ILE A C 1
ATOM 4757 O O . ILE A 1 604 ? -62.253 40.183 43.771 1.00 60.38 604 ILE A O 1
ATOM 4761 N N . LYS A 1 605 ? -63.372 40.711 41.899 1.00 57.22 605 LYS A N 1
ATOM 4762 C CA . LYS A 1 605 ? -62.693 42.009 41.707 1.00 57.22 605 LYS A CA 1
ATOM 4763 C C . LYS A 1 605 ? -62.951 43.000 42.847 1.00 57.22 605 LYS A C 1
ATOM 4765 O O . LYS A 1 605 ? -62.066 43.794 43.165 1.00 57.22 605 LYS A O 1
ATOM 4770 N N . LEU A 1 606 ? -64.136 42.952 43.461 1.00 57.75 606 LEU A N 1
ATOM 4771 C CA . LEU A 1 606 ? -64.470 43.726 44.662 1.00 57.75 606 LEU A CA 1
ATOM 4772 C C . LEU A 1 606 ? -63.742 43.195 45.910 1.00 57.75 606 LEU A C 1
ATOM 4774 O O . LEU A 1 606 ? -63.274 43.994 46.717 1.00 57.75 606 LEU A O 1
ATOM 4778 N N . SER A 1 607 ? -63.562 41.876 46.030 1.00 55.12 607 SER A N 1
ATOM 4779 C CA . SER A 1 607 ? -62.823 41.243 47.135 1.00 55.12 607 SER A CA 1
ATOM 4780 C C . SER A 1 607 ? -61.327 41.583 47.144 1.00 55.12 607 SER A C 1
ATOM 4782 O O . SER A 1 607 ? -60.746 41.718 48.216 1.00 55.12 607 SER A O 1
ATOM 4784 N N . THR A 1 608 ? -60.689 41.752 45.981 1.00 55.84 608 THR A N 1
ATOM 4785 C CA . THR A 1 608 ? -59.253 42.090 45.878 1.00 55.84 608 THR A CA 1
ATOM 4786 C C . THR A 1 608 ? -58.934 43.582 46.028 1.00 55.84 608 THR A C 1
ATOM 4788 O O . THR A 1 608 ? -57.765 43.944 46.082 1.00 55.84 608 THR A O 1
ATOM 4791 N N . LYS A 1 609 ? -59.940 44.466 46.103 1.00 54.66 609 LYS A N 1
ATOM 4792 C CA . LYS A 1 609 ? -59.733 45.912 46.328 1.00 54.66 609 LYS A CA 1
ATOM 4793 C C . LYS A 1 609 ? -59.699 46.325 47.808 1.00 54.66 609 LYS A C 1
ATOM 4795 O O . LYS A 1 609 ? -59.389 47.477 48.079 1.00 54.66 609 LYS A O 1
ATOM 4800 N N . ASN A 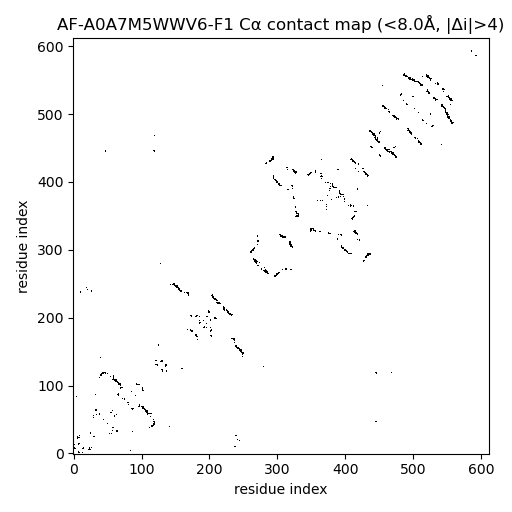1 610 ? -59.967 45.404 48.741 1.00 53.38 610 ASN A N 1
ATOM 4801 C CA . ASN A 1 610 ? -59.980 45.659 50.192 1.00 53.38 610 ASN A CA 1
ATOM 4802 C C . ASN A 1 610 ? -58.781 45.054 50.954 1.00 53.38 610 ASN A C 1
ATOM 4804 O O . ASN A 1 610 ? -58.839 44.915 52.173 1.00 53.38 610 ASN A O 1
ATOM 4808 N N . GLN A 1 611 ? -57.694 44.702 50.265 1.00 53.47 611 GLN A N 1
ATOM 4809 C CA . GLN A 1 611 ? -56.417 44.357 50.898 1.00 53.47 611 GLN A CA 1
ATOM 4810 C C . GLN A 1 611 ? -55.276 45.115 50.206 1.00 53.47 611 GLN A C 1
ATOM 4812 O O . GLN A 1 611 ? -54.632 44.595 49.297 1.00 53.47 611 GLN A O 1
ATOM 4817 N N . ILE A 1 612 ? -55.078 46.366 50.629 1.00 47.50 612 ILE A N 1
ATOM 4818 C CA . ILE A 1 612 ? -53.786 47.067 50.633 1.00 47.50 612 ILE A CA 1
ATOM 4819 C C . ILE A 1 612 ? -53.534 47.474 52.078 1.00 47.50 612 ILE A C 1
ATOM 4821 O O . ILE A 1 612 ? -54.499 47.990 52.692 1.00 47.50 612 ILE A O 1
#

Organism: NCBI:txid252671

Secondary structure (DSSP, 8-state):
--STTSSS--SS-TT----TT--HHHHHSSS-SS--SPPP-EEEES-GGGHHHHHHTSTTTS-EEEEEPPTTHHHHHHTTS--PPPPSSHHHHHT-EETTEE-EEEEEPP--S-SPEEEEPPP--TTSTTB-GGGPBP---PPPPS--EEEEEEEEEEE---TTS-TT--GGGSPBTTTB--SS-HHHHTT--HHHHHHTT--SSSS-EE-----EETTEEHHHH--EE----GGG-S--EEEEEEEEEEPPPPTTS-TT--EEEEEEE-BSS-HHHHTTS-B-EEESSEEEEETT-EEEEEEE-BS-S-TTS--SSSTT-B----EEBPPPSSPPP--S-----SSEES-TT--SBPPTTT---TT--HHHHHHHHHT-SSB-SS-TTTTTTB-SEEEEEEEE--GGG-EEEEEE-STT--BTTB--EEEEEEESS-EEEEEE-TT-EEEEEETTEEEEEPTTS-SS-EEEEEEEE-GGG----SSSSB-S-EEEEEEEEESSTT--EEEEEE-SSTTPEEEEESSSS--EEEPS-EEETTEEEEEESEEEEEEEE--HHHHHHHHHHHHHHHHHHHHHHHHHHHHHH-HHHHHHHHHHHHHHHHHTTS--

Radius of gyration: 35.8 Å; Cα contacts (8 Å, |Δi|>4): 1154; chains: 1; bounding box: 121×82×102 Å